Protein AF-A0A0Q5DN84-F1 (afdb_monomer)

Secondary structure (DSSP, 8-state):
-HHHHHHHHHT--SEEEE-STTHHHHHH--TTSTT-PPPPHHHHHHHHHHHHHHHHHHT-EEEEEPPPP--TT---TTSHHHHHHHHHHHHHHTTTT-TTEEEEE--HHHHSGGG---GGGB---TTT--SB-HHHHHHHIIIIIHHHHHHHTSTT----S-TTSPPSS-HHHHTT--SEEEEESS--S-EEEEEEEEESS-SEEEEEEEEEETTEEEEEEEEEE-SS---SPEEEEEEPPPEE-S-GGG--TTTTTS---S-TTSPPPP-TT-EEEEEEEEEEEESHHHH--EEEEEEEEEE-TTSS-EEEEEEEEEE---TT-S-TTS--PPPTTTTTTPPEEEEEEPPPEEPPTT----EEEEEEEEEE-PPTT----EEEEEEEEEEEEE--SGGGGT-

Structure (mmCIF, N/CA/C/O backbone):
data_AF-A0A0Q5DN84-F1
#
_entry.id   AF-A0A0Q5DN84-F1
#
loop_
_atom_site.group_PDB
_atom_site.id
_atom_site.type_symbol
_atom_site.label_atom_id
_atom_site.label_alt_id
_atom_site.label_comp_id
_atom_site.label_asym_id
_atom_site.label_entity_id
_atom_site.label_seq_id
_atom_site.pdbx_PDB_ins_code
_atom_site.Cartn_x
_atom_site.Cartn_y
_atom_site.Cartn_z
_atom_site.occupancy
_atom_site.B_iso_or_equiv
_atom_site.auth_seq_id
_atom_site.auth_comp_id
_atom_site.auth_asym_id
_atom_site.auth_atom_id
_atom_site.pdbx_PDB_model_num
ATOM 1 N N . MET A 1 1 ? 21.831 -9.458 -7.201 1.00 54.50 1 MET A N 1
ATOM 2 C CA . MET A 1 1 ? 21.191 -8.206 -6.723 1.00 54.50 1 MET A CA 1
ATOM 3 C C . MET A 1 1 ? 20.428 -8.319 -5.391 1.00 54.50 1 MET A C 1
ATOM 5 O O . MET A 1 1 ? 20.125 -7.300 -4.785 1.00 54.50 1 MET A O 1
ATOM 9 N N . THR A 1 2 ? 20.180 -9.513 -4.845 1.00 57.88 2 THR A N 1
ATOM 10 C CA . THR A 1 2 ? 19.125 -9.756 -3.838 1.00 57.88 2 THR A CA 1
ATOM 11 C C . THR A 1 2 ? 19.323 -9.201 -2.417 1.00 57.88 2 THR A C 1
ATOM 13 O O . THR A 1 2 ? 18.326 -8.889 -1.773 1.00 57.88 2 THR A O 1
ATOM 16 N N . LYS A 1 3 ? 20.557 -9.007 -1.925 1.00 70.75 3 LYS A N 1
ATOM 17 C CA . LYS A 1 3 ? 20.782 -8.607 -0.515 1.00 70.75 3 LYS A CA 1
ATOM 18 C C . LYS A 1 3 ? 20.354 -7.170 -0.182 1.00 70.75 3 LYS A C 1
ATOM 20 O O . LYS A 1 3 ? 19.993 -6.882 0.955 1.00 70.75 3 LYS A O 1
ATOM 25 N N . ARG A 1 4 ? 20.409 -6.249 -1.152 1.00 81.19 4 ARG A N 1
ATOM 26 C CA . ARG A 1 4 ? 20.091 -4.829 -0.904 1.00 81.19 4 ARG A CA 1
ATOM 27 C C . ARG A 1 4 ? 18.592 -4.591 -0.789 1.00 81.19 4 ARG A C 1
ATOM 29 O O . ARG A 1 4 ? 18.182 -3.832 0.080 1.00 81.19 4 ARG A O 1
ATOM 36 N N . LEU A 1 5 ? 17.792 -5.260 -1.621 1.00 86.12 5 LEU A N 1
ATOM 37 C CA . LEU A 1 5 ? 16.337 -5.162 -1.553 1.00 86.12 5 LEU A CA 1
ATOM 38 C C . LEU A 1 5 ? 15.810 -5.684 -0.213 1.00 86.12 5 LEU A C 1
ATOM 40 O O . LEU A 1 5 ? 14.996 -5.019 0.412 1.00 86.12 5 LEU A O 1
ATOM 44 N N . GLU A 1 6 ? 16.308 -6.828 0.257 1.00 82.62 6 GLU A N 1
ATOM 45 C CA . GLU A 1 6 ? 15.922 -7.394 1.558 1.00 82.62 6 GLU A CA 1
ATOM 46 C C . GLU A 1 6 ? 16.187 -6.408 2.697 1.00 82.62 6 GLU A C 1
ATOM 48 O O . GLU A 1 6 ? 15.287 -6.128 3.484 1.00 82.62 6 GLU A O 1
ATOM 53 N N . TYR A 1 7 ? 17.380 -5.804 2.725 1.00 80.69 7 TYR A N 1
ATOM 54 C CA . TYR A 1 7 ? 17.703 -4.745 3.680 1.00 80.69 7 TYR A CA 1
ATOM 55 C C . TYR A 1 7 ? 16.746 -3.548 3.561 1.00 80.69 7 TYR A C 1
ATOM 57 O O . TYR A 1 7 ? 16.226 -3.071 4.568 1.00 80.69 7 TYR A O 1
ATOM 65 N N . LEU A 1 8 ? 16.455 -3.091 2.341 1.00 81.38 8 LEU A N 1
ATOM 66 C CA . LEU A 1 8 ? 15.542 -1.973 2.092 1.00 81.38 8 LEU A CA 1
ATOM 67 C C . LEU A 1 8 ? 14.136 -2.265 2.636 1.00 81.38 8 LEU A C 1
ATOM 69 O O . LEU A 1 8 ? 13.557 -1.427 3.323 1.00 81.38 8 LEU A O 1
ATOM 73 N N . LEU A 1 9 ? 13.629 -3.480 2.414 1.00 77.75 9 LEU A N 1
ATOM 74 C CA . LEU A 1 9 ? 12.319 -3.927 2.888 1.00 77.75 9 LEU A CA 1
ATOM 75 C C . LEU A 1 9 ? 12.231 -4.006 4.421 1.00 77.75 9 LEU A C 1
ATOM 77 O O . LEU A 1 9 ? 11.141 -3.832 4.967 1.00 77.75 9 LEU A O 1
ATOM 81 N N . THR A 1 10 ? 13.351 -4.170 5.140 1.00 72.44 10 THR A N 1
ATOM 82 C CA . THR A 1 10 ? 13.342 -4.100 6.617 1.00 72.44 10 THR A CA 1
ATOM 83 C C . THR A 1 10 ? 12.950 -2.722 7.156 1.00 72.44 10 THR A C 1
ATOM 85 O O . THR A 1 10 ? 12.428 -2.634 8.266 1.00 72.44 10 THR A O 1
ATOM 88 N N . ASN A 1 11 ? 13.109 -1.661 6.353 1.00 68.44 11 ASN A N 1
ATOM 89 C CA . ASN A 1 11 ? 12.664 -0.304 6.687 1.00 68.44 11 ASN A CA 1
ATOM 90 C C . ASN A 1 11 ? 11.164 -0.083 6.430 1.00 68.44 11 ASN A C 1
ATOM 92 O O . ASN A 1 11 ? 10.677 1.036 6.555 1.00 68.44 11 ASN A O 1
ATOM 96 N N . LYS A 1 12 ? 10.425 -1.141 6.064 1.00 67.06 12 LYS A N 1
ATOM 97 C CA . LYS A 1 12 ? 8.972 -1.127 5.834 1.00 67.06 12 LYS A CA 1
ATOM 98 C C . LYS A 1 12 ? 8.518 -0.006 4.873 1.00 67.06 12 LYS A C 1
ATOM 100 O O . LYS A 1 12 ? 7.582 0.733 5.201 1.00 67.06 12 LYS A O 1
ATOM 105 N N . PRO A 1 13 ? 9.163 0.148 3.695 1.00 78.12 13 PRO A N 1
ATOM 106 C CA . PRO A 1 13 ? 8.731 1.139 2.718 1.00 78.12 13 PRO A CA 1
ATOM 107 C C . PRO A 1 13 ? 7.294 0.852 2.274 1.00 78.12 13 PRO A C 1
ATOM 109 O O . PRO A 1 13 ? 6.871 -0.297 2.231 1.00 78.12 13 PRO A O 1
ATOM 112 N N . GLN A 1 14 ? 6.548 1.895 1.914 1.00 73.31 14 GLN A N 1
ATOM 113 C CA . GLN A 1 14 ? 5.194 1.744 1.356 1.00 73.31 14 GLN A CA 1
ATOM 114 C C . GLN A 1 14 ? 5.217 1.537 -0.163 1.00 73.31 14 GLN A C 1
ATOM 116 O O . GLN A 1 14 ? 4.331 0.903 -0.735 1.00 73.31 14 GLN A O 1
ATOM 121 N N . ILE A 1 15 ? 6.258 2.062 -0.813 1.00 87.25 15 ILE A N 1
ATOM 122 C CA . ILE A 1 15 ? 6.480 1.988 -2.253 1.00 87.25 15 ILE A CA 1
ATOM 123 C C . ILE A 1 15 ? 7.979 1.772 -2.484 1.00 87.25 15 ILE A C 1
ATOM 125 O O . ILE A 1 15 ? 8.806 2.434 -1.856 1.00 87.25 15 ILE A O 1
ATOM 129 N N . VAL A 1 16 ? 8.328 0.875 -3.401 1.00 92.62 16 VAL A N 1
ATOM 130 C CA . VAL A 1 16 ? 9.678 0.699 -3.941 1.00 92.62 16 VAL A CA 1
ATOM 131 C C . VAL A 1 16 ? 9.671 1.129 -5.403 1.00 92.62 16 VAL A C 1
ATOM 133 O O . VAL A 1 16 ? 8.853 0.669 -6.199 1.00 92.62 16 VAL A O 1
ATOM 136 N N . LEU A 1 17 ? 10.603 2.014 -5.753 1.00 94.75 17 LEU A N 1
ATOM 137 C CA . LEU A 1 17 ? 10.827 2.451 -7.126 1.00 94.75 17 LEU A CA 1
ATOM 138 C C . LEU A 1 17 ? 11.964 1.622 -7.728 1.00 94.75 17 LEU A C 1
ATOM 140 O O . LEU A 1 17 ? 13.110 1.729 -7.292 1.00 94.75 17 LEU A O 1
ATOM 144 N N . LEU A 1 18 ? 11.660 0.818 -8.742 1.00 94.62 18 LEU A N 1
ATOM 145 C CA . LEU A 1 18 ? 12.656 0.133 -9.562 1.00 94.62 18 LEU A CA 1
ATOM 146 C C . LEU A 1 18 ? 12.898 0.978 -10.818 1.00 94.62 18 LEU A C 1
ATOM 148 O O . LEU A 1 18 ? 12.205 0.831 -11.824 1.00 94.62 18 LEU A O 1
ATOM 152 N N . SER A 1 19 ? 13.854 1.908 -10.726 1.00 91.31 19 SER A N 1
ATOM 153 C CA . SER A 1 19 ? 14.188 2.859 -11.796 1.00 91.31 19 SER A CA 1
ATOM 154 C C . SER A 1 19 ? 15.279 2.306 -12.716 1.00 91.31 19 SER A C 1
ATOM 156 O O . SER A 1 19 ? 16.419 2.141 -12.285 1.00 91.31 19 SER A O 1
ATOM 158 N N . SER A 1 20 ? 14.941 2.074 -13.986 1.00 89.00 20 SER A N 1
ATOM 159 C CA . SER A 1 20 ? 15.794 1.461 -15.020 1.00 89.00 20 SER A CA 1
ATOM 160 C C . SER A 1 20 ? 16.549 0.221 -14.505 1.00 89.00 20 SER A C 1
ATOM 162 O O . SER A 1 20 ? 17.780 0.151 -14.613 1.00 89.00 20 SER A O 1
ATOM 164 N N . PRO A 1 21 ? 15.849 -0.759 -13.896 1.00 90.75 21 PRO A N 1
ATOM 165 C CA . PRO A 1 21 ? 16.515 -1.885 -13.260 1.00 90.75 21 PRO A CA 1
ATOM 166 C C . PRO A 1 21 ? 17.224 -2.745 -14.311 1.00 90.75 21 PRO A C 1
ATOM 168 O O . PRO A 1 21 ? 16.656 -3.098 -15.341 1.00 90.75 21 PRO A O 1
ATOM 171 N N . GLY A 1 22 ? 18.487 -3.081 -14.049 1.00 89.25 22 GLY A N 1
ATOM 172 C CA . GLY A 1 22 ? 19.276 -3.965 -14.909 1.00 89.25 22 GLY A CA 1
ATOM 173 C C . GLY A 1 22 ? 20.029 -3.292 -16.060 1.00 89.25 22 GLY A C 1
ATOM 174 O O . GLY A 1 22 ? 20.714 -3.997 -16.793 1.00 89.25 22 GLY A O 1
ATOM 175 N N . PHE A 1 23 ? 19.988 -1.961 -16.210 1.00 89.62 23 PHE A N 1
ATOM 176 C CA . PHE A 1 23 ? 20.734 -1.277 -17.280 1.00 89.62 23 PHE A CA 1
ATOM 177 C C . PHE A 1 23 ? 22.256 -1.524 -17.202 1.00 89.62 23 PHE A C 1
ATOM 179 O O . PHE A 1 23 ? 22.887 -1.860 -18.201 1.00 89.62 23 PHE A O 1
ATOM 186 N N . ASN A 1 24 ? 22.852 -1.440 -16.006 1.00 87.62 24 ASN A N 1
ATOM 187 C CA . ASN A 1 24 ? 24.280 -1.740 -15.822 1.00 87.62 24 ASN A CA 1
ATOM 188 C C . ASN A 1 24 ? 24.597 -3.214 -16.099 1.00 87.62 24 ASN A C 1
ATOM 190 O O . ASN A 1 24 ? 25.583 -3.520 -16.757 1.00 87.62 24 ASN A O 1
ATOM 194 N N . THR A 1 25 ? 23.725 -4.123 -15.668 1.00 89.56 25 THR A N 1
ATOM 195 C CA . THR A 1 25 ? 23.855 -5.564 -15.914 1.00 89.56 25 THR A CA 1
ATOM 196 C C . THR A 1 25 ? 23.765 -5.899 -17.404 1.00 89.56 25 THR A C 1
ATOM 198 O O . THR A 1 25 ? 24.511 -6.745 -17.890 1.00 89.56 25 THR A O 1
ATOM 201 N N . LEU A 1 26 ? 22.915 -5.193 -18.155 1.00 89.50 26 LEU A N 1
ATOM 202 C CA . LEU A 1 26 ? 22.852 -5.288 -19.614 1.00 89.50 26 LEU A CA 1
ATOM 203 C C . LEU A 1 26 ? 24.133 -4.786 -20.282 1.00 89.50 26 LEU A C 1
ATOM 205 O O . LEU A 1 26 ? 24.485 -5.273 -21.350 1.00 89.50 26 LEU A O 1
ATOM 209 N N . ASN A 1 27 ? 24.812 -3.801 -19.692 1.00 87.00 27 ASN A N 1
ATOM 210 C CA . ASN A 1 27 ? 26.000 -3.207 -20.290 1.00 87.00 27 ASN A CA 1
ATOM 211 C C . ASN A 1 27 ? 27.298 -3.959 -19.962 1.00 87.00 27 ASN A C 1
ATOM 213 O O . ASN A 1 27 ? 28.104 -4.183 -20.862 1.00 87.00 27 ASN A O 1
ATOM 217 N N . THR A 1 28 ? 27.508 -4.330 -18.697 1.00 84.44 28 THR A N 1
ATOM 218 C CA . THR A 1 28 ? 28.774 -4.901 -18.196 1.00 84.44 28 THR A CA 1
ATOM 219 C C . THR A 1 28 ? 28.613 -6.228 -17.457 1.00 84.44 28 THR A C 1
ATOM 221 O O . THR A 1 28 ? 29.577 -6.719 -16.882 1.00 84.44 28 THR A O 1
ATOM 224 N N . GLY A 1 29 ? 27.405 -6.791 -17.399 1.00 83.75 29 GLY A N 1
ATOM 225 C CA . GLY A 1 29 ? 27.142 -7.997 -16.616 1.00 83.75 29 GLY A CA 1
ATOM 226 C C . GLY A 1 29 ? 27.082 -7.749 -15.113 1.00 83.75 29 GLY A C 1
ATOM 227 O O . GLY A 1 29 ? 27.262 -6.627 -14.633 1.00 83.75 29 GLY A O 1
ATOM 228 N N . ASP A 1 30 ? 26.826 -8.822 -14.363 1.00 80.88 30 ASP A N 1
ATOM 229 C CA . ASP A 1 30 ? 26.951 -8.818 -12.906 1.00 80.88 30 ASP A CA 1
ATOM 230 C C . ASP A 1 30 ? 28.316 -9.405 -12.498 1.00 80.88 30 ASP A C 1
ATOM 232 O O . ASP A 1 30 ? 28.730 -10.430 -13.038 1.00 80.88 30 ASP A O 1
ATOM 236 N N . PRO A 1 31 ? 28.991 -8.849 -11.477 1.00 64.38 31 PRO A N 1
ATOM 237 C CA . PRO A 1 31 ? 30.324 -9.299 -11.053 1.00 64.38 31 PRO A CA 1
ATOM 238 C C . PRO A 1 31 ? 30.356 -10.729 -10.483 1.00 64.38 31 PRO A C 1
ATOM 240 O O . PRO A 1 31 ? 31.428 -11.282 -10.267 1.00 64.38 31 PRO A O 1
ATOM 243 N N . ASN A 1 32 ? 29.188 -11.325 -10.217 1.00 61.69 32 ASN A N 1
ATOM 244 C CA . ASN A 1 32 ? 29.050 -12.666 -9.642 1.00 61.69 32 ASN A CA 1
ATOM 245 C C . ASN A 1 32 ? 28.711 -13.746 -10.687 1.00 61.69 32 ASN A C 1
ATOM 247 O O . ASN A 1 32 ? 28.534 -14.904 -10.314 1.00 61.69 32 ASN A O 1
ATOM 251 N N . VAL A 1 33 ? 28.591 -13.385 -11.971 1.00 58.53 33 VAL A N 1
ATOM 252 C CA . VAL A 1 33 ? 28.521 -14.340 -13.090 1.00 58.53 33 VAL A CA 1
ATOM 253 C C . VAL A 1 33 ? 29.884 -14.320 -13.773 1.00 58.53 33 VAL A C 1
ATOM 255 O O . VAL A 1 33 ? 30.438 -13.250 -14.006 1.00 58.53 33 VAL A O 1
ATOM 258 N N . SER A 1 34 ? 30.448 -15.498 -14.033 1.00 50.22 34 SER A N 1
ATOM 259 C CA . SER A 1 34 ? 31.893 -15.771 -14.109 1.00 50.22 34 SER A CA 1
ATOM 260 C C . SER A 1 34 ? 32.740 -14.981 -15.120 1.00 50.22 34 SER A C 1
ATOM 262 O O . SER A 1 34 ? 33.950 -15.178 -15.121 1.00 50.22 34 SER A O 1
ATOM 264 N N . ASN A 1 35 ? 32.180 -14.080 -15.934 1.00 56.50 35 ASN A N 1
ATOM 265 C CA . ASN A 1 35 ? 32.912 -13.430 -17.026 1.00 56.50 35 ASN A CA 1
ATOM 266 C C . ASN A 1 35 ? 32.793 -11.892 -17.113 1.00 56.50 35 ASN A C 1
ATOM 268 O O . ASN A 1 35 ? 33.391 -11.322 -18.019 1.00 56.50 35 ASN A O 1
ATOM 272 N N . SER A 1 36 ? 32.069 -11.183 -16.230 1.00 61.59 36 SER A N 1
ATOM 273 C CA . SER A 1 36 ? 31.800 -9.727 -16.405 1.00 61.59 36 SER A CA 1
ATOM 274 C C . SER A 1 36 ? 31.309 -9.363 -17.824 1.00 61.59 36 SER A C 1
ATOM 276 O O . SER A 1 36 ? 31.565 -8.276 -18.341 1.00 61.59 36 SER A O 1
ATOM 278 N N . GLU A 1 37 ? 30.654 -10.314 -18.493 1.00 78.38 37 GLU A N 1
ATOM 279 C CA . GLU A 1 37 ? 30.110 -10.140 -19.833 1.00 78.38 37 GLU A CA 1
ATOM 280 C C . GLU A 1 37 ? 28.698 -9.559 -19.734 1.00 78.38 37 GLU A C 1
ATOM 282 O O . GLU A 1 37 ? 27.966 -9.905 -18.798 1.00 78.38 37 GLU A O 1
ATOM 287 N N . PRO A 1 38 ? 28.286 -8.698 -20.683 1.00 81.69 38 PRO A N 1
ATOM 288 C CA . PRO A 1 38 ? 26.951 -8.126 -20.660 1.00 81.69 38 PRO A CA 1
ATOM 289 C C . PRO A 1 38 ? 25.879 -9.222 -20.620 1.00 81.69 38 PRO A C 1
ATOM 291 O O . PRO A 1 38 ? 25.924 -10.201 -21.365 1.00 81.69 38 PRO A O 1
ATOM 294 N N . ALA A 1 39 ? 24.922 -9.086 -19.703 1.00 84.75 39 ALA A N 1
ATOM 295 C CA . ALA A 1 39 ? 23.953 -10.144 -19.470 1.00 84.75 39 ALA A CA 1
ATOM 296 C C . ALA A 1 39 ? 22.877 -10.179 -20.561 1.00 84.75 39 ALA A C 1
ATOM 298 O O . ALA A 1 39 ? 22.433 -9.150 -21.075 1.00 84.75 39 ALA A O 1
ATOM 299 N N . ILE A 1 40 ? 22.383 -11.381 -20.855 1.00 89.50 40 ILE A N 1
ATOM 300 C CA . ILE A 1 40 ? 21.235 -11.560 -21.744 1.00 89.50 40 ILE A CA 1
ATOM 301 C C . ILE A 1 40 ? 19.944 -11.042 -21.094 1.00 89.50 40 ILE A C 1
ATOM 303 O O . ILE A 1 40 ? 19.777 -11.081 -19.872 1.00 89.50 40 ILE A O 1
ATOM 307 N N . GLY A 1 41 ? 18.988 -10.615 -21.923 1.00 90.38 41 GLY A N 1
ATOM 308 C CA . GLY A 1 41 ? 17.729 -10.035 -21.445 1.00 90.38 41 GLY A CA 1
ATOM 309 C C . GLY A 1 41 ? 16.929 -10.947 -20.507 1.00 90.38 41 GLY A C 1
ATOM 310 O O . GLY A 1 41 ? 16.364 -10.460 -19.533 1.00 90.38 41 GLY A O 1
ATOM 311 N N . ASP A 1 42 ? 16.933 -12.264 -20.736 1.00 92.06 42 ASP A N 1
ATOM 312 C CA . ASP A 1 42 ? 16.182 -13.221 -19.905 1.00 92.06 42 ASP A CA 1
ATOM 313 C C . ASP A 1 42 ? 16.707 -13.325 -18.476 1.00 92.06 42 ASP A C 1
ATOM 315 O O . ASP A 1 42 ? 15.922 -13.434 -17.535 1.00 92.06 42 ASP A O 1
ATOM 319 N N . TYR A 1 43 ? 18.026 -13.228 -18.295 1.00 91.81 43 TYR A N 1
ATOM 320 C CA . TYR A 1 43 ? 18.621 -13.187 -16.965 1.00 91.81 43 TYR A CA 1
ATOM 321 C C . TYR A 1 43 ? 18.150 -11.945 -16.200 1.00 91.81 43 TYR A C 1
ATOM 323 O O . TYR A 1 43 ? 17.706 -12.050 -15.058 1.00 91.81 43 TYR A O 1
ATOM 331 N N . ILE A 1 44 ? 18.189 -10.777 -16.846 1.00 93.25 44 ILE A N 1
ATOM 332 C CA . ILE A 1 44 ? 17.772 -9.507 -16.238 1.00 93.25 44 ILE A CA 1
ATOM 333 C C . ILE A 1 44 ? 16.281 -9.543 -15.893 1.00 93.25 44 ILE A C 1
ATOM 335 O O . ILE A 1 44 ? 15.904 -9.200 -14.774 1.00 93.25 44 ILE A O 1
ATOM 339 N N . ILE A 1 45 ? 15.442 -10.030 -16.812 1.00 95.94 45 ILE A N 1
ATOM 340 C CA . ILE A 1 45 ? 14.006 -10.231 -16.581 1.00 95.94 45 ILE A CA 1
ATOM 341 C C . ILE A 1 45 ? 13.770 -11.128 -15.359 1.00 95.94 45 ILE A C 1
ATOM 343 O O . ILE A 1 45 ? 12.978 -10.773 -14.489 1.00 95.94 45 ILE A O 1
ATOM 347 N N . ALA A 1 46 ? 14.480 -12.254 -15.246 1.00 93.00 46 ALA A N 1
ATOM 348 C CA . ALA A 1 46 ? 14.341 -13.160 -14.108 1.00 93.00 46 ALA A CA 1
ATOM 349 C C . ALA A 1 46 ? 14.744 -12.505 -12.772 1.00 93.00 46 ALA A C 1
ATOM 351 O O . ALA A 1 46 ? 14.104 -12.748 -11.742 1.00 93.00 46 ALA A O 1
ATOM 352 N N . GLN A 1 47 ? 15.772 -11.647 -12.772 1.00 91.94 47 GLN A N 1
ATOM 353 C CA . GLN A 1 47 ? 16.157 -10.882 -11.581 1.00 91.94 47 GLN A CA 1
ATOM 354 C C . GLN A 1 47 ? 15.080 -9.858 -11.199 1.00 91.94 47 GLN A C 1
ATOM 356 O O . GLN A 1 47 ? 14.663 -9.835 -10.041 1.00 91.94 47 GLN A O 1
ATOM 361 N N . ILE A 1 48 ? 14.570 -9.076 -12.159 1.00 95.31 48 ILE A N 1
ATOM 362 C CA . ILE A 1 48 ? 13.499 -8.09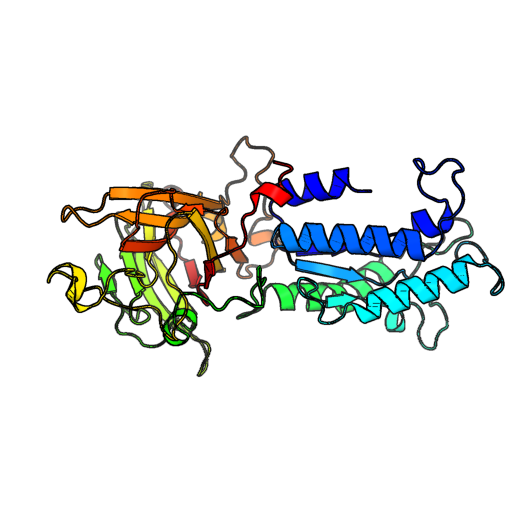8 -11.905 1.00 95.31 48 ILE A CA 1
ATOM 363 C C . ILE A 1 48 ? 12.237 -8.807 -11.395 1.00 95.31 48 ILE A C 1
ATOM 365 O O . ILE A 1 48 ? 11.647 -8.380 -10.406 1.00 95.31 48 ILE A O 1
ATOM 369 N N . ASP A 1 49 ? 11.840 -9.929 -12.003 1.00 95.00 49 ASP A N 1
ATOM 370 C CA . ASP A 1 49 ? 10.689 -10.725 -11.556 1.00 95.00 49 ASP A CA 1
ATOM 371 C C . ASP A 1 49 ? 10.850 -11.226 -10.111 1.00 95.00 49 ASP A C 1
ATOM 373 O O . ASP A 1 49 ? 9.904 -11.190 -9.318 1.00 95.00 49 ASP A O 1
ATOM 377 N N . THR A 1 50 ? 12.064 -11.643 -9.745 1.00 91.38 50 THR A N 1
ATOM 378 C CA . THR A 1 50 ? 12.399 -12.046 -8.373 1.00 91.38 50 THR A CA 1
ATOM 379 C C . THR A 1 50 ? 12.253 -10.879 -7.395 1.00 91.38 50 THR A C 1
ATOM 381 O O . THR A 1 50 ? 11.695 -11.053 -6.311 1.00 91.38 50 THR A O 1
ATOM 384 N N . GLU A 1 51 ? 12.714 -9.682 -7.763 1.00 93.12 51 GLU A N 1
ATOM 385 C CA . GLU A 1 51 ? 12.560 -8.476 -6.942 1.00 93.12 51 GLU A CA 1
ATOM 386 C C . GLU A 1 51 ? 11.089 -8.083 -6.772 1.00 93.12 51 GLU A C 1
ATOM 388 O O . GLU A 1 51 ? 10.647 -7.854 -5.644 1.00 93.12 51 GLU A O 1
ATOM 393 N N . LEU A 1 52 ? 10.300 -8.103 -7.852 1.00 90.88 52 LEU A N 1
ATOM 394 C CA . LEU A 1 52 ? 8.860 -7.833 -7.803 1.00 90.88 52 LEU A CA 1
ATOM 395 C C . LEU A 1 52 ? 8.127 -8.809 -6.875 1.00 90.88 52 LEU A C 1
ATOM 397 O O . LEU A 1 52 ? 7.298 -8.383 -6.073 1.00 90.88 52 LEU A O 1
ATOM 401 N N . LYS A 1 53 ? 8.453 -10.107 -6.927 1.00 84.19 53 LYS A N 1
ATOM 402 C CA . LYS A 1 53 ? 7.887 -11.119 -6.016 1.00 84.19 53 LYS A CA 1
ATOM 403 C C . LYS A 1 53 ? 8.223 -10.830 -4.550 1.00 84.19 53 LYS A C 1
ATOM 405 O O . LYS A 1 53 ? 7.350 -10.955 -3.694 1.00 84.19 53 LYS A O 1
ATOM 410 N N . LYS A 1 54 ? 9.453 -10.403 -4.250 1.00 82.56 54 LYS A N 1
ATOM 411 C CA . LYS A 1 54 ? 9.870 -10.041 -2.882 1.00 82.56 54 LYS A CA 1
ATOM 412 C C . LYS A 1 54 ? 9.173 -8.780 -2.374 1.00 82.56 54 LYS A C 1
ATOM 414 O O . LYS A 1 54 ? 8.667 -8.781 -1.256 1.00 82.56 54 LYS A O 1
ATOM 419 N N . ILE A 1 55 ? 9.100 -7.736 -3.200 1.00 86.06 55 ILE A N 1
ATOM 420 C CA . ILE A 1 55 ? 8.369 -6.492 -2.901 1.00 86.06 55 ILE A CA 1
ATOM 421 C C . ILE A 1 55 ? 6.894 -6.808 -2.620 1.00 86.06 55 ILE A C 1
ATOM 423 O O . ILE A 1 55 ? 6.342 -6.403 -1.594 1.00 86.06 55 ILE A O 1
ATOM 427 N N . ARG A 1 56 ? 6.288 -7.636 -3.478 1.00 77.81 56 ARG A N 1
ATOM 428 C CA . ARG A 1 56 ? 4.914 -8.108 -3.323 1.00 77.81 56 ARG A CA 1
ATOM 429 C C . ARG A 1 56 ? 4.692 -8.851 -2.009 1.00 77.81 56 ARG A C 1
ATOM 431 O O . ARG A 1 56 ? 3.714 -8.558 -1.322 1.00 77.81 56 ARG A O 1
ATOM 438 N N . ALA A 1 57 ? 5.574 -9.792 -1.672 1.00 70.81 57 ALA A N 1
ATOM 439 C CA . ALA A 1 57 ? 5.495 -10.601 -0.455 1.00 70.81 57 ALA A CA 1
ATOM 440 C C . ALA A 1 57 ? 5.693 -9.764 0.821 1.00 70.81 57 ALA A C 1
ATOM 442 O O . ALA A 1 57 ? 5.050 -10.016 1.838 1.00 70.81 57 ALA A O 1
ATOM 443 N N . ALA A 1 58 ? 6.535 -8.729 0.758 1.00 68.81 58 ALA A N 1
ATOM 444 C CA . ALA A 1 58 ? 6.686 -7.754 1.837 1.00 68.81 58 ALA A CA 1
ATOM 445 C C . ALA A 1 58 ? 5.454 -6.854 2.001 1.00 68.81 58 ALA A C 1
ATOM 447 O O . ALA A 1 58 ? 5.258 -6.250 3.058 1.00 68.81 58 ALA A O 1
ATOM 448 N N . GLY A 1 59 ? 4.597 -6.806 0.983 1.00 68.31 59 GLY A N 1
ATOM 449 C CA . GLY A 1 59 ? 3.352 -6.074 1.039 1.00 68.31 59 GLY A CA 1
ATOM 450 C C . GLY A 1 59 ? 3.487 -4.604 0.660 1.00 68.31 59 GLY A C 1
ATOM 451 O O . GLY A 1 59 ? 2.857 -3.758 1.291 1.00 68.31 59 GLY A O 1
ATOM 452 N N . VAL A 1 60 ? 4.355 -4.326 -0.311 1.00 78.44 60 VAL A N 1
ATOM 453 C CA . VAL A 1 60 ? 4.815 -2.993 -0.704 1.00 78.44 60 VAL A CA 1
ATOM 454 C C . VAL A 1 60 ? 4.548 -2.782 -2.193 1.00 78.44 60 VAL A C 1
ATOM 456 O O . VAL A 1 60 ? 4.757 -3.707 -2.976 1.00 78.44 60 VAL A O 1
ATOM 459 N N . TRP A 1 61 ? 4.108 -1.589 -2.613 1.00 85.50 61 TRP A N 1
ATOM 460 C CA . TRP A 1 61 ? 3.910 -1.298 -4.042 1.00 85.50 61 TRP A CA 1
ATOM 461 C C . TRP A 1 61 ? 5.243 -1.267 -4.782 1.00 85.50 61 TRP A C 1
ATOM 463 O O . TRP A 1 61 ? 6.184 -0.620 -4.334 1.00 85.50 61 TRP A O 1
ATOM 473 N N . ALA A 1 62 ? 5.306 -1.891 -5.954 1.00 93.06 62 ALA A N 1
ATOM 474 C CA . ALA A 1 62 ? 6.363 -1.639 -6.921 1.00 93.06 62 ALA A CA 1
ATOM 475 C C . ALA A 1 62 ? 5.899 -0.588 -7.938 1.00 93.06 62 ALA A C 1
ATOM 477 O O . ALA A 1 62 ? 4.825 -0.714 -8.527 1.00 93.06 62 ALA A O 1
ATOM 478 N N . ILE A 1 63 ? 6.732 0.417 -8.192 1.00 96.00 63 ILE A N 1
ATOM 479 C CA . ILE A 1 63 ? 6.657 1.238 -9.403 1.00 96.00 63 ILE A CA 1
ATOM 480 C C . ILE A 1 63 ? 7.880 0.883 -10.235 1.00 96.00 63 ILE A C 1
ATOM 482 O O . ILE A 1 63 ? 9.012 1.017 -9.768 1.00 96.00 63 ILE A O 1
ATOM 486 N N . LEU A 1 64 ? 7.650 0.402 -11.450 1.00 97.00 64 LEU A N 1
ATOM 487 C CA . LEU A 1 64 ? 8.689 -0.149 -12.311 1.00 97.00 64 LEU A CA 1
ATOM 488 C C . LEU A 1 64 ? 8.855 0.742 -13.536 1.00 97.00 64 LEU A C 1
ATOM 490 O O . LEU A 1 64 ? 7.884 0.968 -14.252 1.00 97.00 64 LEU A O 1
ATOM 494 N N . SER A 1 65 ? 10.059 1.243 -13.804 1.00 96.62 65 SER A N 1
ATOM 495 C CA . SER A 1 65 ? 10.316 1.980 -15.043 1.00 96.62 65 SER A CA 1
ATOM 496 C C . SER A 1 65 ? 10.942 1.104 -16.109 1.00 96.62 65 SER A C 1
ATOM 498 O O . SER A 1 65 ? 11.698 0.183 -15.804 1.00 96.62 65 SER A O 1
ATOM 500 N N . THR A 1 66 ? 10.692 1.447 -17.368 1.00 95.75 66 THR A N 1
ATOM 501 C CA . THR A 1 66 ? 11.510 0.953 -18.474 1.00 95.75 66 THR A CA 1
ATOM 502 C C . THR A 1 66 ? 12.958 1.414 -18.312 1.00 95.75 66 THR A C 1
ATOM 504 O O . THR A 1 66 ? 13.257 2.375 -17.588 1.00 95.75 66 THR A O 1
ATOM 507 N N . LEU A 1 67 ? 13.869 0.700 -18.970 1.00 92.62 67 LEU A N 1
ATOM 508 C CA . LEU A 1 67 ? 15.224 1.173 -19.204 1.00 92.62 67 LEU A CA 1
ATOM 509 C C . LEU A 1 67 ? 15.123 2.384 -20.126 1.00 92.62 67 LEU A C 1
ATOM 511 O O . LEU A 1 67 ? 14.510 2.294 -21.194 1.00 92.62 67 LEU A O 1
ATOM 515 N N . TYR A 1 68 ? 15.713 3.501 -19.706 1.00 90.50 68 TYR A N 1
ATOM 516 C CA . TYR A 1 68 ? 15.695 4.717 -20.506 1.00 90.50 68 TYR A CA 1
ATOM 517 C C . TYR A 1 68 ? 16.385 4.507 -21.859 1.00 90.50 68 TYR A C 1
ATOM 519 O O . TYR A 1 68 ? 17.360 3.750 -21.950 1.00 90.50 68 TYR A O 1
ATOM 527 N N . PRO A 1 69 ? 15.907 5.191 -22.912 1.00 85.69 69 PRO A N 1
ATOM 528 C CA . PRO A 1 69 ? 16.616 5.213 -24.176 1.00 85.69 69 PRO A CA 1
ATOM 529 C C . PRO A 1 69 ? 18.007 5.815 -23.958 1.00 85.69 69 PRO A C 1
ATOM 531 O O . PRO A 1 69 ? 18.184 6.753 -23.182 1.00 85.69 69 PRO A O 1
ATOM 534 N N . THR A 1 70 ? 19.007 5.255 -24.630 1.00 78.12 70 THR A N 1
ATOM 535 C CA . THR A 1 70 ? 20.408 5.637 -24.452 1.00 78.12 70 THR A CA 1
ATOM 536 C C . THR A 1 70 ? 21.100 5.778 -25.799 1.00 78.12 70 THR A C 1
ATOM 538 O O . THR A 1 70 ? 20.796 5.051 -26.744 1.00 78.12 70 THR A O 1
ATOM 541 N N . LEU A 1 71 ? 22.067 6.691 -25.874 1.00 68.88 71 LEU A N 1
ATOM 542 C CA . LEU A 1 71 ? 23.021 6.771 -26.985 1.00 68.88 71 LEU A CA 1
ATOM 543 C C . LEU A 1 71 ? 24.348 6.079 -26.631 1.00 68.88 71 LEU A C 1
ATOM 545 O O . LEU A 1 71 ? 25.331 6.187 -27.359 1.00 68.88 71 LEU A O 1
ATOM 549 N N . GLY A 1 72 ? 24.402 5.398 -25.480 1.00 58.16 72 GLY A N 1
ATOM 550 C CA . GLY A 1 72 ? 25.575 5.545 -24.639 1.00 58.16 72 GLY A CA 1
ATOM 551 C C . GLY A 1 72 ? 26.742 4.643 -24.771 1.00 58.16 72 GLY A C 1
ATOM 552 O O . GLY A 1 72 ? 27.775 4.822 -24.131 1.00 58.16 72 GLY A O 1
ATOM 553 N N . PHE A 1 73 ? 26.590 3.707 -25.663 1.00 64.44 73 PHE A N 1
ATOM 554 C CA . PHE A 1 73 ? 27.642 2.773 -25.932 1.00 64.44 73 PHE A CA 1
ATOM 555 C C . PHE A 1 73 ? 27.858 2.628 -27.428 1.00 64.44 73 PHE A C 1
ATOM 557 O O . PHE A 1 73 ? 28.554 1.702 -27.832 1.00 64.44 73 PHE A O 1
ATOM 564 N N . ASN A 1 74 ? 27.252 3.519 -28.240 1.00 64.69 74 ASN A N 1
ATOM 565 C CA . ASN A 1 74 ? 27.210 3.414 -29.699 1.00 64.69 74 ASN A CA 1
ATOM 566 C C . ASN A 1 74 ? 26.973 1.965 -30.143 1.00 64.69 74 ASN A C 1
ATOM 568 O O . ASN A 1 74 ? 27.618 1.471 -31.068 1.00 64.69 74 ASN A O 1
ATOM 572 N N . TRP A 1 75 ? 26.087 1.256 -29.433 1.00 76.19 75 TRP A N 1
ATOM 573 C CA . TRP A 1 75 ? 25.722 -0.097 -29.809 1.00 76.19 75 TRP A CA 1
ATOM 574 C C . TRP A 1 75 ? 25.165 -0.023 -31.221 1.00 76.19 75 TRP A C 1
ATOM 576 O O . TRP A 1 75 ? 24.174 0.669 -31.468 1.00 76.19 75 TRP A O 1
ATOM 586 N N . ALA A 1 76 ? 25.824 -0.707 -32.155 1.00 77.75 76 ALA A N 1
ATOM 587 C CA . ALA A 1 76 ? 25.252 -0.897 -33.473 1.00 77.75 76 ALA A CA 1
ATOM 588 C C . ALA A 1 76 ? 23.860 -1.520 -33.301 1.00 77.75 76 ALA A C 1
ATOM 590 O O . ALA A 1 76 ? 23.631 -2.293 -32.372 1.00 77.75 76 ALA A O 1
ATOM 591 N N . THR A 1 77 ? 22.925 -1.237 -34.201 1.00 76.56 77 THR A N 1
ATOM 592 C CA . THR A 1 77 ? 21.587 -1.854 -34.151 1.00 76.56 77 THR A CA 1
ATOM 593 C C . THR A 1 77 ? 21.635 -3.386 -34.252 1.00 76.56 77 THR A C 1
ATOM 595 O O . THR A 1 77 ? 20.677 -4.058 -33.885 1.00 76.56 77 THR A O 1
ATOM 598 N N . THR A 1 78 ? 22.761 -3.941 -34.712 1.00 80.00 78 THR A N 1
ATOM 599 C CA . THR A 1 78 ? 23.075 -5.375 -34.749 1.00 80.00 78 THR A CA 1
ATOM 600 C C . THR A 1 78 ? 23.648 -5.929 -33.437 1.00 80.00 78 THR A C 1
ATOM 602 O O . THR A 1 78 ? 23.829 -7.138 -33.324 1.00 80.00 78 THR A O 1
ATOM 605 N N . ASP A 1 79 ? 23.974 -5.082 -32.457 1.00 86.19 79 ASP A N 1
ATOM 606 C CA . ASP A 1 79 ? 24.422 -5.503 -31.128 1.00 86.19 79 ASP A CA 1
ATOM 607 C C . ASP A 1 79 ? 23.257 -6.160 -30.375 1.00 86.19 79 ASP A C 1
ATOM 609 O O . ASP A 1 79 ? 22.156 -5.609 -30.276 1.00 86.19 79 ASP A O 1
ATOM 613 N N . TYR A 1 80 ? 23.493 -7.347 -29.815 1.00 84.81 80 TYR A N 1
ATOM 614 C CA . TYR A 1 80 ? 22.453 -8.115 -29.132 1.00 84.81 80 TYR A CA 1
ATOM 615 C C . TYR A 1 80 ? 21.846 -7.367 -27.934 1.00 84.81 80 TYR A C 1
ATOM 617 O O . TYR A 1 80 ? 20.697 -7.630 -27.570 1.00 84.81 80 TYR A O 1
ATOM 625 N N . ARG A 1 81 ? 22.574 -6.411 -27.335 1.00 87.12 81 ARG A N 1
ATOM 626 C CA . ARG A 1 81 ? 22.080 -5.592 -26.219 1.00 87.12 81 ARG A CA 1
ATOM 627 C C . ARG A 1 81 ? 20.936 -4.677 -26.635 1.00 87.12 81 ARG A C 1
ATOM 629 O O . ARG A 1 81 ? 20.061 -4.413 -25.817 1.00 87.12 81 ARG A O 1
ATOM 636 N N . TYR A 1 82 ? 20.873 -4.259 -27.900 1.00 85.12 82 TYR A N 1
ATOM 637 C CA . TYR A 1 82 ? 19.756 -3.465 -28.419 1.00 85.12 82 TYR A CA 1
ATOM 638 C C . TYR A 1 82 ? 18.459 -4.291 -28.478 1.00 85.12 82 TYR A C 1
ATOM 640 O O . TYR A 1 82 ? 17.395 -3.862 -28.013 1.00 85.12 82 TYR A O 1
ATOM 648 N N . ALA A 1 83 ? 18.561 -5.530 -28.970 1.00 86.94 83 ALA A N 1
ATOM 649 C CA . ALA A 1 83 ? 17.456 -6.485 -28.955 1.00 86.94 83 ALA A CA 1
ATOM 650 C C . ALA A 1 83 ? 17.053 -6.861 -27.517 1.00 86.94 83 ALA A C 1
ATOM 652 O O . ALA A 1 83 ? 15.863 -6.937 -27.203 1.00 86.94 83 ALA A O 1
ATOM 653 N N . ALA A 1 84 ? 18.027 -7.037 -26.619 1.00 90.75 84 ALA A N 1
ATOM 654 C CA . ALA A 1 84 ? 17.774 -7.316 -25.210 1.00 90.75 84 ALA A CA 1
ATOM 655 C C . ALA A 1 84 ? 17.094 -6.139 -24.490 1.00 90.75 84 ALA A C 1
ATOM 657 O O . ALA A 1 84 ? 16.118 -6.375 -23.784 1.00 90.75 84 ALA A O 1
ATOM 658 N N . LEU A 1 85 ? 17.523 -4.889 -24.708 1.00 91.06 85 LEU A N 1
ATOM 659 C CA . LEU A 1 85 ? 16.864 -3.690 -24.171 1.00 91.06 85 LEU A CA 1
ATOM 660 C C . LEU A 1 85 ? 15.397 -3.647 -24.600 1.00 91.06 85 LEU A C 1
ATOM 662 O O . LEU A 1 85 ? 14.509 -3.504 -23.760 1.00 91.06 85 LEU A O 1
ATOM 666 N N . THR A 1 86 ? 15.136 -3.848 -25.894 1.00 89.69 86 THR A N 1
ATOM 667 C CA . THR A 1 86 ? 13.773 -3.882 -26.444 1.00 89.69 86 THR A CA 1
ATOM 668 C C . THR A 1 86 ? 12.932 -4.982 -25.790 1.00 89.69 86 THR A C 1
ATOM 670 O O . THR A 1 86 ? 11.790 -4.741 -25.390 1.00 89.69 86 THR A O 1
ATOM 673 N N . ARG A 1 87 ? 13.501 -6.183 -25.619 1.00 94.06 87 ARG A N 1
ATOM 674 C CA . ARG A 1 87 ? 12.847 -7.319 -24.950 1.00 94.06 87 ARG A CA 1
ATOM 675 C C . ARG A 1 87 ? 12.532 -7.016 -23.485 1.00 94.06 87 ARG A C 1
ATOM 677 O O . ARG A 1 87 ? 11.403 -7.248 -23.058 1.00 94.06 87 ARG A O 1
ATOM 684 N N . ILE A 1 88 ? 13.491 -6.475 -22.732 1.00 96.00 88 ILE A N 1
ATOM 685 C CA . ILE A 1 88 ? 13.314 -6.105 -21.321 1.00 96.00 88 ILE A CA 1
ATOM 686 C C . ILE A 1 88 ? 12.225 -5.037 -21.199 1.00 96.00 88 ILE A C 1
ATOM 688 O O . ILE A 1 88 ? 11.293 -5.214 -20.422 1.00 96.00 88 ILE A O 1
ATOM 692 N N . ASN A 1 89 ? 12.280 -3.970 -22.002 1.00 95.75 89 ASN A N 1
ATOM 693 C CA . ASN A 1 89 ? 11.273 -2.909 -21.974 1.00 95.75 89 ASN A CA 1
ATOM 694 C C . ASN A 1 89 ? 9.882 -3.423 -22.352 1.00 95.75 89 ASN A C 1
ATOM 696 O O . ASN A 1 89 ? 8.904 -3.048 -21.710 1.00 95.75 89 ASN A O 1
ATOM 700 N N . THR A 1 90 ? 9.782 -4.324 -23.331 1.00 96.50 90 THR A N 1
ATOM 701 C CA . THR A 1 90 ? 8.512 -4.978 -23.683 1.00 96.50 90 THR A CA 1
ATOM 702 C C . THR A 1 90 ? 7.968 -5.790 -22.508 1.00 96.50 90 THR A C 1
ATOM 704 O O . THR A 1 90 ? 6.794 -5.662 -22.162 1.00 96.50 90 THR A O 1
ATOM 707 N N . TRP A 1 91 ? 8.821 -6.575 -21.844 1.00 97.81 91 TRP A N 1
ATOM 708 C CA . TRP A 1 91 ? 8.429 -7.343 -20.664 1.00 97.81 91 TRP A CA 1
ATOM 709 C C . TRP A 1 91 ? 8.006 -6.440 -19.496 1.00 97.81 91 TRP A C 1
ATOM 711 O O . TRP A 1 91 ? 6.980 -6.710 -18.875 1.00 97.81 91 TRP A O 1
ATOM 721 N N . ILE A 1 92 ? 8.738 -5.349 -19.232 1.00 97.88 92 ILE A N 1
ATOM 722 C CA . ILE A 1 92 ? 8.408 -4.354 -18.198 1.00 97.88 92 ILE A CA 1
ATOM 723 C C . ILE A 1 92 ? 7.038 -3.729 -18.475 1.00 97.88 92 ILE A C 1
ATOM 725 O O . ILE A 1 92 ? 6.184 -3.727 -17.590 1.00 97.88 92 ILE A O 1
ATOM 729 N N . LYS A 1 93 ? 6.795 -3.253 -19.705 1.00 97.19 93 LYS A N 1
ATOM 730 C CA . LYS A 1 93 ? 5.501 -2.675 -20.111 1.00 97.19 93 LYS A CA 1
ATOM 731 C C . LYS A 1 93 ? 4.358 -3.681 -19.931 1.00 97.19 93 LYS A C 1
ATOM 733 O O . LYS A 1 93 ? 3.288 -3.307 -19.457 1.00 97.19 93 LYS A O 1
ATOM 738 N N . ALA A 1 94 ? 4.604 -4.964 -20.200 1.00 96.81 94 ALA A N 1
ATOM 739 C CA . ALA A 1 94 ? 3.631 -6.036 -19.986 1.00 96.81 94 ALA A CA 1
ATOM 740 C C . ALA A 1 94 ? 3.324 -6.340 -18.503 1.00 96.81 94 ALA A C 1
ATOM 742 O O . ALA A 1 94 ? 2.365 -7.055 -18.229 1.00 96.81 94 ALA A O 1
ATOM 743 N N . GLN A 1 95 ? 4.086 -5.800 -17.540 1.00 94.62 95 GLN A N 1
ATOM 744 C CA . GLN A 1 95 ? 3.759 -5.928 -16.113 1.00 94.62 95 GLN A CA 1
ATOM 745 C C . GLN A 1 95 ? 2.687 -4.923 -15.657 1.00 94.62 95 GLN A C 1
ATOM 747 O O . GLN A 1 95 ? 2.308 -4.930 -14.486 1.00 94.62 95 GLN A O 1
ATOM 752 N N . ALA A 1 96 ? 2.183 -4.054 -16.540 1.00 89.62 96 ALA A N 1
ATOM 753 C CA . ALA A 1 96 ? 1.048 -3.196 -16.222 1.00 89.62 96 ALA A CA 1
ATOM 754 C C . ALA A 1 96 ? -0.162 -4.042 -15.783 1.00 89.62 96 ALA A C 1
ATOM 756 O O . ALA A 1 96 ? -0.556 -4.987 -16.462 1.00 89.62 96 ALA A O 1
ATOM 757 N N . GLY A 1 97 ? -0.740 -3.713 -14.625 1.00 78.06 97 GLY A N 1
ATOM 758 C CA . GLY A 1 97 ? -1.844 -4.477 -14.032 1.00 78.06 97 GLY A CA 1
ATOM 759 C C . GLY A 1 97 ? -1.422 -5.763 -13.313 1.00 78.06 97 GLY A C 1
ATOM 760 O O . GLY A 1 97 ? -2.280 -6.441 -12.749 1.00 78.06 97 GLY A O 1
ATOM 761 N N . ARG A 1 98 ? -0.124 -6.098 -13.280 1.00 83.56 98 ARG A N 1
ATOM 762 C CA . ARG A 1 98 ? 0.383 -7.177 -12.431 1.00 83.56 98 ARG A CA 1
ATOM 763 C C . ARG A 1 98 ? 0.126 -6.845 -10.967 1.00 83.56 98 ARG A C 1
ATOM 765 O O . ARG A 1 98 ? 0.376 -5.734 -10.507 1.00 83.56 98 ARG A O 1
ATOM 772 N N . ASP A 1 99 ? -0.297 -7.851 -10.217 1.00 74.94 99 ASP A N 1
ATOM 773 C CA . ASP A 1 99 ? -0.479 -7.720 -8.780 1.00 74.94 99 ASP A CA 1
ATOM 774 C C . ASP A 1 99 ? 0.807 -7.240 -8.072 1.00 74.94 99 ASP A C 1
ATOM 776 O O . ASP A 1 99 ? 1.906 -7.747 -8.312 1.00 74.94 99 ASP A O 1
ATOM 780 N N . GLY A 1 100 ? 0.665 -6.236 -7.203 1.00 75.00 100 GLY A N 1
ATOM 781 C CA . GLY A 1 100 ? 1.762 -5.535 -6.529 1.00 75.00 100 GLY A CA 1
ATOM 782 C C . GLY A 1 100 ? 2.552 -4.536 -7.376 1.00 75.00 100 GLY A C 1
ATOM 783 O O . GLY A 1 100 ? 3.425 -3.865 -6.825 1.00 75.00 100 GLY A O 1
ATOM 784 N N . VAL A 1 101 ? 2.253 -4.390 -8.670 1.00 89.38 101 VAL A N 1
ATOM 785 C CA . VAL A 1 101 ? 2.836 -3.358 -9.538 1.00 89.38 101 VAL A CA 1
ATOM 786 C C . VAL A 1 101 ? 1.824 -2.231 -9.708 1.00 89.38 101 VAL A C 1
ATOM 788 O O . VAL A 1 101 ? 0.806 -2.384 -10.377 1.00 89.38 101 VAL A O 1
ATOM 791 N N . ALA A 1 102 ? 2.102 -1.085 -9.093 1.00 87.44 102 ALA A N 1
ATOM 792 C CA . ALA A 1 102 ? 1.182 0.046 -9.089 1.00 87.44 102 ALA A CA 1
ATOM 793 C C . ALA A 1 102 ? 1.185 0.821 -10.408 1.00 87.44 102 ALA A C 1
ATOM 795 O O . ALA A 1 102 ? 0.155 1.337 -10.835 1.00 87.44 102 ALA A O 1
ATOM 796 N N . ALA A 1 103 ? 2.354 0.940 -11.035 1.00 93.56 103 ALA A N 1
ATOM 797 C CA . ALA A 1 103 ? 2.516 1.688 -12.269 1.00 93.56 103 ALA A CA 1
ATOM 798 C C . ALA A 1 103 ? 3.748 1.226 -13.043 1.00 93.56 103 ALA A C 1
ATOM 800 O O . ALA A 1 103 ? 4.764 0.843 -12.451 1.00 93.56 103 ALA A O 1
ATOM 801 N N . ILE A 1 104 ? 3.654 1.353 -14.367 1.00 97.38 104 ILE A N 1
ATOM 802 C CA . ILE A 1 104 ? 4.803 1.307 -15.261 1.00 97.38 104 ILE A CA 1
ATOM 803 C C . ILE A 1 104 ? 5.177 2.731 -15.655 1.00 97.38 104 ILE A C 1
ATOM 805 O O . ILE A 1 104 ? 4.342 3.493 -16.140 1.00 97.38 104 ILE A O 1
ATOM 809 N N . ILE A 1 105 ? 6.443 3.078 -15.454 1.00 97.06 105 ILE A N 1
ATOM 810 C CA . ILE A 1 105 ? 7.010 4.357 -15.862 1.00 97.06 105 ILE A CA 1
ATOM 811 C C . ILE A 1 105 ? 7.701 4.170 -17.207 1.00 97.06 105 ILE A C 1
ATOM 813 O O . ILE A 1 105 ? 8.837 3.709 -17.281 1.00 97.06 105 ILE A O 1
ATOM 817 N N . ASP A 1 106 ? 6.985 4.522 -18.269 1.00 95.00 106 ASP A N 1
ATOM 818 C CA . ASP A 1 106 ? 7.542 4.633 -19.611 1.00 95.00 106 ASP A CA 1
ATOM 819 C C . ASP A 1 106 ? 7.843 6.101 -19.924 1.00 95.00 106 ASP A C 1
ATOM 821 O O . ASP A 1 106 ? 6.963 6.964 -19.811 1.00 95.00 106 ASP A O 1
ATOM 825 N N . CYS A 1 107 ? 9.096 6.373 -20.275 1.00 92.50 107 CYS A N 1
ATOM 826 C CA . CYS A 1 107 ? 9.616 7.716 -20.504 1.00 92.50 107 CYS A CA 1
ATOM 827 C C . CYS A 1 107 ? 9.995 7.967 -21.968 1.00 92.50 107 CYS A C 1
ATOM 829 O O . CYS A 1 107 ? 10.551 9.029 -22.248 1.00 92.50 107 CYS A O 1
ATOM 831 N N . ASP A 1 108 ? 9.723 7.034 -22.889 1.00 91.75 108 ASP A N 1
ATOM 832 C CA . ASP A 1 108 ? 10.090 7.172 -24.307 1.00 91.75 108 ASP A CA 1
ATOM 833 C C . ASP A 1 108 ? 9.493 8.447 -24.932 1.00 91.75 108 ASP A C 1
ATOM 835 O O . ASP A 1 108 ? 10.172 9.162 -25.660 1.00 91.75 108 ASP A O 1
ATOM 839 N N . ASP A 1 109 ? 8.259 8.808 -24.579 1.00 93.06 109 ASP A N 1
ATOM 840 C CA . ASP A 1 109 ? 7.591 10.035 -25.034 1.00 93.06 109 ASP A CA 1
ATOM 841 C C . ASP A 1 109 ? 8.288 11.331 -24.581 1.00 93.06 109 ASP A C 1
ATOM 843 O O . ASP A 1 109 ? 8.188 12.350 -25.264 1.00 93.06 109 ASP A O 1
ATOM 847 N N . LEU A 1 110 ? 8.989 11.302 -23.443 1.00 91.06 110 LEU A N 1
ATOM 848 C CA . LEU A 1 110 ? 9.712 12.453 -22.893 1.00 91.06 110 LEU A CA 1
ATOM 849 C C . LEU A 1 110 ? 11.184 12.482 -23.309 1.00 91.06 110 LEU A C 1
ATOM 851 O O . LEU A 1 110 ? 11.746 13.558 -23.502 1.00 91.06 110 LEU A O 1
ATOM 855 N N . LEU A 1 111 ? 11.818 11.312 -23.380 1.00 91.00 111 LEU A N 1
ATOM 856 C CA . LEU A 1 111 ? 13.262 11.165 -23.567 1.00 91.00 111 LEU A CA 1
ATOM 857 C C . LEU A 1 111 ? 13.645 10.855 -25.013 1.00 91.00 111 LEU A C 1
ATOM 859 O O . LEU A 1 111 ? 14.785 11.102 -25.402 1.00 91.00 111 LEU A O 1
ATOM 863 N N . ALA A 1 112 ? 12.721 10.315 -25.805 1.00 90.56 112 ALA A N 1
ATOM 864 C CA . ALA A 1 112 ? 12.917 9.989 -27.209 1.00 90.56 112 ALA A CA 1
ATOM 865 C C . ALA A 1 112 ? 11.646 10.248 -28.051 1.00 90.56 112 ALA A C 1
ATOM 867 O O . ALA A 1 112 ? 11.113 9.318 -28.670 1.00 90.56 112 ALA A O 1
ATOM 868 N N . PRO A 1 113 ? 11.119 11.488 -28.082 1.00 90.31 113 PRO A N 1
ATOM 869 C CA . PRO A 1 113 ? 9.894 11.801 -28.813 1.00 90.31 113 PRO A CA 1
ATOM 870 C C . PRO A 1 113 ? 10.020 11.424 -30.298 1.00 90.31 113 PRO A C 1
ATOM 872 O O . PRO A 1 113 ? 10.995 11.759 -30.969 1.00 90.31 113 PRO A O 1
ATOM 875 N N . GLY A 1 114 ? 9.037 10.683 -30.818 1.00 88.12 114 GLY A N 1
ATOM 876 C CA . GLY A 1 114 ? 9.077 10.158 -32.190 1.00 88.12 114 GLY A CA 1
ATOM 877 C C . GLY A 1 114 ? 10.155 9.091 -32.431 1.00 88.12 114 GLY A C 1
ATOM 878 O O . GLY A 1 114 ? 10.503 8.834 -33.580 1.00 88.12 114 GLY A O 1
ATOM 879 N N . GLY A 1 115 ? 10.704 8.490 -31.370 1.00 85.44 115 GLY A N 1
ATOM 880 C CA . GLY A 1 115 ? 11.794 7.513 -31.436 1.00 85.44 115 GLY A CA 1
ATOM 881 C C . GLY A 1 115 ? 13.189 8.137 -31.545 1.00 85.44 115 GLY A C 1
ATOM 882 O O . GLY A 1 115 ? 14.171 7.408 -31.674 1.00 85.44 115 GLY A O 1
ATOM 883 N N . ILE A 1 116 ? 13.298 9.468 -31.486 1.00 87.62 116 ILE A N 1
ATOM 884 C CA . ILE A 1 116 ? 14.569 10.192 -31.586 1.00 87.62 116 ILE A CA 1
ATOM 885 C C . ILE A 1 116 ? 14.957 10.696 -30.202 1.00 87.62 116 ILE A C 1
ATOM 887 O O . ILE A 1 116 ? 14.249 11.514 -29.623 1.00 87.62 116 ILE A O 1
ATOM 891 N N . ILE A 1 117 ? 16.098 10.235 -29.687 1.00 88.38 117 ILE A N 1
ATOM 892 C CA . ILE A 1 117 ? 16.586 10.590 -28.348 1.00 88.38 117 ILE A CA 1
ATOM 893 C C . ILE A 1 117 ? 16.806 12.105 -28.236 1.00 88.38 117 ILE A C 1
ATOM 895 O O . ILE A 1 117 ? 17.643 12.674 -28.945 1.00 88.38 117 ILE A O 1
ATOM 899 N N . ASP A 1 118 ? 16.103 12.748 -27.298 1.00 88.69 118 ASP A N 1
ATOM 900 C CA . ASP A 1 118 ? 16.321 14.148 -26.940 1.00 88.69 118 ASP A CA 1
ATOM 901 C C . ASP A 1 118 ? 17.576 14.257 -26.078 1.00 88.69 118 ASP A C 1
ATOM 903 O O . ASP A 1 118 ? 17.580 14.151 -24.850 1.00 88.69 118 ASP A O 1
ATOM 907 N N . GLN A 1 119 ? 18.676 14.522 -26.764 1.00 88.44 119 GLN A N 1
ATOM 908 C CA . GLN A 1 119 ? 19.994 14.690 -26.178 1.00 88.44 119 GLN A CA 1
ATOM 909 C C . GLN A 1 119 ? 20.079 15.808 -25.129 1.00 88.44 119 GLN A C 1
ATOM 911 O O . GLN A 1 119 ? 21.025 15.804 -24.343 1.00 88.44 119 GLN A O 1
ATOM 916 N N . SER A 1 120 ? 19.129 16.751 -25.099 1.00 87.88 120 SER A N 1
ATOM 917 C CA . SER A 1 120 ? 19.075 17.813 -24.089 1.00 87.88 120 SER A CA 1
ATOM 918 C C . SER A 1 120 ? 18.596 17.326 -22.719 1.00 87.88 120 SER A C 1
ATOM 920 O O . SER A 1 120 ? 18.684 18.084 -21.753 1.00 87.88 120 SER A O 1
ATOM 922 N N . MET A 1 121 ? 18.106 16.086 -22.614 1.00 88.50 121 MET A N 1
ATOM 923 C CA . MET A 1 121 ? 17.635 15.472 -21.364 1.00 88.50 121 MET A CA 1
ATOM 924 C C . MET A 1 121 ? 18.725 14.694 -20.614 1.00 88.50 121 MET A C 1
ATOM 926 O O . MET A 1 121 ? 18.501 14.257 -19.486 1.00 88.50 121 MET A O 1
ATOM 930 N N . PHE A 1 122 ? 19.910 14.541 -21.206 1.00 88.25 122 PHE A N 1
ATOM 931 C CA . PHE A 1 122 ? 21.004 13.722 -20.682 1.00 88.25 122 PHE A CA 1
ATOM 932 C C . PHE A 1 122 ? 22.237 14.566 -20.352 1.00 88.25 122 PHE A C 1
ATOM 934 O O . PHE A 1 122 ? 22.422 15.667 -20.882 1.00 88.25 122 PHE A O 1
ATOM 941 N N . TRP A 1 123 ? 23.078 14.070 -19.446 1.00 86.19 123 TRP A N 1
ATOM 942 C CA . TRP A 1 123 ? 24.401 14.644 -19.216 1.00 86.19 123 TRP A CA 1
ATOM 943 C C . TRP A 1 123 ? 25.305 14.416 -20.431 1.00 86.19 123 TRP A C 1
ATOM 945 O O . TRP A 1 123 ? 25.082 13.529 -21.251 1.00 86.19 123 TRP A O 1
ATOM 955 N N . THR A 1 124 ? 26.363 15.217 -20.533 1.00 77.94 124 THR A N 1
ATOM 956 C CA . THR A 1 124 ? 27.504 14.943 -21.416 1.00 77.94 124 THR A CA 1
ATOM 957 C C . THR A 1 124 ? 28.508 14.036 -20.704 1.00 77.94 124 THR A C 1
ATOM 959 O O . THR A 1 124 ? 29.699 14.340 -20.644 1.00 77.94 124 THR A O 1
ATOM 962 N N . ASP A 1 125 ? 28.024 12.959 -20.089 1.00 72.81 125 ASP A N 1
ATOM 963 C CA . ASP A 1 125 ? 28.884 11.905 -19.565 1.00 72.81 125 ASP A CA 1
ATOM 964 C C . ASP A 1 125 ? 29.631 11.239 -20.732 1.00 72.81 125 ASP A C 1
ATOM 966 O O . ASP A 1 125 ? 29.087 11.050 -21.824 1.00 72.81 125 ASP A O 1
ATOM 970 N N . VAL A 1 126 ? 30.928 11.001 -20.519 1.00 52.84 126 VAL A N 1
ATOM 971 C CA . VAL A 1 126 ? 31.928 10.751 -21.568 1.00 52.84 126 VAL A CA 1
ATOM 972 C C . VAL A 1 126 ? 31.466 9.659 -22.532 1.00 52.84 126 VAL A C 1
ATOM 974 O O . VAL A 1 126 ? 31.426 8.489 -22.176 1.00 52.84 126 VAL A O 1
ATOM 977 N N . GLY A 1 127 ? 31.143 10.061 -23.764 1.00 57.09 127 GLY A N 1
ATOM 978 C CA . GLY A 1 127 ? 30.787 9.161 -24.861 1.00 57.09 127 GLY A CA 1
ATOM 979 C C . GLY A 1 127 ? 29.379 8.571 -24.808 1.00 57.09 127 GLY A C 1
ATOM 980 O O . GLY A 1 127 ? 29.040 7.837 -25.735 1.00 57.09 127 GLY A O 1
ATOM 981 N N . SER A 1 128 ? 28.566 8.889 -23.784 1.00 60.62 128 SER A N 1
ATOM 982 C CA . SER A 1 128 ? 27.468 7.997 -23.424 1.00 60.62 128 SER A CA 1
ATOM 983 C C . SER A 1 128 ? 26.042 8.576 -23.282 1.00 60.62 128 SER A C 1
ATOM 985 O O . SER A 1 128 ? 25.081 7.915 -23.643 1.00 60.62 128 SER A O 1
ATOM 987 N N . LYS A 1 129 ? 25.778 9.788 -22.798 1.00 71.25 129 LYS A N 1
ATOM 988 C CA . LYS A 1 129 ? 24.374 10.253 -22.601 1.00 71.25 129 LYS A CA 1
ATOM 989 C C . LYS A 1 129 ? 23.460 9.176 -21.968 1.00 71.25 129 LYS A C 1
ATOM 991 O O . LYS A 1 129 ? 22.384 8.876 -22.488 1.00 71.25 129 LYS A O 1
ATOM 996 N N . ILE A 1 130 ? 23.944 8.503 -20.920 1.00 80.69 130 ILE A N 1
ATOM 997 C CA . ILE A 1 130 ? 23.204 7.430 -20.222 1.00 80.69 130 ILE A CA 1
ATOM 998 C C . ILE A 1 130 ? 22.408 8.035 -19.080 1.00 80.69 130 ILE A C 1
ATOM 1000 O O . ILE A 1 130 ? 21.249 7.692 -18.850 1.00 80.69 130 ILE A O 1
ATOM 1004 N N . HIS A 1 131 ? 23.044 8.949 -18.355 1.00 87.00 131 HIS A N 1
ATOM 1005 C CA . HIS A 1 131 ? 22.463 9.556 -17.176 1.00 87.00 131 HIS A CA 1
ATOM 1006 C C . HIS A 1 131 ? 21.612 10.762 -17.568 1.00 87.00 131 HIS A C 1
ATOM 1008 O O . HIS A 1 131 ? 22.064 11.649 -18.296 1.00 87.00 131 HIS A O 1
ATOM 1014 N N . LEU A 1 132 ? 20.390 10.826 -17.039 1.00 88.06 132 LEU A N 1
ATOM 1015 C CA . LEU A 1 132 ? 19.553 12.016 -17.160 1.00 88.06 132 LEU A CA 1
ATOM 1016 C C . LEU A 1 132 ? 20.248 13.211 -16.504 1.00 88.06 132 LEU A C 1
ATOM 1018 O O . LEU A 1 132 ? 20.754 13.102 -15.385 1.00 88.06 132 LEU A O 1
ATOM 1022 N N . ASN A 1 133 ? 20.230 14.358 -17.179 1.00 84.38 133 ASN A N 1
ATOM 1023 C CA . ASN A 1 133 ? 20.595 15.619 -16.546 1.00 84.38 133 ASN A CA 1
ATOM 1024 C C . ASN A 1 133 ? 19.458 16.137 -15.662 1.00 84.38 133 ASN A C 1
ATOM 1026 O O . ASN A 1 133 ? 18.371 15.559 -15.610 1.00 84.38 133 ASN A O 1
ATOM 1030 N N . THR A 1 134 ? 19.690 17.251 -14.970 1.00 87.25 134 THR A N 1
ATOM 1031 C CA . THR A 1 134 ? 18.693 17.856 -14.077 1.00 87.25 134 THR A CA 1
ATOM 1032 C C . THR A 1 134 ? 17.352 18.102 -14.773 1.00 87.25 134 THR A C 1
ATOM 1034 O O . THR A 1 134 ? 16.306 17.836 -14.185 1.00 87.25 134 THR A O 1
ATOM 1037 N N . LYS A 1 135 ? 17.364 18.557 -16.034 1.00 85.00 135 LYS A N 1
ATOM 1038 C CA . LYS A 1 135 ? 16.146 18.797 -16.823 1.00 85.00 135 LYS A CA 1
ATOM 1039 C C . LYS A 1 135 ? 15.396 17.487 -17.082 1.00 85.00 135 LYS A C 1
ATOM 1041 O O . LYS A 1 135 ? 14.199 17.419 -16.809 1.00 85.00 135 LYS A O 1
ATOM 1046 N N . GLY A 1 136 ? 16.094 16.453 -17.557 1.00 86.25 136 GLY A N 1
ATOM 1047 C CA . GLY A 1 136 ? 15.507 15.136 -17.819 1.00 86.25 136 GLY A CA 1
ATOM 1048 C C . GLY A 1 136 ? 14.953 14.481 -16.553 1.00 86.25 136 GLY A C 1
ATOM 1049 O O . GLY A 1 136 ? 13.802 14.046 -16.531 1.00 86.25 136 GLY A O 1
ATOM 1050 N N . ALA A 1 137 ? 15.732 14.479 -15.469 1.00 88.12 137 ALA A N 1
ATOM 1051 C CA . ALA A 1 137 ? 15.336 13.896 -14.190 1.00 88.12 137 ALA A CA 1
ATOM 1052 C C . ALA A 1 137 ? 14.115 14.605 -13.582 1.00 88.12 137 ALA A C 1
ATOM 1054 O O . ALA A 1 137 ? 13.177 13.940 -13.141 1.00 88.12 137 ALA A O 1
ATOM 1055 N N . LEU A 1 138 ? 14.085 15.943 -13.608 1.00 83.06 138 LEU A N 1
ATOM 1056 C CA . LEU A 1 138 ? 12.952 16.725 -13.109 1.00 83.06 138 LEU A CA 1
ATOM 1057 C C . LEU A 1 138 ? 11.682 16.452 -13.918 1.00 83.06 138 LEU A C 1
ATOM 1059 O O . LEU A 1 138 ? 10.612 16.251 -13.342 1.00 83.06 138 LEU A O 1
ATOM 1063 N N . LEU A 1 139 ? 11.792 16.425 -15.248 1.00 86.50 139 LEU A N 1
ATOM 1064 C CA . LEU A 1 139 ? 10.640 16.211 -16.117 1.00 86.50 139 LEU A CA 1
ATOM 1065 C C . LEU A 1 139 ? 10.060 14.803 -15.937 1.00 86.50 139 LEU A C 1
ATOM 1067 O O . LEU A 1 139 ? 8.850 14.670 -15.769 1.00 86.50 139 LEU A O 1
ATOM 1071 N N . VAL A 1 140 ? 10.910 13.772 -15.890 1.00 91.06 140 VAL A N 1
ATOM 1072 C CA . VAL A 1 140 ? 10.501 12.390 -15.587 1.00 91.06 140 VAL A CA 1
ATOM 1073 C C . VAL A 1 140 ? 9.883 12.297 -14.187 1.00 91.06 140 VAL A C 1
ATOM 1075 O O . VAL A 1 140 ? 8.819 11.698 -14.016 1.00 91.06 140 VAL A O 1
ATOM 1078 N N . GLY A 1 141 ? 10.490 12.943 -13.190 1.00 86.31 141 GLY A N 1
ATOM 1079 C CA . GLY A 1 141 ? 9.974 12.997 -11.824 1.00 86.31 141 GLY A CA 1
ATOM 1080 C C . GLY A 1 141 ? 8.558 13.572 -11.752 1.00 86.31 141 GLY A C 1
ATOM 1081 O O . GLY A 1 141 ? 7.652 12.919 -11.237 1.00 86.31 141 GLY A O 1
ATOM 1082 N N . ILE A 1 142 ? 8.342 14.760 -12.322 1.00 80.19 142 ILE A N 1
ATOM 1083 C CA . ILE A 1 142 ? 7.054 15.470 -12.266 1.00 80.19 142 ILE A CA 1
ATOM 1084 C C . ILE A 1 142 ? 5.995 14.811 -13.152 1.00 80.19 142 ILE A C 1
ATOM 1086 O O . ILE A 1 142 ? 4.837 14.714 -12.755 1.00 80.19 142 ILE A O 1
ATOM 1090 N N . LYS A 1 143 ? 6.352 14.399 -14.372 1.00 87.94 143 LYS A N 1
ATOM 1091 C CA . LYS A 1 143 ? 5.370 13.937 -15.366 1.00 87.94 143 LYS A CA 1
ATOM 1092 C C . LYS A 1 143 ? 5.054 12.450 -15.262 1.00 87.94 143 LYS A C 1
ATOM 1094 O O . LYS A 1 143 ? 4.003 12.047 -15.751 1.00 87.94 143 LYS A O 1
ATOM 1099 N N . LYS A 1 144 ? 5.936 11.644 -14.663 1.00 92.94 144 LYS A N 1
ATOM 1100 C CA . LYS A 1 144 ? 5.784 10.183 -14.620 1.00 92.94 144 LYS A CA 1
ATOM 1101 C C . LYS A 1 144 ? 5.720 9.645 -13.197 1.00 92.94 144 LYS A C 1
ATOM 1103 O O . LYS A 1 144 ? 4.707 9.063 -12.818 1.00 92.94 144 LYS A O 1
ATOM 1108 N N . TYR A 1 145 ? 6.758 9.869 -12.390 1.00 91.88 145 TYR A N 1
ATOM 1109 C CA . TYR A 1 145 ? 6.821 9.283 -11.046 1.00 91.88 145 TYR A CA 1
ATOM 1110 C C . TYR A 1 145 ? 5.825 9.908 -10.068 1.00 91.88 145 TYR A C 1
ATOM 1112 O O . TYR A 1 145 ? 5.136 9.171 -9.369 1.00 91.88 145 TYR A O 1
ATOM 1120 N N . ALA A 1 146 ? 5.712 11.237 -10.013 1.00 85.56 146 ALA A N 1
ATOM 1121 C CA . ALA A 1 146 ? 4.835 11.902 -9.052 1.00 85.56 146 ALA A CA 1
ATOM 1122 C C . ALA A 1 146 ? 3.354 11.490 -9.204 1.00 85.56 146 ALA A C 1
ATOM 1124 O O . ALA A 1 146 ? 2.757 11.126 -8.192 1.00 85.56 146 ALA A O 1
ATOM 1125 N N . PRO A 1 147 ? 2.763 11.432 -10.418 1.00 84.81 147 PRO A N 1
ATOM 1126 C CA . PRO A 1 147 ? 1.407 10.911 -10.598 1.00 84.81 147 PRO A CA 1
ATOM 1127 C C . PRO A 1 147 ? 1.255 9.445 -10.173 1.00 84.81 147 PRO A C 1
ATOM 1129 O O . PRO A 1 147 ? 0.268 9.094 -9.529 1.00 84.81 147 PRO A O 1
ATOM 1132 N N . ALA A 1 148 ? 2.238 8.594 -10.484 1.00 88.81 148 ALA A N 1
ATOM 1133 C CA . ALA A 1 148 ? 2.211 7.182 -10.107 1.00 88.81 148 ALA A CA 1
ATOM 1134 C C . ALA A 1 148 ? 2.272 6.986 -8.583 1.00 88.81 148 ALA A C 1
ATOM 1136 O O . ALA A 1 148 ? 1.498 6.216 -8.016 1.00 88.81 148 ALA A O 1
ATOM 1137 N N . ILE A 1 149 ? 3.151 7.726 -7.904 1.00 86.25 149 ILE A N 1
ATOM 1138 C CA . ILE A 1 149 ? 3.255 7.723 -6.441 1.00 86.25 149 ILE A CA 1
ATOM 1139 C C . ILE A 1 149 ? 1.966 8.269 -5.825 1.00 86.25 149 ILE A C 1
ATOM 1141 O O . ILE A 1 149 ? 1.425 7.650 -4.912 1.00 86.25 149 ILE A O 1
ATOM 1145 N N . ALA A 1 150 ? 1.435 9.377 -6.351 1.00 76.00 150 ALA A N 1
ATOM 1146 C CA . ALA A 1 150 ? 0.185 9.966 -5.884 1.00 76.00 150 ALA A CA 1
ATOM 1147 C C . ALA A 1 150 ? -0.984 8.976 -5.984 1.00 76.00 150 ALA A C 1
ATOM 1149 O O . ALA A 1 150 ? -1.774 8.886 -5.050 1.00 76.00 150 ALA A O 1
ATOM 1150 N N . ALA A 1 151 ? -1.062 8.179 -7.055 1.00 76.75 151 ALA A N 1
ATOM 1151 C CA . ALA A 1 151 ? -2.062 7.122 -7.189 1.00 76.75 151 ALA A CA 1
ATOM 1152 C C . ALA A 1 151 ? -1.908 6.027 -6.116 1.00 76.75 151 ALA A C 1
ATOM 1154 O O . ALA A 1 151 ? -2.902 5.558 -5.567 1.00 76.75 151 ALA A O 1
ATOM 1155 N N . CYS A 1 152 ? -0.681 5.665 -5.729 1.00 71.88 152 CYS A N 1
ATOM 1156 C CA . CYS A 1 152 ? -0.430 4.677 -4.668 1.00 71.88 152 CYS A CA 1
ATOM 1157 C C . CYS A 1 152 ? -0.869 5.141 -3.269 1.00 71.88 152 CYS A C 1
ATOM 1159 O O . CYS A 1 152 ? -1.077 4.304 -2.394 1.00 71.88 152 CYS A O 1
ATOM 1161 N N . VAL A 1 153 ? -0.993 6.455 -3.058 1.00 67.44 153 VAL A N 1
ATOM 1162 C CA . VAL A 1 153 ? -1.365 7.072 -1.768 1.00 67.44 153 VAL A CA 1
ATOM 1163 C C . VAL A 1 153 ? -2.663 7.886 -1.841 1.00 67.44 153 VAL A C 1
ATOM 1165 O O . VAL A 1 153 ? -2.996 8.640 -0.923 1.00 67.44 153 VAL A O 1
ATOM 1168 N N . SER A 1 154 ? -3.381 7.782 -2.960 1.00 59.16 154 SER A N 1
ATOM 1169 C CA . SER A 1 154 ? -4.663 8.442 -3.180 1.00 59.16 154 SER A CA 1
ATOM 1170 C C . SER A 1 154 ? -5.758 7.859 -2.290 1.00 59.16 154 SER A C 1
ATOM 1172 O O . SER A 1 154 ? -5.646 6.762 -1.748 1.00 59.16 154 SER A O 1
ATOM 1174 N N . ALA A 1 155 ? -6.852 8.603 -2.153 1.00 43.47 155 ALA A N 1
ATOM 1175 C CA . ALA A 1 155 ? -7.979 8.119 -1.379 1.00 43.47 155 ALA A CA 1
ATOM 1176 C C . ALA A 1 155 ? -8.550 6.825 -1.987 1.00 43.47 155 ALA A C 1
ATOM 1178 O O . ALA A 1 155 ? -8.865 6.790 -3.175 1.00 43.47 155 ALA A O 1
ATOM 1179 N N . GLY A 1 156 ? -8.697 5.776 -1.179 1.00 40.97 156 GLY A N 1
ATOM 1180 C CA . GLY A 1 156 ? -9.176 4.463 -1.619 1.00 40.97 156 GLY A CA 1
ATOM 1181 C C . GLY A 1 156 ? -8.140 3.558 -2.301 1.00 40.97 156 GLY A C 1
ATOM 1182 O O . GLY A 1 156 ? -8.481 2.412 -2.605 1.00 40.97 156 GLY A O 1
ATOM 1183 N N . SER A 1 157 ? -6.892 3.998 -2.509 1.00 49.84 157 SER A N 1
ATOM 1184 C CA . SER A 1 157 ? -5.839 3.111 -3.017 1.00 49.84 157 SER A CA 1
ATOM 1185 C C . SER A 1 157 ? -5.146 2.375 -1.878 1.00 49.84 157 SER A C 1
ATOM 1187 O O . SER A 1 157 ? -4.478 2.968 -1.041 1.00 49.84 157 SER A O 1
ATOM 1189 N N . ALA A 1 158 ? -5.297 1.053 -1.846 1.00 54.50 158 ALA A N 1
ATOM 1190 C CA . ALA A 1 158 ? -4.682 0.197 -0.840 1.00 54.50 158 ALA A CA 1
ATOM 1191 C C . ALA A 1 158 ? -3.718 -0.780 -1.500 1.00 54.50 158 ALA A C 1
ATOM 1193 O O . ALA A 1 158 ? -4.090 -1.419 -2.488 1.00 54.50 158 ALA A O 1
ATOM 1194 N N . PHE A 1 159 ? -2.514 -0.941 -0.934 1.00 59.22 159 PHE A N 1
ATOM 1195 C CA . PHE A 1 159 ? -1.669 -2.069 -1.312 1.00 59.22 159 PHE A CA 1
ATOM 1196 C C . PHE A 1 159 ? -2.391 -3.359 -0.961 1.00 59.22 159 PHE A C 1
ATOM 1198 O O . PHE A 1 159 ? -2.639 -3.671 0.206 1.00 59.22 159 PHE A O 1
ATOM 1205 N N . ASN A 1 160 ? -2.755 -4.103 -1.993 1.00 56.81 160 ASN A N 1
ATOM 1206 C CA . ASN A 1 160 ? -3.476 -5.334 -1.819 1.00 56.81 160 ASN A CA 1
ATOM 1207 C C . ASN A 1 160 ? -2.477 -6.472 -1.585 1.00 56.81 160 ASN A C 1
ATOM 1209 O O . ASN A 1 160 ? -1.854 -6.949 -2.525 1.00 56.81 160 ASN A O 1
ATOM 1213 N N . GLN A 1 161 ? -2.310 -6.901 -0.328 1.00 47.59 161 GLN A N 1
ATOM 1214 C CA . GLN A 1 161 ? -1.389 -7.996 -0.006 1.00 47.59 161 GLN A CA 1
ATOM 1215 C C . GLN A 1 161 ? -1.857 -9.373 -0.476 1.00 47.59 161 GLN A C 1
ATOM 1217 O O . GLN A 1 161 ? -1.035 -10.283 -0.579 1.00 47.59 161 GLN A O 1
ATOM 1222 N N . ASP A 1 162 ? -3.124 -9.511 -0.847 1.00 49.00 162 ASP A N 1
ATOM 1223 C CA . ASP A 1 162 ? -3.681 -10.694 -1.494 1.00 49.00 162 ASP A CA 1
ATOM 1224 C C . ASP A 1 162 ? -4.947 -10.281 -2.263 1.00 49.00 162 ASP A C 1
ATOM 1226 O O . ASP A 1 162 ? -6.020 -10.166 -1.658 1.00 49.00 162 ASP A O 1
ATOM 1230 N N . PRO A 1 163 ? -4.863 -9.990 -3.576 1.00 43.94 163 PRO A N 1
ATOM 1231 C CA . PRO A 1 163 ? -6.004 -9.501 -4.342 1.00 43.94 163 PRO A CA 1
ATOM 1232 C C . PRO A 1 163 ? -7.130 -10.509 -4.482 1.00 43.94 163 PRO A C 1
ATOM 1234 O O . PRO A 1 163 ? -8.225 -10.120 -4.881 1.00 43.94 163 PRO A O 1
ATOM 1237 N N . THR A 1 164 ? -6.883 -11.767 -4.125 1.00 43.84 164 THR A N 1
ATOM 1238 C CA . THR A 1 164 ? -7.874 -12.835 -4.177 1.00 43.84 164 THR A CA 1
ATOM 1239 C C . THR A 1 164 ? -8.690 -12.940 -2.887 1.00 43.84 164 THR A C 1
ATOM 1241 O O . THR A 1 164 ? -9.789 -13.491 -2.903 1.00 43.84 164 THR A O 1
ATOM 1244 N N . VAL A 1 165 ? -8.211 -12.358 -1.780 1.00 55.34 165 VAL A N 1
ATOM 1245 C CA . VAL A 1 165 ? -8.866 -12.431 -0.469 1.00 55.34 165 VAL A CA 1
ATOM 1246 C C . VAL A 1 165 ? -9.596 -11.127 -0.159 1.00 55.34 165 VAL A C 1
ATOM 1248 O O . VAL A 1 165 ? -8.992 -10.061 -0.005 1.00 55.34 165 VAL A O 1
ATOM 1251 N N . SER A 1 166 ? -10.921 -11.221 -0.038 1.00 62.38 166 SER A N 1
ATOM 1252 C CA . SER A 1 166 ? -11.770 -10.110 0.399 1.00 62.38 166 SER A CA 1
ATOM 1253 C C . SER A 1 166 ? -11.432 -9.677 1.829 1.00 62.38 166 SER A C 1
ATOM 1255 O O . SER A 1 166 ? -10.975 -10.470 2.650 1.00 62.38 166 SER A O 1
ATOM 1257 N N . SER A 1 167 ? -11.669 -8.399 2.135 1.00 72.81 167 SER A N 1
ATOM 1258 C CA . SER A 1 167 ? -11.666 -7.923 3.523 1.00 72.81 167 SER A CA 1
ATOM 1259 C C . SER A 1 167 ? -12.629 -8.767 4.365 1.00 72.81 167 SER A C 1
ATOM 1261 O O . SER A 1 167 ? -13.741 -9.037 3.922 1.00 72.81 167 SER A O 1
ATOM 1263 N N . LEU A 1 168 ? -12.205 -9.146 5.571 1.00 75.50 168 LEU A N 1
ATOM 1264 C CA . LEU A 1 168 ? -13.050 -9.783 6.584 1.00 75.50 168 LEU A CA 1
ATOM 1265 C C . LEU A 1 168 ? -14.111 -8.812 7.124 1.00 75.50 168 LEU A C 1
ATOM 1267 O O . LEU A 1 168 ? -15.157 -9.243 7.592 1.00 75.50 168 LEU A O 1
ATOM 1271 N N . LEU A 1 169 ? -13.860 -7.501 7.021 1.00 73.94 169 LEU A N 1
ATOM 1272 C CA . LEU A 1 169 ? -14.877 -6.476 7.264 1.00 73.94 169 LEU A CA 1
ATOM 1273 C C . LEU A 1 169 ? -15.870 -6.421 6.089 1.00 73.94 169 LEU A C 1
ATOM 1275 O O . LEU A 1 169 ? -15.408 -6.397 4.938 1.00 73.94 169 LEU A O 1
ATOM 1279 N N . PRO A 1 170 ? -17.191 -6.315 6.338 1.00 72.06 170 PRO A N 1
ATOM 1280 C CA . PRO A 1 170 ? -18.179 -6.072 5.296 1.00 72.06 170 PRO A CA 1
ATOM 1281 C C . PRO A 1 170 ? -17.867 -4.826 4.494 1.00 72.06 170 PRO A C 1
ATOM 1283 O O . PRO A 1 170 ? -17.183 -3.907 4.940 1.00 72.06 170 PRO A O 1
ATOM 1286 N N . VAL A 1 171 ? -18.441 -4.777 3.294 1.00 71.00 171 VAL A N 1
ATOM 1287 C CA . VAL A 1 171 ? -18.306 -3.625 2.402 1.00 71.00 171 VAL A CA 1
ATOM 1288 C C . VAL A 1 171 ? -18.778 -2.338 3.083 1.00 71.00 171 VAL A C 1
ATOM 1290 O O . VAL A 1 171 ? -18.091 -1.330 2.951 1.00 71.00 171 VAL A O 1
ATOM 1293 N N . SER A 1 172 ? -19.876 -2.375 3.849 1.00 72.19 172 SER A N 1
ATOM 1294 C CA . SER A 1 172 ? -20.381 -1.222 4.613 1.00 72.19 172 SER A CA 1
ATOM 1295 C C . SER A 1 172 ? -19.341 -0.659 5.578 1.00 72.19 172 SER A C 1
ATOM 1297 O O . SER A 1 172 ? -19.126 0.551 5.627 1.00 72.19 172 SER A O 1
ATOM 1299 N N . ASP A 1 173 ? -18.649 -1.540 6.287 1.00 74.31 173 ASP A N 1
ATOM 1300 C CA . ASP A 1 173 ? -17.710 -1.189 7.348 1.00 74.31 173 ASP A CA 1
ATOM 1301 C C . ASP A 1 173 ? -16.372 -0.766 6.755 1.00 74.31 173 ASP A C 1
ATOM 1303 O O . ASP A 1 173 ? -15.799 0.256 7.130 1.00 74.31 173 ASP A O 1
ATOM 1307 N N . GLY A 1 174 ? -15.918 -1.490 5.730 1.00 69.94 174 GLY A N 1
ATOM 1308 C CA . GLY A 1 174 ? -14.787 -1.091 4.904 1.00 69.94 174 GLY A CA 1
ATOM 1309 C C . GLY A 1 174 ? -15.015 0.262 4.221 1.00 69.94 174 GLY A C 1
ATOM 1310 O O . GLY A 1 174 ? -14.065 0.986 3.968 1.00 69.94 174 GLY A O 1
ATOM 1311 N N . GLN A 1 175 ? -16.253 0.657 3.939 1.00 74.25 175 GLN A N 1
ATOM 1312 C CA . GLN A 1 175 ? -16.581 1.987 3.410 1.00 74.25 175 GLN A CA 1
ATOM 1313 C C . GLN A 1 175 ? -16.957 2.995 4.502 1.00 74.25 175 GLN A C 1
ATOM 1315 O O . GLN A 1 175 ? -17.330 4.122 4.173 1.00 74.25 175 GLN A O 1
ATOM 1320 N N . MET A 1 176 ? -16.861 2.605 5.779 1.00 78.94 176 MET A N 1
ATOM 1321 C CA . MET A 1 176 ? -17.233 3.399 6.947 1.00 78.94 176 MET A CA 1
ATOM 1322 C C . MET A 1 176 ? -18.619 4.053 6.804 1.00 78.94 176 MET A C 1
ATOM 1324 O O . MET A 1 176 ? -18.764 5.258 7.030 1.00 78.94 176 MET A O 1
ATOM 1328 N N . LEU A 1 177 ? -19.630 3.308 6.362 1.00 79.19 177 LEU A N 1
ATOM 1329 C CA . LEU A 1 177 ? -20.959 3.859 6.095 1.00 79.19 177 LEU A CA 1
ATOM 1330 C C . LEU A 1 177 ? -21.746 4.183 7.381 1.00 79.19 177 LEU A C 1
ATOM 1332 O O . LEU A 1 177 ? -21.541 3.618 8.456 1.00 79.19 177 LEU A O 1
ATOM 1336 N N . GLY A 1 178 ? -22.693 5.113 7.250 1.00 84.06 178 GLY A N 1
ATOM 1337 C CA . GLY A 1 178 ? -23.593 5.547 8.322 1.00 84.06 178 GLY A CA 1
ATOM 1338 C C . GLY A 1 178 ? -22.949 6.447 9.386 1.00 84.06 178 GLY A C 1
ATOM 1339 O O . GLY A 1 178 ? -21.813 6.904 9.245 1.00 84.06 178 GLY A O 1
ATOM 1340 N N . SER A 1 179 ? -23.728 6.767 10.422 1.00 88.12 179 SER A N 1
ATOM 1341 C CA . SER A 1 179 ? -23.389 7.771 11.448 1.00 88.12 179 SER A CA 1
ATOM 1342 C C . SER A 1 179 ? -23.771 7.356 12.878 1.00 88.12 179 SER A C 1
ATOM 1344 O O . SER A 1 179 ? -23.795 8.201 13.775 1.00 88.12 179 SER A O 1
ATOM 1346 N N . GLY A 1 180 ? -24.130 6.083 13.081 1.00 83.81 180 GLY A N 1
ATOM 1347 C CA . GLY A 1 180 ? -24.634 5.552 14.353 1.00 83.81 180 GLY A CA 1
ATOM 1348 C C . GLY A 1 180 ? -23.557 5.059 15.322 1.00 83.81 180 GLY A C 1
ATOM 1349 O O . GLY A 1 180 ? -23.902 4.452 16.331 1.00 83.81 180 GLY A O 1
ATOM 1350 N N . GLY A 1 181 ? -22.274 5.274 15.017 1.00 84.56 181 GLY A N 1
ATOM 1351 C CA . GLY A 1 181 ? -21.156 4.751 15.798 1.00 84.56 181 GLY A CA 1
ATOM 1352 C C . GLY A 1 181 ? -21.074 5.263 17.238 1.00 84.56 181 GLY A C 1
ATOM 1353 O O . GLY A 1 181 ? -21.654 6.285 17.624 1.00 84.56 181 GLY A O 1
ATOM 1354 N N . GLY A 1 182 ? -20.302 4.533 18.040 1.00 84.00 182 GLY A N 1
ATOM 1355 C CA . GLY A 1 182 ? -20.094 4.792 19.456 1.00 84.00 182 GLY A CA 1
ATOM 1356 C C . GLY A 1 182 ? -19.147 5.961 19.725 1.00 84.00 182 GLY A C 1
ATOM 1357 O O . GLY A 1 182 ? -18.200 6.234 18.986 1.00 84.00 182 GLY A O 1
ATOM 1358 N N . ARG A 1 183 ? -19.380 6.637 20.849 1.00 84.94 183 ARG A N 1
ATOM 1359 C CA . ARG A 1 183 ? -18.503 7.680 21.395 1.00 84.94 183 ARG A CA 1
ATOM 1360 C C . ARG A 1 183 ? -18.298 7.400 22.875 1.00 84.94 183 ARG A C 1
ATOM 1362 O O . ARG A 1 183 ? -19.258 7.084 23.576 1.00 84.94 183 ARG A O 1
ATOM 1369 N N . SER A 1 184 ? -17.066 7.515 23.349 1.00 79.50 184 SER A N 1
ATOM 1370 C CA . SER A 1 184 ? -16.725 7.358 24.763 1.00 79.50 184 SER A CA 1
ATOM 1371 C C . SER A 1 184 ? -15.873 8.536 25.219 1.00 79.50 184 SER A C 1
ATOM 1373 O O . SER A 1 184 ? -14.828 8.824 24.634 1.00 79.50 184 SER A O 1
ATOM 1375 N N . GLY A 1 185 ? -16.308 9.195 26.292 1.00 67.62 185 GLY A N 1
ATOM 1376 C CA . GLY A 1 185 ? -15.817 10.516 26.692 1.00 67.62 185 GLY A CA 1
ATOM 1377 C C . GLY A 1 185 ? -16.687 11.638 26.113 1.00 67.62 185 GLY A C 1
ATOM 1378 O O . GLY A 1 185 ? -17.508 11.406 25.229 1.00 67.62 185 GLY A O 1
ATOM 1379 N N . ALA A 1 186 ? -16.544 12.861 26.629 1.00 68.06 186 ALA A N 1
ATOM 1380 C CA . ALA A 1 186 ? -17.309 14.027 26.173 1.00 68.06 186 ALA A CA 1
ATOM 1381 C C . ALA A 1 186 ? -16.904 14.438 24.739 1.00 68.06 186 ALA A C 1
ATOM 1383 O O . ALA A 1 186 ? -16.034 15.292 24.549 1.00 68.06 186 ALA A O 1
ATOM 1384 N N . GLN A 1 187 ? -17.494 13.776 23.741 1.00 78.31 187 GLN A N 1
ATOM 1385 C CA . GLN A 1 187 ? -17.295 13.978 22.303 1.00 78.31 187 GLN A CA 1
ATOM 1386 C C . GLN A 1 187 ? -18.648 14.201 21.615 1.00 78.31 187 GLN A C 1
ATOM 1388 O O . GLN A 1 187 ? -19.653 13.603 22.001 1.00 78.31 187 GLN A O 1
ATOM 1393 N N . THR A 1 188 ? -18.671 15.023 20.568 1.00 82.50 188 THR A N 1
ATOM 1394 C CA . THR A 1 188 ? -19.869 15.322 19.765 1.00 82.50 188 THR A CA 1
ATOM 1395 C C . THR A 1 188 ? -19.580 15.103 18.280 1.00 82.50 188 THR A C 1
ATOM 1397 O O . THR A 1 188 ? -18.435 15.176 17.857 1.00 82.50 188 THR A O 1
ATOM 1400 N N . GLY A 1 189 ? -20.604 14.812 17.471 1.00 88.50 189 GLY A N 1
ATOM 1401 C CA . GLY A 1 189 ? -20.449 14.598 16.022 1.00 88.50 189 GLY A CA 1
ATOM 1402 C C . GLY A 1 189 ? -20.680 13.154 15.567 1.00 88.50 189 GLY A C 1
ATOM 1403 O O . GLY A 1 189 ? -21.124 12.318 16.349 1.00 88.50 189 GLY A O 1
ATOM 1404 N N . ALA A 1 190 ? -20.452 12.865 14.288 1.00 90.19 190 ALA A N 1
ATOM 1405 C CA . ALA A 1 190 ? -20.865 11.620 13.637 1.00 90.19 190 ALA A CA 1
ATOM 1406 C C . ALA A 1 190 ? -19.715 10.611 13.510 1.00 90.19 190 ALA A C 1
ATOM 1408 O O . ALA A 1 190 ? -18.650 10.933 12.980 1.00 90.19 190 ALA A O 1
ATOM 1409 N N . VAL A 1 191 ? -19.968 9.371 13.931 1.00 88.62 191 VAL A N 1
ATOM 1410 C CA . VAL A 1 191 ? -19.038 8.237 13.820 1.00 88.62 191 VAL A CA 1
ATOM 1411 C C . VAL A 1 191 ? -19.659 7.184 12.913 1.00 88.62 191 VAL A C 1
ATOM 1413 O O . VAL A 1 191 ? -20.859 6.933 13.014 1.00 88.62 191 VAL A O 1
ATOM 1416 N N . ALA A 1 192 ? -18.863 6.587 12.026 1.00 85.56 192 ALA A N 1
ATOM 1417 C CA . ALA A 1 192 ? -19.298 5.468 11.191 1.00 85.56 192 ALA A CA 1
ATOM 1418 C C . ALA A 1 192 ? -19.999 4.381 12.022 1.00 85.56 192 ALA A C 1
ATOM 1420 O O . ALA A 1 192 ? -19.595 4.119 13.154 1.00 85.56 192 ALA A O 1
ATOM 1421 N N . THR A 1 193 ? -21.054 3.770 11.480 1.00 82.94 193 THR A N 1
ATOM 1422 C CA . THR A 1 193 ? -21.791 2.702 12.183 1.00 82.94 193 THR A CA 1
ATOM 1423 C C . THR A 1 193 ? -20.827 1.584 12.567 1.00 82.94 193 THR A C 1
ATOM 1425 O O . THR A 1 193 ? -19.938 1.272 11.785 1.00 82.94 193 THR A O 1
ATOM 1428 N N . ASP A 1 194 ? -20.964 1.048 13.780 1.00 77.62 194 ASP A N 1
ATOM 1429 C CA . ASP A 1 194 ? -20.110 -0.010 14.345 1.00 77.62 194 ASP A CA 1
ATOM 1430 C C . ASP A 1 194 ? -18.650 0.386 14.660 1.00 77.62 194 ASP A C 1
ATOM 1432 O O . ASP A 1 194 ? -17.909 -0.400 15.247 1.00 77.62 194 ASP A O 1
ATOM 1436 N N . PHE A 1 195 ? -18.239 1.630 14.384 1.00 84.44 195 PHE A N 1
ATOM 1437 C CA .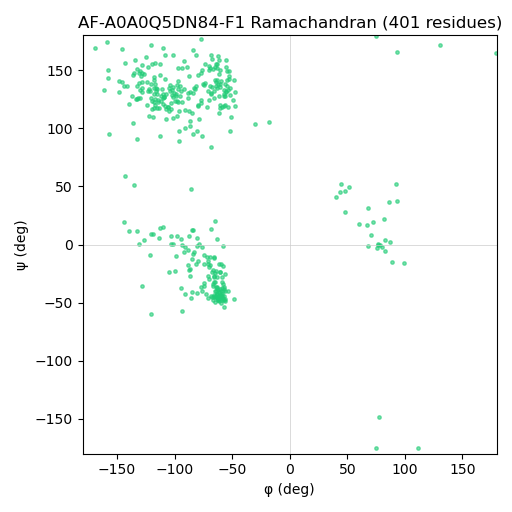 PHE A 1 195 ? -16.963 2.186 14.854 1.00 84.44 195 PHE A CA 1
ATOM 1438 C C . PHE A 1 195 ? -17.131 2.905 16.189 1.00 84.44 195 PHE A C 1
ATOM 1440 O O . PHE A 1 195 ? -18.219 3.374 16.541 1.00 84.44 195 PHE A O 1
ATOM 1447 N N . ILE A 1 196 ? -16.027 3.046 16.926 1.00 87.06 196 ILE A N 1
ATOM 1448 C CA . ILE A 1 196 ? -16.009 3.769 18.199 1.00 87.06 196 ILE A CA 1
ATOM 1449 C C . ILE A 1 196 ? -14.860 4.766 18.205 1.00 87.06 196 ILE A C 1
ATOM 1451 O O . ILE A 1 196 ? -13.716 4.425 17.918 1.00 87.06 196 ILE A O 1
ATOM 1455 N N . VAL A 1 197 ? -15.152 5.993 18.624 1.00 85.50 197 VAL A N 1
ATOM 1456 C CA . VAL A 1 197 ? -14.118 6.945 19.033 1.00 85.50 197 VAL A CA 1
ATOM 1457 C C . VAL A 1 197 ? -14.086 6.978 20.559 1.00 85.50 197 VAL A C 1
ATOM 1459 O O . VAL A 1 197 ? -15.124 7.157 21.203 1.00 85.50 197 VAL A O 1
ATOM 1462 N N . ARG A 1 198 ? -12.903 6.816 21.157 1.00 85.06 198 ARG A N 1
ATOM 1463 C CA . ARG A 1 198 ? -12.692 7.038 22.591 1.00 85.06 198 ARG A CA 1
ATOM 1464 C C . ARG A 1 198 ? -11.692 8.151 22.838 1.00 85.06 198 ARG A C 1
ATOM 1466 O O . ARG A 1 198 ? -10.667 8.260 22.169 1.00 85.06 198 ARG A O 1
ATOM 1473 N N . LYS A 1 199 ? -11.983 8.936 23.868 1.00 77.50 199 LYS A N 1
ATOM 1474 C CA . LYS A 1 199 ? -11.068 9.900 24.473 1.00 77.50 199 LYS A CA 1
ATOM 1475 C C . LYS A 1 199 ? -10.829 9.485 25.919 1.00 77.50 199 LYS A C 1
ATOM 1477 O O . LYS A 1 199 ? -11.787 9.466 26.688 1.00 77.50 199 LYS A O 1
ATOM 1482 N N . SER A 1 200 ? -9.591 9.153 26.288 1.00 68.50 200 SER A N 1
ATOM 1483 C CA . SER A 1 200 ? -9.273 8.743 27.666 1.00 68.50 200 SER A CA 1
ATOM 1484 C C . SER A 1 200 ? -8.793 9.917 28.527 1.00 68.50 200 SER A C 1
ATOM 1486 O O . SER A 1 200 ? -9.416 10.219 29.539 1.00 68.50 200 SER A O 1
ATOM 1488 N N . THR A 1 201 ? -7.728 10.617 28.123 1.00 64.88 201 THR A N 1
ATOM 1489 C CA . THR A 1 201 ? -7.001 11.584 28.977 1.00 64.88 201 THR A CA 1
ATOM 1490 C C . THR A 1 201 ? -6.673 12.890 28.249 1.00 64.88 201 THR A C 1
ATOM 1492 O O . THR A 1 201 ? -5.529 13.333 28.220 1.00 64.88 201 THR A O 1
ATOM 1495 N N . SER A 1 202 ? -7.670 13.519 27.619 1.00 63.50 202 SER A N 1
ATOM 1496 C CA . SER A 1 202 ? -7.441 14.694 26.768 1.00 63.50 202 SER A CA 1
ATOM 1497 C C . SER A 1 202 ? -8.215 15.939 27.210 1.00 63.50 202 SER A C 1
ATOM 1499 O O . SER A 1 202 ? -9.432 15.885 27.411 1.00 63.50 202 SER A O 1
ATOM 1501 N N . VAL A 1 203 ? -7.497 17.069 27.276 1.00 67.06 203 VAL A N 1
ATOM 1502 C CA . VAL A 1 203 ? -8.046 18.437 27.389 1.00 67.06 203 VAL A CA 1
ATOM 1503 C C . VAL A 1 203 ? -8.407 19.025 26.018 1.00 67.06 203 VAL A C 1
ATOM 1505 O O . VAL A 1 203 ? -8.624 20.224 25.896 1.00 67.06 203 VAL A O 1
ATOM 1508 N N . HIS A 1 204 ? -8.439 18.209 24.963 1.00 72.94 204 HIS A N 1
ATOM 1509 C CA . HIS A 1 204 ? -8.986 18.599 23.671 1.00 72.94 204 HIS A CA 1
ATOM 1510 C C . HIS A 1 204 ? -10.456 18.178 23.575 1.00 72.94 204 HIS A C 1
ATOM 1512 O O . HIS A 1 204 ? -10.920 17.184 24.158 1.00 72.94 204 HIS A O 1
ATOM 1518 N N . THR A 1 205 ? -11.198 18.933 22.779 1.00 80.31 205 THR A N 1
ATOM 1519 C CA . THR A 1 205 ? -12.432 18.451 22.172 1.00 80.31 205 THR A CA 1
ATOM 1520 C C . THR A 1 205 ? -12.068 17.644 20.940 1.00 80.31 205 THR A C 1
ATOM 1522 O O . THR A 1 205 ? -11.182 18.014 20.175 1.00 80.31 205 THR A O 1
ATOM 1525 N N . VAL A 1 206 ? -12.732 16.504 20.786 1.00 83.31 206 VAL A N 1
ATOM 1526 C CA . VAL A 1 206 ? -12.597 15.651 19.609 1.00 83.31 206 VAL A CA 1
ATOM 1527 C C . VAL A 1 206 ? -13.974 15.575 18.985 1.00 83.31 206 VAL A C 1
ATOM 1529 O O . VAL A 1 206 ? -14.908 15.068 19.612 1.00 83.31 206 VAL A O 1
ATOM 1532 N N . THR A 1 207 ? -14.076 16.089 17.769 1.00 89.69 207 THR A N 1
ATOM 1533 C CA . THR A 1 207 ? -15.313 16.158 17.001 1.00 89.69 207 THR A CA 1
ATOM 1534 C C . THR A 1 207 ? -15.193 15.223 15.802 1.00 89.69 207 THR A C 1
ATOM 1536 O O . THR A 1 207 ? -14.628 15.609 14.774 1.00 89.69 207 THR A O 1
ATOM 1539 N N . PRO A 1 208 ? -15.659 13.968 15.910 1.00 90.00 208 PRO A N 1
ATOM 1540 C CA . PRO A 1 208 ? -15.793 13.095 14.757 1.00 90.00 208 PRO A CA 1
ATOM 1541 C C . PRO A 1 208 ? -16.818 13.625 13.745 1.00 90.00 208 PRO A C 1
ATOM 1543 O O . PRO A 1 208 ? -17.894 14.104 14.097 1.00 90.00 208 PRO A O 1
ATOM 1546 N N . SER A 1 209 ? -16.504 13.500 12.464 1.00 90.75 209 SER A N 1
ATOM 1547 C CA . SER A 1 209 ? -17.391 13.798 11.344 1.00 90.75 209 SER A CA 1
ATOM 1548 C C . SER A 1 209 ? -17.133 12.844 10.175 1.00 90.75 209 SER A C 1
ATOM 1550 O O . SER A 1 209 ? -16.159 12.088 10.153 1.00 90.75 209 SER A O 1
ATOM 1552 N N . LYS A 1 210 ? -18.029 12.854 9.189 1.00 88.12 210 LYS A N 1
ATOM 1553 C CA . LYS A 1 210 ? -17.941 12.022 7.987 1.00 88.12 210 LYS A CA 1
ATOM 1554 C C . LYS A 1 210 ? -17.659 12.920 6.792 1.00 88.12 210 LYS A C 1
ATOM 1556 O O . LYS A 1 210 ? -18.321 13.940 6.631 1.00 88.12 210 LYS A O 1
ATOM 1561 N N . ILE A 1 211 ? -16.701 12.529 5.958 1.00 85.25 211 ILE A N 1
ATOM 1562 C CA . ILE A 1 211 ? -16.377 13.232 4.711 1.00 85.25 211 ILE A CA 1
ATOM 1563 C C . ILE A 1 211 ? -16.323 12.233 3.553 1.00 85.25 211 ILE A C 1
ATOM 1565 O O . ILE A 1 211 ? -15.974 11.071 3.760 1.00 85.25 211 ILE A O 1
ATOM 1569 N N . GLY A 1 212 ? -16.661 12.673 2.342 1.00 73.06 212 GLY A N 1
ATOM 1570 C CA . GLY A 1 212 ? -16.645 11.843 1.133 1.00 73.06 212 GLY A CA 1
ATOM 1571 C C . GLY A 1 212 ? -17.940 11.918 0.322 1.00 73.06 212 GLY A C 1
ATOM 1572 O O . GLY A 1 212 ? -18.924 12.522 0.744 1.00 73.06 212 GLY A O 1
ATOM 1573 N N . THR A 1 213 ? -17.917 11.318 -0.864 1.00 57.59 213 THR A N 1
ATOM 1574 C CA . THR A 1 213 ? -19.057 11.170 -1.783 1.00 57.59 213 THR A CA 1
ATOM 1575 C C . THR A 1 213 ? -19.643 9.757 -1.696 1.00 57.59 213 THR A C 1
ATOM 1577 O O . THR A 1 213 ? -19.016 8.843 -1.157 1.00 57.59 213 THR A O 1
ATOM 1580 N N . ALA A 1 214 ? -20.868 9.572 -2.203 1.00 54.38 214 ALA A N 1
ATOM 1581 C CA . ALA A 1 214 ? -21.605 8.309 -2.119 1.00 54.38 214 ALA A CA 1
ATOM 1582 C C . ALA A 1 214 ? -20.739 7.092 -2.520 1.00 54.38 214 ALA A C 1
ATOM 1584 O O . ALA A 1 214 ? -20.247 7.017 -3.643 1.00 54.38 214 ALA A O 1
ATOM 1585 N N . GLY A 1 215 ? -20.547 6.154 -1.583 1.00 53.78 215 GLY A N 1
ATOM 1586 C CA . GLY A 1 215 ? -19.786 4.910 -1.775 1.00 53.78 215 GLY A CA 1
ATOM 1587 C C . GLY A 1 215 ? -18.340 4.911 -1.254 1.00 53.78 215 GLY A C 1
ATOM 1588 O O . GLY A 1 215 ? -17.771 3.838 -1.070 1.00 53.78 215 GLY A O 1
ATOM 1589 N N . ILE A 1 216 ? -17.742 6.070 -0.954 1.00 61.31 216 ILE A N 1
ATOM 1590 C CA . ILE A 1 216 ? -16.429 6.158 -0.289 1.00 61.31 216 ILE A CA 1
ATOM 1591 C C . ILE A 1 216 ? -16.546 7.177 0.836 1.00 61.31 216 ILE A C 1
ATOM 1593 O O . ILE A 1 216 ? -16.352 8.376 0.640 1.00 61.31 216 ILE A O 1
ATOM 1597 N N . THR A 1 217 ? -16.892 6.692 2.027 1.00 76.88 217 THR A N 1
ATOM 1598 C CA . THR A 1 217 ? -16.996 7.543 3.211 1.00 76.88 217 THR A CA 1
ATOM 1599 C C . THR A 1 217 ? -15.747 7.377 4.068 1.00 76.88 217 THR A C 1
ATOM 1601 O O . THR A 1 217 ? -15.263 6.273 4.295 1.00 76.88 217 THR A O 1
ATOM 1604 N N . LYS A 1 218 ? -15.205 8.491 4.547 1.00 84.44 218 LYS A N 1
ATOM 1605 C CA . LYS A 1 218 ? -14.065 8.544 5.464 1.00 84.44 218 LYS A CA 1
ATOM 1606 C C . LYS A 1 218 ? -14.541 8.965 6.848 1.00 84.44 218 LYS A C 1
ATOM 1608 O O . LYS A 1 218 ? -15.651 9.491 7.000 1.00 84.44 218 LYS A O 1
ATOM 1613 N N . GLN A 1 219 ? -13.723 8.731 7.862 1.00 88.44 219 GLN A N 1
ATOM 1614 C CA . GLN A 1 219 ? -13.933 9.278 9.196 1.00 88.44 219 GLN A CA 1
ATOM 1615 C C . GLN A 1 219 ? -12.929 10.401 9.428 1.00 88.44 219 GLN A C 1
ATOM 1617 O O . GLN A 1 219 ? -11.733 10.156 9.441 1.00 88.44 219 GLN A O 1
ATOM 1622 N N . LEU A 1 220 ? -13.409 11.620 9.643 1.00 89.19 220 LEU A N 1
ATOM 1623 C CA . LEU A 1 220 ? -12.589 12.759 10.037 1.00 89.19 220 LEU A CA 1
ATOM 1624 C C . LEU A 1 220 ? -12.708 12.950 11.549 1.00 89.19 220 LEU A C 1
ATOM 1626 O O . LEU A 1 220 ? -13.815 13.013 12.079 1.00 89.19 220 LEU A O 1
ATOM 1630 N N . LEU A 1 221 ? -11.586 13.054 12.246 1.00 88.19 221 LEU A N 1
ATOM 1631 C CA . LEU A 1 221 ? -11.513 13.506 13.628 1.00 88.19 221 LEU A CA 1
ATOM 1632 C C . LEU A 1 221 ? -10.914 14.907 13.640 1.00 88.19 221 LEU A C 1
ATOM 1634 O O . LEU A 1 221 ? -9.759 15.085 13.256 1.00 88.19 221 LEU A O 1
ATOM 1638 N N . THR A 1 222 ? -11.686 15.892 14.090 1.00 86.50 222 THR A N 1
ATOM 1639 C CA . THR A 1 222 ? -11.181 17.245 14.341 1.00 86.50 222 THR A CA 1
ATOM 1640 C C . THR A 1 222 ? -10.863 17.387 15.816 1.00 86.50 222 THR A C 1
ATOM 1642 O O . THR A 1 222 ? -11.735 17.186 16.660 1.00 86.50 222 THR A O 1
ATOM 1645 N N . VAL A 1 223 ? -9.618 17.728 16.128 1.00 81.31 223 VAL A N 1
ATOM 1646 C CA . VAL A 1 223 ? -9.137 17.840 17.500 1.00 81.31 223 VAL A CA 1
ATOM 1647 C C . VAL A 1 223 ? -8.798 19.294 17.783 1.00 81.31 223 VAL A C 1
ATOM 1649 O O . VAL A 1 223 ? -7.924 19.877 17.142 1.00 81.31 223 VAL A O 1
ATOM 1652 N N . VAL A 1 224 ? -9.520 19.882 18.737 1.00 81.00 224 VAL A N 1
ATOM 1653 C CA . VAL A 1 224 ? -9.407 21.299 19.090 1.00 81.00 224 VAL A CA 1
ATOM 1654 C C . VAL A 1 224 ? -9.014 21.430 20.564 1.00 81.00 224 VAL A C 1
ATOM 1656 O O . VAL A 1 224 ? -9.692 20.870 21.430 1.00 81.00 224 VAL A O 1
ATOM 1659 N N . PRO A 1 225 ? -7.937 22.157 20.896 1.00 75.62 225 PRO A N 1
ATOM 1660 C CA . PRO A 1 225 ? -7.561 22.434 22.283 1.00 75.62 225 PRO A CA 1
ATOM 1661 C C . PRO A 1 225 ? -8.617 23.257 23.015 1.00 75.62 225 PRO A C 1
ATOM 1663 O O . PRO A 1 225 ? -9.113 24.242 22.479 1.00 75.62 225 PRO A O 1
ATOM 1666 N N . THR A 1 226 ? -8.951 22.865 24.252 1.00 71.94 226 THR A N 1
ATOM 1667 C CA . THR A 1 226 ? -9.894 23.617 25.104 1.00 71.94 226 THR A CA 1
ATOM 1668 C C . THR A 1 226 ? -9.242 24.311 26.301 1.00 71.94 226 THR A C 1
ATOM 1670 O O . THR A 1 226 ? -9.946 24.732 27.212 1.00 71.94 226 THR A O 1
ATOM 1673 N N . GLY A 1 227 ? -7.913 24.455 26.320 1.00 61.41 227 GLY A N 1
ATOM 1674 C CA . GLY A 1 227 ? -7.196 25.203 27.357 1.00 61.41 227 GLY A CA 1
ATOM 1675 C C . GLY A 1 227 ? -5.678 25.203 27.164 1.00 61.41 227 GLY A C 1
ATOM 1676 O O . GLY A 1 227 ? -5.147 24.400 26.397 1.00 61.41 227 GLY A O 1
ATOM 1677 N N . ALA A 1 228 ? -4.987 26.107 27.863 1.00 55.31 228 ALA A N 1
ATOM 1678 C CA . ALA A 1 228 ? -3.528 26.133 27.936 1.00 55.31 228 ALA A CA 1
ATOM 1679 C C . ALA A 1 228 ? -3.030 25.155 29.017 1.00 55.31 228 ALA A C 1
ATOM 1681 O O . ALA A 1 228 ? -3.550 25.155 30.130 1.00 55.31 228 ALA A O 1
ATOM 1682 N N . GLY A 1 229 ? -2.003 24.358 28.707 1.00 51.22 229 GLY A N 1
ATOM 1683 C CA . GLY A 1 229 ? -1.124 23.799 29.740 1.00 51.22 229 GLY A CA 1
ATOM 1684 C C . GLY A 1 229 ? -1.468 22.425 30.323 1.00 51.22 229 GLY A C 1
ATOM 1685 O O . GLY A 1 229 ? -1.438 22.269 31.538 1.00 51.22 229 GLY A O 1
ATOM 1686 N N . ASN A 1 230 ? -1.685 21.391 29.506 1.00 52.41 230 ASN A N 1
ATOM 1687 C CA . ASN A 1 230 ? -1.457 20.029 30.005 1.00 52.41 230 ASN A CA 1
ATOM 1688 C C . ASN A 1 230 ? -0.432 19.286 29.140 1.00 52.41 230 ASN A C 1
ATOM 1690 O O . ASN A 1 230 ? -0.717 18.924 28.001 1.00 52.41 230 ASN A O 1
ATOM 1694 N N . THR A 1 231 ? 0.746 19.051 29.722 1.00 53.53 231 THR A N 1
ATOM 1695 C CA . THR A 1 231 ? 1.870 18.279 29.161 1.00 53.53 231 THR A CA 1
ATOM 1696 C C . THR A 1 231 ? 1.652 16.763 29.215 1.00 53.53 231 THR A C 1
ATOM 1698 O O . THR A 1 231 ? 2.507 15.997 28.759 1.00 53.53 231 THR A O 1
ATOM 1701 N N . SER A 1 232 ? 0.531 16.311 29.787 1.00 58.12 232 SER A N 1
ATOM 1702 C CA . SER A 1 232 ? 0.188 14.893 29.880 1.00 58.12 232 SER A CA 1
ATOM 1703 C C . SER A 1 232 ? -0.041 14.295 28.498 1.00 58.12 232 SER A C 1
ATOM 1705 O O . SER A 1 232 ? -0.655 14.912 27.628 1.00 58.12 232 SER A O 1
ATOM 1707 N N . LEU A 1 233 ? 0.424 13.056 28.332 1.00 62.97 233 LEU A N 1
ATOM 1708 C CA . LEU A 1 233 ? 0.158 12.234 27.161 1.00 62.97 233 LEU A CA 1
ATOM 1709 C C . LEU A 1 233 ? -1.357 12.107 26.964 1.00 62.97 233 LEU A C 1
ATOM 1711 O O . LEU A 1 233 ? -2.086 11.617 27.833 1.00 62.97 233 LEU A O 1
ATOM 1715 N N . GLN A 1 234 ? -1.824 12.566 25.813 1.00 69.50 234 GLN A N 1
ATOM 1716 C CA . GLN A 1 234 ? -3.226 12.517 25.446 1.00 69.50 234 GLN A CA 1
ATOM 1717 C C . GLN A 1 234 ? -3.432 11.368 24.473 1.00 69.50 234 GLN A C 1
ATOM 1719 O O . GLN A 1 234 ? -2.668 11.214 23.522 1.00 69.50 234 GLN A O 1
ATOM 1724 N N . LEU A 1 235 ? -4.462 10.564 24.723 1.00 71.31 235 LEU A N 1
ATOM 1725 C CA . LEU A 1 235 ? -4.794 9.415 23.893 1.00 71.31 235 LEU A CA 1
ATOM 1726 C C . LEU A 1 235 ? -6.183 9.586 23.277 1.00 71.31 235 LEU A C 1
ATOM 1728 O O . LEU A 1 235 ? -7.196 9.727 23.976 1.00 71.31 235 LEU A O 1
ATOM 1732 N N . ILE A 1 236 ? -6.204 9.538 21.948 1.00 75.38 236 ILE A N 1
ATOM 1733 C CA . ILE A 1 236 ? -7.405 9.366 21.140 1.00 75.38 236 ILE A CA 1
ATOM 1734 C C . ILE A 1 236 ? -7.337 7.978 20.523 1.00 75.38 236 ILE A C 1
ATOM 1736 O O . ILE A 1 236 ? -6.362 7.622 19.868 1.00 75.38 236 ILE A O 1
ATOM 1740 N N . GLN A 1 237 ? -8.388 7.200 20.726 1.00 79.88 237 GLN A N 1
ATOM 1741 C CA . GLN A 1 237 ? -8.494 5.846 20.213 1.00 79.88 237 GLN A CA 1
ATOM 1742 C C . GLN A 1 237 ? -9.634 5.779 19.200 1.00 79.88 237 GLN A C 1
ATOM 1744 O O . GLN A 1 237 ? -10.732 6.283 19.446 1.00 79.88 237 GLN A O 1
ATOM 1749 N N . TYR A 1 238 ? -9.364 5.147 18.065 1.00 76.12 238 TYR A N 1
ATOM 1750 C CA . TYR A 1 238 ? -10.337 4.842 17.032 1.00 76.12 238 TYR A CA 1
ATOM 1751 C C . TYR A 1 238 ? -10.423 3.325 16.860 1.00 76.12 238 TYR A C 1
ATOM 1753 O O . TYR A 1 238 ? -9.480 2.690 16.395 1.00 76.12 238 TYR A O 1
ATOM 1761 N N . GLU A 1 239 ? -11.538 2.734 17.277 1.00 81.19 239 GLU A N 1
ATOM 1762 C CA . GLU A 1 239 ? -11.783 1.292 17.184 1.00 81.19 239 GLU A CA 1
ATOM 1763 C C . GLU A 1 239 ? -12.620 0.983 15.950 1.00 81.19 239 GLU A C 1
ATOM 1765 O O . GLU A 1 239 ? -13.601 1.672 15.649 1.00 81.19 239 GLU A O 1
ATOM 1770 N N . PHE A 1 240 ? -12.227 -0.077 15.252 1.00 79.81 240 PHE A N 1
ATOM 1771 C CA . PHE A 1 240 ? -12.962 -0.589 14.106 1.00 79.81 240 PHE A CA 1
ATOM 1772 C C . PHE A 1 240 ? -14.085 -1.509 14.598 1.00 79.81 240 PHE A C 1
ATOM 1774 O O . PHE A 1 240 ? -14.062 -1.922 15.765 1.00 79.81 240 PHE A O 1
ATOM 1781 N N . PRO A 1 241 ? -15.033 -1.882 13.718 1.00 68.00 241 PRO A N 1
ATOM 1782 C CA . PRO A 1 241 ? -16.009 -2.905 14.024 1.00 68.00 241 PRO A CA 1
ATOM 1783 C C . PRO A 1 241 ? -15.312 -4.159 14.518 1.00 68.00 241 PRO A C 1
ATOM 1785 O O . PRO A 1 241 ? -14.353 -4.662 13.923 1.00 68.00 241 PRO A O 1
ATOM 1788 N N . ARG A 1 242 ? -15.795 -4.629 15.660 1.00 74.62 242 ARG A N 1
ATOM 1789 C CA . ARG A 1 242 ? -15.339 -5.867 16.267 1.00 74.62 242 ARG A CA 1
ATOM 1790 C C . ARG A 1 242 ? -15.841 -7.017 15.415 1.00 74.62 242 ARG A C 1
ATOM 1792 O O . ARG A 1 242 ? -17.021 -7.057 15.076 1.00 74.62 242 ARG A O 1
ATOM 1799 N N . ILE A 1 243 ? -14.958 -7.954 15.088 1.00 67.12 243 ILE A N 1
ATOM 1800 C CA . ILE A 1 243 ? -15.374 -9.169 14.390 1.00 67.12 243 ILE A CA 1
ATOM 1801 C C . ILE A 1 243 ? -15.545 -10.263 15.421 1.00 67.12 243 ILE A C 1
ATOM 1803 O O . ILE A 1 243 ? -14.571 -10.748 15.998 1.00 67.12 243 ILE A O 1
ATOM 1807 N N . THR A 1 244 ? -16.794 -10.644 15.641 1.00 69.06 244 THR A N 1
ATOM 1808 C CA . THR A 1 244 ? -17.139 -11.764 16.505 1.00 69.06 244 THR A CA 1
ATOM 1809 C C . THR A 1 244 ? -17.149 -13.047 15.687 1.00 69.06 244 THR A C 1
ATOM 1811 O O . THR A 1 244 ? -17.827 -13.136 14.666 1.00 69.06 244 THR A O 1
ATOM 1814 N N . LEU A 1 245 ? -16.391 -14.047 16.132 1.00 66.00 245 LEU A N 1
ATOM 1815 C CA . LEU A 1 245 ? -16.204 -15.317 15.423 1.00 66.00 245 LEU A CA 1
ATOM 1816 C C . LEU A 1 245 ? -17.188 -16.410 15.868 1.00 66.00 245 LEU A C 1
ATOM 1818 O O . LEU A 1 245 ? -17.169 -17.517 15.333 1.00 66.00 245 LEU A O 1
ATOM 1822 N N . ARG A 1 246 ? -18.069 -16.098 16.827 1.00 63.16 246 ARG A N 1
ATOM 1823 C CA . ARG A 1 246 ? -19.105 -17.006 17.334 1.00 63.16 246 ARG A CA 1
ATOM 1824 C C . ARG A 1 246 ? -20.416 -16.909 16.552 1.00 63.16 246 ARG A C 1
ATOM 1826 O O . ARG A 1 246 ? -20.749 -15.834 16.047 1.00 63.16 246 ARG A O 1
ATOM 1833 N N . PRO A 1 247 ? -21.209 -17.995 16.510 1.00 55.03 247 PRO A N 1
ATOM 1834 C CA . PRO A 1 247 ? -22.595 -17.934 16.066 1.00 55.03 247 PRO A CA 1
ATOM 1835 C C . PRO A 1 247 ? -23.377 -16.886 16.861 1.00 55.03 247 PRO A C 1
ATOM 1837 O O . PRO A 1 247 ? -23.232 -16.785 18.078 1.00 55.03 247 PRO A O 1
ATOM 1840 N N . ALA A 1 248 ? -24.268 -16.150 16.191 1.00 56.59 248 ALA A N 1
ATOM 1841 C CA . ALA A 1 248 ? -25.093 -15.125 16.837 1.00 56.59 248 ALA A CA 1
ATOM 1842 C C . ALA A 1 248 ? -25.932 -15.667 18.016 1.00 56.59 248 ALA A C 1
ATOM 1844 O O . ALA A 1 248 ? -26.266 -14.921 18.931 1.00 56.59 248 ALA A O 1
ATOM 1845 N N . SER A 1 249 ? -26.245 -16.967 18.009 1.00 52.41 249 SER A N 1
ATOM 1846 C CA . SER A 1 249 ? -26.966 -17.674 19.073 1.00 52.41 249 SER A CA 1
ATOM 1847 C C . SER A 1 249 ? -26.166 -17.878 20.363 1.00 52.41 249 SER A C 1
ATOM 1849 O O . SER A 1 249 ? -26.760 -18.192 21.389 1.00 52.41 249 SER A O 1
ATOM 1851 N N . GLU A 1 250 ? -24.841 -17.731 20.324 1.00 55.69 250 GLU A N 1
ATOM 1852 C CA . GLU A 1 250 ? -23.933 -17.961 21.461 1.00 55.69 250 GLU A CA 1
ATOM 1853 C C . GLU A 1 250 ? -23.450 -16.653 22.108 1.00 55.69 250 GLU A C 1
ATOM 1855 O O . GLU A 1 250 ? -22.578 -16.655 22.979 1.00 55.69 250 GLU A O 1
ATOM 1860 N N . LEU A 1 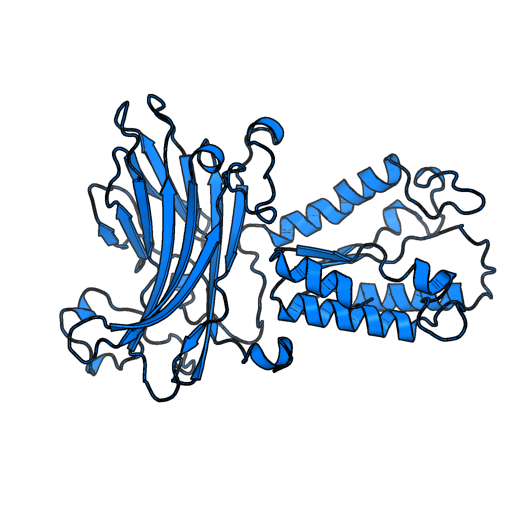251 ? -24.006 -15.523 21.672 1.00 52.84 251 LEU A N 1
ATOM 1861 C CA . LEU A 1 251 ? -23.653 -14.197 22.156 1.00 52.84 251 LEU A CA 1
ATOM 1862 C C . LEU A 1 251 ? -24.432 -13.871 23.429 1.00 52.84 251 LEU A C 1
ATOM 1864 O O . LEU A 1 251 ? -25.654 -14.015 23.485 1.00 52.84 251 LEU A O 1
ATOM 1868 N N . THR A 1 252 ? -23.733 -13.406 24.462 1.00 48.31 252 THR A N 1
ATOM 1869 C CA . THR A 1 252 ? -24.372 -12.956 25.704 1.00 48.31 252 THR A CA 1
ATOM 1870 C C . THR A 1 252 ? -24.903 -11.520 25.561 1.00 48.31 252 THR A C 1
ATOM 1872 O O . THR A 1 252 ? -24.473 -10.787 24.674 1.00 48.31 252 THR A O 1
ATOM 1875 N N . PRO A 1 253 ? -25.800 -11.029 26.438 1.00 39.19 253 PRO A N 1
ATOM 1876 C CA . PRO A 1 253 ? -26.328 -9.658 26.353 1.00 39.19 253 PRO A CA 1
ATOM 1877 C C . PRO A 1 253 ? -25.286 -8.525 26.479 1.00 39.19 253 PRO A C 1
ATOM 1879 O O . PRO A 1 253 ? -25.575 -7.370 26.154 1.00 39.19 253 PRO A O 1
ATOM 1882 N N . ILE A 1 254 ? -24.080 -8.825 26.983 1.00 37.31 254 ILE A N 1
ATOM 1883 C CA . ILE A 1 254 ? -22.931 -7.905 26.940 1.00 37.31 254 ILE A CA 1
ATOM 1884 C C . ILE A 1 254 ? -22.355 -7.829 25.522 1.00 37.31 254 ILE A C 1
ATOM 1886 O O . ILE A 1 254 ? -21.956 -6.746 25.101 1.00 37.31 254 ILE A O 1
ATOM 1890 N N . ASP A 1 255 ? -22.401 -8.926 24.768 1.00 38.00 255 ASP A N 1
ATOM 1891 C CA . ASP A 1 255 ? -21.980 -9.001 23.369 1.00 38.00 255 ASP A CA 1
ATOM 1892 C C . ASP A 1 255 ? -23.010 -8.334 22.439 1.00 38.00 255 ASP A C 1
ATOM 1894 O O . ASP A 1 255 ? -22.636 -7.623 21.512 1.00 38.00 255 ASP A O 1
ATOM 1898 N N . THR A 1 256 ? -24.314 -8.427 22.734 1.00 31.67 256 THR A N 1
ATOM 1899 C CA . THR A 1 256 ? -25.393 -7.883 21.874 1.00 31.67 256 THR A CA 1
ATOM 1900 C C . THR A 1 256 ? -25.509 -6.355 21.847 1.00 31.67 256 THR A C 1
ATOM 1902 O O . THR A 1 256 ? -26.262 -5.817 21.040 1.00 31.67 256 THR A O 1
ATOM 1905 N N . ARG A 1 257 ? -24.811 -5.620 22.727 1.00 34.91 257 ARG A N 1
ATOM 1906 C CA . ARG A 1 257 ? -24.717 -4.146 22.622 1.00 34.91 257 ARG A CA 1
ATOM 1907 C C . ARG A 1 257 ? -23.625 -3.695 21.640 1.00 34.91 257 ARG A C 1
ATOM 1909 O O . ARG A 1 257 ? -23.504 -2.496 21.405 1.00 34.91 257 ARG A O 1
ATOM 1916 N N . TRP A 1 258 ? -22.833 -4.636 21.112 1.00 40.75 258 TRP A N 1
ATOM 1917 C CA . TRP A 1 258 ? -21.588 -4.383 20.376 1.00 40.75 258 TRP A CA 1
ATOM 1918 C C . TRP A 1 258 ? -21.347 -5.369 19.214 1.00 40.75 258 TRP A C 1
ATOM 1920 O O . TRP A 1 258 ? -20.215 -5.521 18.764 1.00 40.75 258 TRP A O 1
ATOM 1930 N N . THR A 1 259 ? -22.394 -6.044 18.743 1.00 35.19 259 THR A N 1
ATOM 1931 C CA . THR A 1 259 ? -22.416 -6.849 17.509 1.00 35.19 259 THR A CA 1
ATOM 1932 C C . THR A 1 259 ? -22.793 -5.934 16.343 1.00 35.19 259 THR A C 1
ATOM 1934 O O . THR A 1 259 ? -23.810 -5.259 16.454 1.00 35.19 259 THR A O 1
ATOM 1937 N N . ASN A 1 260 ? -22.107 -5.885 15.201 1.00 42.41 260 ASN A N 1
ATOM 1938 C CA . ASN A 1 260 ? -21.602 -7.014 14.416 1.00 42.41 260 ASN A CA 1
ATOM 1939 C C . ASN A 1 260 ? -20.624 -6.514 13.316 1.00 42.41 260 ASN A C 1
ATOM 1941 O O . ASN A 1 260 ? -20.575 -5.308 13.090 1.00 42.41 260 ASN A O 1
ATOM 1945 N N . PRO A 1 261 ? -19.870 -7.401 12.628 1.00 44.25 261 PRO A N 1
ATOM 1946 C CA . PRO A 1 261 ? -20.456 -8.381 11.710 1.00 44.25 261 PRO A CA 1
ATOM 1947 C C . PRO A 1 261 ? -20.016 -9.832 11.951 1.00 44.25 261 PRO A C 1
ATOM 1949 O O . PRO A 1 261 ? -18.831 -10.158 11.971 1.00 44.25 261 PRO A O 1
ATOM 1952 N N . VAL A 1 262 ? -21.006 -10.730 11.995 1.00 51.56 262 VAL A N 1
ATOM 1953 C CA . VAL A 1 262 ? -20.868 -12.126 11.571 1.00 51.56 262 VAL A CA 1
ATOM 1954 C C . VAL A 1 262 ? -20.377 -12.059 10.133 1.00 51.56 262 VAL A C 1
ATOM 1956 O O . VAL A 1 262 ? -20.992 -11.333 9.349 1.00 51.56 262 VAL A O 1
ATOM 1959 N N . ALA A 1 263 ? -19.282 -12.765 9.817 1.00 45.03 263 ALA A N 1
ATOM 1960 C CA . ALA A 1 263 ? -18.638 -12.788 8.501 1.00 45.03 263 ALA A CA 1
ATOM 1961 C C . ALA A 1 263 ? -19.654 -12.568 7.368 1.00 45.03 263 ALA A C 1
ATOM 1963 O O . ALA A 1 263 ? -20.432 -13.468 7.031 1.00 45.03 263 ALA A O 1
ATOM 1964 N N . PRO A 1 264 ? -19.687 -11.365 6.789 1.00 42.34 264 PRO A N 1
ATOM 1965 C CA . PRO A 1 264 ? -20.605 -11.071 5.718 1.00 42.34 264 PRO A CA 1
ATOM 1966 C C . PRO A 1 264 ? -20.025 -11.725 4.474 1.00 42.34 264 PRO A C 1
ATOM 1968 O O . PRO A 1 264 ? -18.889 -11.446 4.095 1.00 42.34 264 PRO A O 1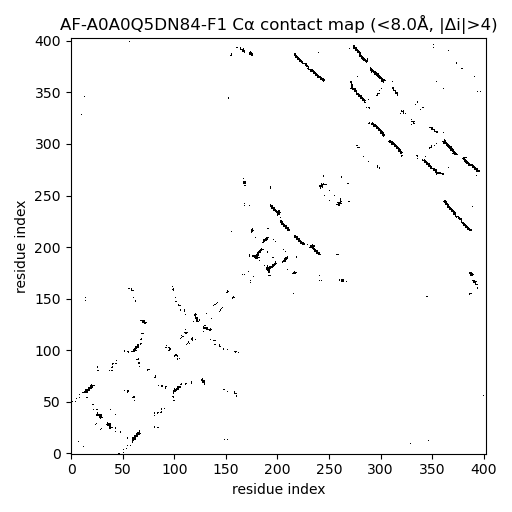
ATOM 1971 N N . ASN A 1 265 ? -20.831 -12.577 3.843 1.00 40.91 265 ASN A N 1
ATOM 1972 C CA . ASN A 1 265 ? -20.583 -13.236 2.552 1.00 40.91 265 ASN A CA 1
ATOM 1973 C C . ASN A 1 265 ? -19.940 -14.627 2.581 1.00 40.91 265 ASN A C 1
ATOM 1975 O O . ASN A 1 265 ? -19.145 -14.930 1.696 1.00 40.91 265 ASN A O 1
ATOM 1979 N N . GLY A 1 266 ? -20.275 -15.500 3.536 1.00 43.09 266 GLY A N 1
ATOM 1980 C CA . GLY A 1 266 ? -19.879 -16.917 3.433 1.00 43.09 266 GLY A CA 1
ATOM 1981 C C . GLY A 1 266 ? -18.361 -17.146 3.362 1.00 43.09 266 GLY A C 1
ATOM 1982 O O . GLY A 1 266 ? -17.913 -18.207 2.932 1.00 43.09 266 GL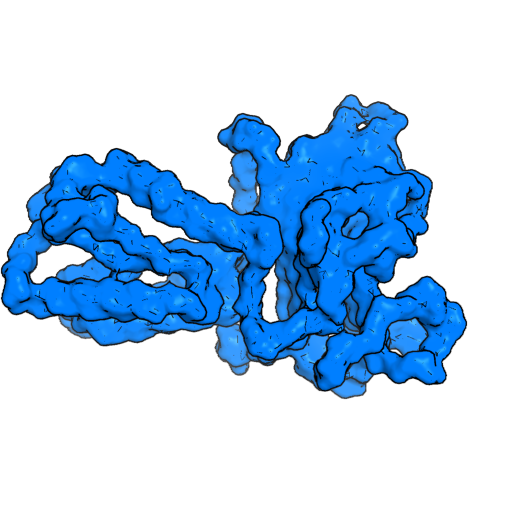Y A O 1
ATOM 1983 N N . GLY A 1 267 ? -17.569 -16.147 3.764 1.00 50.25 267 GLY A N 1
ATOM 1984 C CA . GLY A 1 267 ? -16.134 -16.276 3.951 1.00 50.25 267 GLY A CA 1
ATOM 1985 C C . GLY A 1 267 ? -15.869 -17.160 5.161 1.00 50.25 267 GLY A C 1
ATOM 1986 O O . GLY A 1 267 ? -16.528 -17.025 6.192 1.00 50.25 267 GLY A O 1
ATOM 1987 N N . VAL A 1 268 ? -14.917 -18.081 5.029 1.00 59.88 268 VAL A N 1
ATOM 1988 C CA . VAL A 1 268 ? -14.477 -18.923 6.143 1.00 59.88 268 VAL A CA 1
ATOM 1989 C C . VAL A 1 268 ? -13.922 -18.004 7.232 1.00 59.88 268 VAL A C 1
ATOM 1991 O O . VAL A 1 268 ? -12.961 -17.271 6.989 1.00 59.88 268 VAL A O 1
ATOM 1994 N N . MET A 1 269 ? -14.558 -18.019 8.406 1.00 72.31 269 MET A N 1
ATOM 1995 C CA . MET A 1 269 ? -14.078 -17.301 9.586 1.00 72.31 269 MET A CA 1
ATOM 1996 C C . MET A 1 269 ? -12.618 -17.671 9.870 1.00 72.31 269 MET A C 1
ATOM 1998 O O . MET A 1 269 ? -12.259 -18.839 9.699 1.00 72.31 269 MET A O 1
ATOM 2002 N N . PRO A 1 270 ? -11.776 -16.721 10.312 1.00 79.75 270 PRO A N 1
ATOM 2003 C CA . PRO A 1 270 ? -10.446 -17.054 10.796 1.00 79.75 270 PRO A CA 1
ATOM 2004 C C . PRO A 1 270 ? -10.504 -18.121 11.889 1.00 79.75 270 PRO A C 1
ATOM 2006 O O . PRO A 1 270 ? -11.290 -18.007 12.829 1.00 79.75 270 PRO A O 1
ATOM 2009 N N . VAL A 1 271 ? -9.655 -19.136 11.773 1.00 84.31 271 VAL A N 1
ATOM 2010 C CA . VAL A 1 271 ? -9.541 -20.231 12.746 1.00 84.31 271 VAL A CA 1
ATOM 2011 C C . VAL A 1 271 ? -8.134 -20.308 13.333 1.00 84.31 271 VAL A C 1
ATOM 2013 O O . VAL A 1 271 ? -7.212 -19.625 12.885 1.00 84.31 271 VAL A O 1
ATOM 2016 N N . ALA A 1 272 ? -7.959 -21.156 14.347 1.00 86.44 272 ALA A N 1
ATOM 2017 C CA . ALA A 1 272 ? -6.653 -21.465 14.918 1.00 86.44 272 ALA A CA 1
ATOM 2018 C C . ALA A 1 272 ? -5.611 -21.780 13.826 1.00 86.44 272 ALA A C 1
ATOM 2020 O O . ALA A 1 272 ? -5.854 -22.594 12.935 1.00 86.44 272 ALA A O 1
ATOM 2021 N N . GLY A 1 273 ? -4.439 -21.148 13.908 1.00 86.19 273 GLY A N 1
ATOM 2022 C CA . GLY A 1 273 ? -3.345 -21.304 12.947 1.00 86.19 273 GLY A CA 1
ATOM 2023 C C . GLY A 1 273 ? -3.378 -20.349 11.750 1.00 86.19 273 GLY A C 1
ATOM 2024 O O . GLY A 1 273 ? -2.341 -20.199 11.097 1.00 86.19 273 GLY A O 1
ATOM 2025 N N . ASP A 1 274 ? -4.502 -19.672 11.487 1.00 86.94 274 ASP A N 1
ATOM 2026 C CA . ASP A 1 274 ? -4.589 -18.672 10.423 1.00 86.94 274 ASP A CA 1
ATOM 2027 C C . ASP A 1 274 ? -3.729 -17.443 10.722 1.00 86.94 274 ASP A C 1
ATOM 2029 O O . ASP A 1 274 ? -3.525 -17.052 11.873 1.00 86.94 274 ASP A O 1
ATOM 2033 N N . TRP A 1 275 ? -3.256 -16.800 9.657 1.00 86.88 275 TRP A N 1
ATOM 2034 C CA . TRP A 1 275 ? -2.511 -15.552 9.738 1.00 86.88 275 TRP A CA 1
ATOM 2035 C C . TRP A 1 275 ? -3.384 -14.377 9.335 1.00 86.88 275 TRP A C 1
ATOM 2037 O O . TRP A 1 275 ? -4.107 -14.441 8.343 1.00 86.88 275 TRP A O 1
ATOM 2047 N N . LEU A 1 276 ? -3.283 -13.287 10.084 1.00 85.19 276 LEU A N 1
ATOM 2048 C CA . LEU A 1 276 ? -4.073 -12.081 9.911 1.00 85.19 276 LEU A CA 1
ATOM 2049 C C . LEU A 1 276 ? -3.188 -10.851 9.707 1.00 85.19 276 LEU A C 1
ATOM 2051 O O . LEU A 1 276 ? -2.063 -10.777 10.209 1.00 85.19 276 LEU A O 1
ATOM 2055 N N . ARG A 1 277 ? -3.724 -9.852 9.003 1.00 83.88 277 ARG A N 1
ATOM 2056 C CA . ARG A 1 277 ? -3.129 -8.515 8.916 1.00 83.88 277 ARG A CA 1
ATOM 2057 C C . ARG A 1 277 ? -4.203 -7.438 8.825 1.00 83.88 277 ARG A C 1
ATOM 2059 O O . ARG A 1 277 ? -5.198 -7.614 8.117 1.00 83.88 277 ARG A O 1
ATOM 2066 N N . ALA A 1 278 ? -3.977 -6.325 9.519 1.00 82.06 278 ALA A N 1
ATOM 2067 C CA . ALA A 1 278 ? -4.821 -5.143 9.447 1.00 82.06 278 ALA A CA 1
ATOM 2068 C C . ALA A 1 278 ? -4.090 -3.968 8.788 1.00 82.06 278 ALA A C 1
ATOM 2070 O O . ALA A 1 278 ? -2.879 -3.799 8.958 1.00 82.06 278 ALA A O 1
ATOM 2071 N N . HIS A 1 279 ? -4.848 -3.151 8.058 1.00 78.50 279 HIS A N 1
ATOM 2072 C CA . HIS A 1 279 ? -4.381 -1.933 7.412 1.00 78.50 279 HIS A CA 1
ATOM 2073 C C . HIS A 1 279 ? -5.372 -0.785 7.598 1.00 78.50 279 HIS A C 1
ATOM 2075 O O . HIS A 1 279 ? -6.588 -0.992 7.571 1.00 78.50 279 HIS A O 1
AT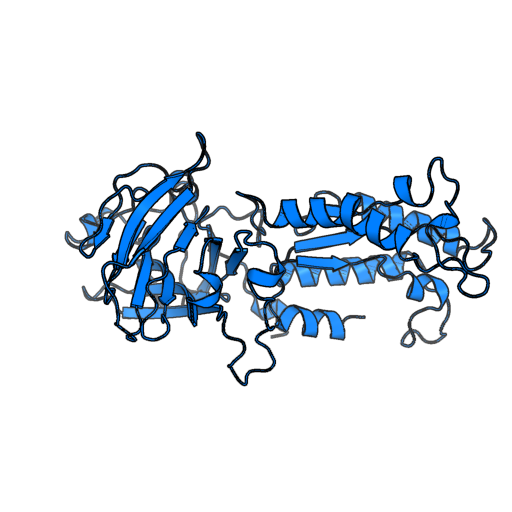OM 2081 N N . ILE A 1 280 ? -4.845 0.431 7.708 1.00 78.12 280 ILE A N 1
ATOM 2082 C CA . ILE A 1 280 ? -5.625 1.669 7.646 1.00 78.12 280 ILE A CA 1
ATOM 2083 C C . ILE A 1 280 ? -4.791 2.785 7.036 1.00 78.12 280 ILE A C 1
ATOM 2085 O O . ILE A 1 280 ? -3.600 2.905 7.319 1.00 78.12 280 ILE A O 1
ATOM 2089 N N . LEU A 1 281 ? -5.421 3.607 6.207 1.00 76.94 281 LEU A N 1
ATOM 2090 C CA . LEU A 1 281 ? -4.834 4.852 5.741 1.00 76.94 281 LEU A CA 1
ATOM 2091 C C . LEU A 1 281 ? -5.288 5.966 6.673 1.00 76.94 281 LEU A C 1
ATOM 2093 O O . LEU A 1 281 ? -6.491 6.179 6.838 1.00 76.94 281 LEU A O 1
ATOM 2097 N N . ALA A 1 282 ? -4.327 6.666 7.264 1.00 78.75 282 ALA A N 1
ATOM 2098 C CA . ALA A 1 282 ? -4.587 7.871 8.029 1.00 78.75 282 ALA A CA 1
ATOM 2099 C C . ALA A 1 282 ? -3.915 9.074 7.360 1.00 78.75 282 ALA A C 1
ATOM 2101 O O . ALA A 1 282 ? -2.758 9.017 6.939 1.00 78.75 282 ALA A O 1
ATOM 2102 N N . GLU A 1 283 ? -4.663 10.163 7.258 1.00 79.88 283 GLU A N 1
ATOM 2103 C CA . GLU A 1 283 ? -4.216 11.459 6.774 1.00 79.88 283 GLU A CA 1
ATOM 2104 C C . GLU A 1 283 ? -4.222 12.453 7.933 1.00 79.88 283 GLU A C 1
ATOM 2106 O O . GLU A 1 283 ? -5.252 12.675 8.564 1.00 79.88 283 GLU A O 1
ATOM 2111 N N . PHE A 1 284 ? -3.076 13.061 8.201 1.00 78.50 284 PHE A N 1
ATOM 2112 C CA . PHE A 1 284 ? -2.864 14.018 9.275 1.00 78.50 284 PHE A CA 1
ATOM 2113 C C . PHE A 1 284 ? -2.687 15.412 8.689 1.00 78.50 284 PHE A C 1
ATOM 2115 O O . PHE A 1 284 ? -1.818 15.610 7.842 1.00 78.50 284 PHE A O 1
ATOM 2122 N N . ALA A 1 285 ? -3.464 16.387 9.151 1.00 77.62 285 ALA A N 1
ATOM 2123 C CA . ALA A 1 285 ? -3.327 17.778 8.716 1.00 77.62 285 ALA A CA 1
ATOM 2124 C C . ALA A 1 285 ? -3.357 18.751 9.898 1.00 77.62 285 ALA A C 1
ATOM 2126 O O . ALA A 1 285 ? -3.886 18.428 10.965 1.00 77.62 285 ALA A O 1
ATOM 2127 N N . GLY A 1 286 ? -2.815 19.951 9.686 1.00 74.81 286 GLY A N 1
ATOM 2128 C CA . GLY A 1 286 ? -2.535 20.913 10.753 1.00 74.81 286 GLY A CA 1
ATOM 2129 C C . GLY A 1 286 ? -1.268 20.535 11.516 1.00 74.81 286 GLY A C 1
ATOM 2130 O O . GLY A 1 286 ? -0.370 19.909 10.956 1.00 74.81 286 GLY A O 1
ATOM 2131 N N . ASP A 1 287 ? -1.223 20.855 12.806 1.00 66.25 287 ASP A N 1
ATOM 2132 C CA . ASP A 1 287 ? -0.022 20.674 13.632 1.00 66.25 287 ASP A CA 1
ATOM 2133 C C . ASP A 1 287 ? 0.204 19.216 14.088 1.00 66.25 287 ASP A C 1
ATOM 2135 O O . ASP A 1 287 ? 1.171 18.916 14.787 1.00 66.25 287 ASP A O 1
ATOM 2139 N N . ALA A 1 288 ? -0.670 18.280 13.692 1.00 57.91 288 ALA A N 1
ATOM 2140 C CA . ALA A 1 288 ? -0.605 16.866 14.087 1.00 57.91 288 ALA A CA 1
ATOM 2141 C C . ALA A 1 288 ? 0.782 16.222 13.932 1.00 57.91 288 ALA A C 1
ATOM 2143 O O . ALA A 1 288 ? 1.200 15.513 14.848 1.00 57.91 288 ALA A O 1
ATOM 2144 N N . PRO A 1 289 ? 1.487 16.401 12.793 1.00 52.91 289 PRO A N 1
ATOM 2145 C CA . PRO A 1 289 ? 2.753 15.716 12.558 1.00 52.91 289 PRO A CA 1
ATOM 2146 C C . PRO A 1 289 ? 3.865 16.150 13.517 1.00 52.91 289 PRO A C 1
ATOM 2148 O O . PRO A 1 289 ? 4.762 15.358 13.792 1.00 52.91 289 PRO A O 1
ATOM 2151 N N . GLU A 1 290 ? 3.790 17.377 14.036 1.00 55.22 290 GLU A N 1
ATOM 2152 C CA . GLU A 1 290 ? 4.747 17.931 15.002 1.00 55.22 290 GLU A CA 1
ATOM 2153 C C . GLU A 1 290 ? 4.377 17.582 16.457 1.00 55.22 290 GLU A C 1
ATOM 2155 O O . GLU A 1 290 ? 5.240 17.593 17.327 1.00 55.22 290 GLU A O 1
ATOM 2160 N N . LEU A 1 291 ? 3.110 17.240 16.728 1.00 52.44 291 LEU A N 1
ATOM 2161 C CA . LEU A 1 291 ? 2.576 16.998 18.082 1.00 52.44 291 LEU A CA 1
ATOM 2162 C C . LEU A 1 291 ? 2.359 15.520 18.427 1.00 52.44 291 LEU A C 1
ATOM 2164 O O . LEU A 1 291 ? 2.265 15.147 19.604 1.00 52.44 291 LEU A O 1
ATOM 2168 N N . SER A 1 292 ? 2.186 14.670 17.414 1.00 55.41 292 SER A N 1
ATOM 2169 C CA . SER A 1 292 ? 1.862 13.263 17.617 1.00 55.41 292 SER A CA 1
ATOM 2170 C C . SER A 1 292 ? 3.120 12.444 17.857 1.00 55.41 292 SER A C 1
ATOM 2172 O O . SER A 1 292 ? 3.763 11.955 16.937 1.00 55.41 292 SER A O 1
ATOM 2174 N N . THR A 1 293 ? 3.439 12.232 19.128 1.00 59.06 293 THR A N 1
ATOM 2175 C CA . THR A 1 293 ? 4.644 11.498 19.514 1.00 59.06 293 THR A CA 1
ATOM 2176 C C . THR A 1 293 ? 4.574 10.006 19.204 1.00 59.06 293 THR A C 1
ATOM 2178 O O . THR A 1 293 ? 5.622 9.366 19.193 1.00 59.06 293 THR A O 1
ATOM 2181 N N . LEU A 1 294 ? 3.381 9.428 18.998 1.00 70.56 294 LEU A N 1
ATOM 2182 C CA . LEU A 1 294 ? 3.218 8.006 18.682 1.00 70.56 294 LEU A CA 1
ATOM 2183 C C . LEU A 1 294 ? 1.847 7.711 18.052 1.00 70.56 294 LEU A C 1
ATOM 2185 O O . LEU A 1 294 ? 0.810 8.143 18.546 1.00 70.56 294 LEU A O 1
ATOM 2189 N N . ASN A 1 295 ? 1.840 6.950 16.967 1.00 76.50 295 ASN A N 1
ATOM 2190 C CA . ASN A 1 295 ? 0.650 6.408 16.325 1.00 76.50 295 ASN A CA 1
ATOM 2191 C C . ASN A 1 295 ? 0.780 4.894 16.266 1.00 76.50 295 ASN A C 1
ATOM 2193 O O . ASN A 1 295 ? 1.818 4.388 15.834 1.00 76.50 295 ASN A O 1
ATOM 2197 N N . GLU A 1 296 ? -0.266 4.182 16.664 1.00 81.31 296 GLU A N 1
ATOM 2198 C CA . GLU A 1 296 ? -0.262 2.723 16.706 1.00 81.31 296 GLU A CA 1
ATOM 2199 C C . GLU A 1 296 ? -1.466 2.156 15.964 1.00 81.31 296 GLU A C 1
ATOM 2201 O O . GLU A 1 296 ? -2.575 2.679 16.062 1.00 81.31 296 GLU A O 1
ATOM 2206 N N . LEU A 1 297 ? -1.244 1.071 15.228 1.00 83.56 297 LEU A N 1
ATOM 2207 C CA . LEU A 1 297 ? -2.303 0.193 14.754 1.00 83.56 297 LEU A CA 1
ATOM 2208 C C . LEU A 1 297 ? -2.128 -1.168 15.414 1.00 83.56 297 LEU A C 1
ATOM 2210 O O . LEU A 1 297 ? -1.141 -1.863 15.159 1.00 83.56 297 LEU A O 1
ATOM 2214 N N . ASP A 1 298 ? -3.127 -1.551 16.190 1.00 86.44 298 ASP A N 1
ATOM 2215 C CA . ASP A 1 298 ? -3.189 -2.800 16.921 1.00 86.44 298 ASP A CA 1
ATOM 2216 C C . ASP A 1 298 ? -4.149 -3.760 16.233 1.00 86.44 298 ASP A C 1
ATOM 2218 O O . ASP A 1 298 ? -5.266 -3.398 15.863 1.00 86.44 298 ASP A O 1
ATOM 2222 N N . LEU A 1 299 ? -3.709 -5.007 16.103 1.00 88.44 299 LEU A N 1
ATOM 2223 C CA . LEU A 1 299 ? -4.548 -6.150 15.783 1.00 88.44 299 LEU A CA 1
ATOM 2224 C C . LEU A 1 299 ? -4.493 -7.106 16.969 1.00 88.44 299 LEU A C 1
ATOM 2226 O O . LEU A 1 299 ? -3.414 -7.576 17.340 1.00 88.44 299 LEU A O 1
ATOM 2230 N N . ILE A 1 300 ? -5.653 -7.374 17.556 1.00 89.50 300 ILE A N 1
ATOM 2231 C CA . ILE A 1 300 ? -5.779 -8.144 18.789 1.00 89.50 300 ILE A CA 1
ATOM 2232 C C . ILE A 1 300 ? -6.789 -9.263 18.576 1.00 89.50 300 ILE A C 1
ATOM 2234 O O . ILE A 1 300 ? -7.864 -9.052 18.019 1.00 89.50 300 ILE A O 1
ATOM 2238 N N . VAL A 1 301 ? -6.428 -10.456 19.029 1.00 88.88 301 VAL A N 1
ATOM 2239 C CA . VAL A 1 301 ? -7.265 -11.650 18.994 1.00 88.88 301 VAL A CA 1
ATOM 2240 C C . VAL A 1 301 ? -7.554 -12.059 20.431 1.00 88.88 301 VAL A C 1
ATOM 2242 O O . VAL A 1 301 ? -6.630 -12.174 21.240 1.00 88.88 301 VAL A O 1
ATOM 2245 N N . TYR A 1 302 ? -8.826 -12.280 20.741 1.00 86.69 302 TYR A N 1
ATOM 2246 C CA . TYR A 1 302 ? -9.312 -12.583 22.078 1.00 86.69 302 TYR A CA 1
ATOM 2247 C C . TYR A 1 302 ? -10.011 -13.944 22.152 1.00 86.69 302 TYR A C 1
ATOM 2249 O O . TYR A 1 302 ? -10.556 -14.448 21.166 1.00 86.69 302 TYR A O 1
ATOM 2257 N N . ASP A 1 303 ? -10.004 -14.478 23.369 1.00 85.25 303 ASP A N 1
ATOM 2258 C CA . ASP A 1 303 ? -10.958 -15.450 23.888 1.00 85.25 303 ASP A CA 1
ATOM 2259 C C . ASP A 1 303 ? -11.806 -14.736 24.951 1.00 85.25 303 ASP A C 1
ATOM 2261 O O . ASP A 1 303 ? -11.285 -14.054 25.837 1.00 85.25 303 ASP A O 1
ATOM 2265 N N . THR A 1 304 ? -13.117 -14.858 24.831 1.00 77.44 304 THR A N 1
ATOM 2266 C CA . THR A 1 304 ? -14.151 -14.289 25.692 1.00 77.44 304 THR A CA 1
ATOM 2267 C C . THR A 1 304 ? -15.036 -15.369 26.326 1.00 77.44 304 THR A C 1
ATOM 2269 O O . THR A 1 304 ? -16.039 -15.060 26.969 1.00 77.44 304 THR A O 1
ATOM 2272 N N . SER A 1 305 ? -14.690 -16.657 26.192 1.00 75.25 305 SER A N 1
ATOM 2273 C CA . SER A 1 305 ? -15.458 -17.817 26.700 1.00 75.25 305 SER A CA 1
ATOM 2274 C C . SER A 1 305 ? -15.676 -17.806 28.204 1.00 75.25 305 SER A C 1
ATOM 2276 O O . SER A 1 305 ? -16.746 -18.196 28.666 1.00 75.25 305 SER A O 1
ATOM 2278 N N . ALA A 1 306 ? -14.730 -17.262 28.962 1.00 74.00 306 ALA A N 1
ATOM 2279 C CA . ALA A 1 306 ? -14.834 -17.116 30.410 1.00 74.00 306 ALA A CA 1
ATOM 2280 C C . ALA A 1 306 ? -15.608 -15.857 30.861 1.00 74.00 306 ALA A C 1
ATOM 2282 O O . ALA A 1 306 ? -15.510 -15.462 32.022 1.00 74.00 306 ALA A O 1
ATOM 2283 N N . GLY A 1 307 ? -16.321 -15.169 29.960 1.00 69.69 307 GLY A N 1
ATOM 2284 C CA . GLY A 1 307 ? -17.017 -13.909 30.263 1.00 69.69 307 GLY A CA 1
ATOM 2285 C C . GLY A 1 307 ? -16.081 -12.716 30.505 1.00 69.69 307 GLY A C 1
ATOM 2286 O O . GLY A 1 307 ? -16.529 -11.642 30.901 1.00 69.69 307 GLY A O 1
ATOM 2287 N N . SER A 1 308 ? -14.781 -12.888 30.258 1.00 76.62 308 SER A N 1
ATOM 2288 C CA . SER A 1 308 ? -13.761 -11.842 30.317 1.00 76.62 308 SER A CA 1
ATOM 2289 C C . SER A 1 308 ? -12.890 -11.905 29.066 1.00 76.62 308 SER A C 1
ATOM 2291 O O . SER A 1 308 ? -12.737 -12.973 28.485 1.00 76.62 308 SER A O 1
ATOM 2293 N N . LYS A 1 309 ? -12.341 -10.764 28.632 1.00 82.44 309 LYS A N 1
ATOM 2294 C CA . LYS A 1 309 ? -11.451 -10.703 27.466 1.00 82.44 309 LYS A CA 1
ATOM 2295 C C . LYS A 1 309 ? -10.051 -11.172 27.850 1.00 82.44 309 LYS A C 1
ATOM 2297 O O . LYS A 1 309 ? -9.313 -10.431 28.499 1.00 82.44 309 LYS A O 1
ATOM 2302 N N . THR A 1 310 ? -9.662 -12.352 27.393 1.00 85.56 310 THR A N 1
ATOM 2303 C CA . THR A 1 310 ? -8.282 -12.833 27.445 1.00 85.56 310 THR A CA 1
ATOM 2304 C C . THR A 1 310 ? -7.621 -12.593 26.094 1.00 85.56 310 THR A C 1
ATOM 2306 O O . THR A 1 310 ? -8.125 -13.032 25.066 1.00 85.56 310 THR A O 1
ATOM 2309 N N . ILE A 1 311 ? -6.495 -11.874 26.076 1.00 88.56 311 ILE A N 1
ATOM 2310 C CA . ILE A 1 311 ? -5.714 -11.673 24.848 1.00 88.56 311 ILE A CA 1
ATOM 2311 C C . ILE A 1 311 ? -5.024 -12.993 24.502 1.00 88.56 311 ILE A C 1
ATOM 2313 O O . ILE A 1 311 ? -4.194 -13.473 25.271 1.00 88.56 311 ILE A O 1
ATOM 2317 N N . LEU A 1 312 ? -5.348 -13.555 23.339 1.00 85.81 312 LEU A N 1
ATOM 2318 C CA . LEU A 1 312 ? -4.675 -14.733 22.793 1.00 85.81 312 LEU A CA 1
ATOM 2319 C C . LEU A 1 312 ? -3.412 -14.353 22.027 1.00 85.81 312 LEU A C 1
ATOM 2321 O O . LEU A 1 312 ? -2.401 -15.046 22.089 1.00 85.81 312 LEU A O 1
ATOM 2325 N N . SER A 1 313 ? -3.491 -13.268 21.258 1.00 85.38 313 SER A N 1
ATOM 2326 C CA . SER A 1 313 ? -2.413 -12.812 20.389 1.00 85.38 313 SER A CA 1
ATOM 2327 C C . SER A 1 313 ? -2.593 -11.328 20.090 1.00 85.38 313 SER A C 1
ATOM 2329 O O . SER A 1 313 ? -3.720 -10.853 19.938 1.00 85.38 313 SER A O 1
ATOM 2331 N N . GLN A 1 314 ? -1.491 -10.586 20.006 1.00 88.88 314 GLN A N 1
ATOM 2332 C CA . GLN A 1 314 ? -1.503 -9.165 19.677 1.00 88.88 314 GLN A CA 1
ATOM 2333 C C . GLN A 1 314 ? -0.286 -8.806 18.832 1.00 88.88 314 GLN A C 1
ATOM 2335 O O . GLN A 1 314 ? 0.834 -9.190 19.156 1.00 88.88 314 GLN A O 1
ATOM 2340 N N . ASN A 1 315 ? -0.505 -8.011 17.787 1.00 83.88 315 ASN A N 1
ATOM 2341 C CA . ASN A 1 315 ? 0.564 -7.347 17.053 1.00 83.88 315 ASN A CA 1
ATOM 2342 C C . ASN A 1 315 ? 0.258 -5.873 16.880 1.00 83.88 315 ASN A C 1
ATOM 2344 O O . ASN A 1 315 ? -0.897 -5.477 16.724 1.00 83.88 315 ASN A O 1
ATOM 2348 N N . ARG A 1 316 ? 1.328 -5.080 16.862 1.00 81.38 316 ARG A N 1
ATOM 2349 C CA . ARG A 1 316 ? 1.252 -3.625 16.786 1.00 81.38 316 ARG A CA 1
ATOM 2350 C C . ARG A 1 316 ? 2.181 -3.099 15.707 1.00 81.38 316 ARG A C 1
ATOM 2352 O O . ARG A 1 316 ? 3.303 -3.586 15.540 1.00 81.38 316 ARG A O 1
ATOM 2359 N N . ALA A 1 317 ? 1.709 -2.114 14.961 1.00 72.12 317 ALA A N 1
ATOM 2360 C CA . ALA A 1 317 ? 2.542 -1.291 14.101 1.00 72.12 317 ALA A CA 1
ATOM 2361 C C . ALA A 1 317 ? 2.647 0.102 14.696 1.00 72.12 317 ALA A C 1
ATOM 2363 O O . ALA A 1 317 ? 1.628 0.731 14.949 1.00 72.12 317 ALA A O 1
ATOM 2364 N N . PHE A 1 318 ? 3.876 0.575 14.866 1.00 73.12 318 PHE A N 1
ATOM 2365 C CA . PHE A 1 318 ? 4.167 1.880 15.439 1.00 73.12 318 PHE A CA 1
ATOM 2366 C C . PHE A 1 318 ? 4.664 2.831 14.355 1.00 73.12 318 PHE A C 1
ATOM 2368 O O . PHE A 1 318 ? 5.444 2.441 13.481 1.00 73.12 318 PHE A O 1
ATOM 2375 N N . TRP A 1 319 ? 4.254 4.088 14.456 1.00 66.00 319 TRP A N 1
ATOM 2376 C CA . TRP A 1 319 ? 4.871 5.211 13.770 1.00 66.00 319 TRP A CA 1
ATOM 2377 C C . TRP A 1 319 ? 5.062 6.352 14.766 1.00 66.00 319 TRP A C 1
ATOM 2379 O O . TRP A 1 319 ? 4.114 6.786 15.417 1.00 66.00 319 TRP A O 1
ATOM 2389 N N . GLN A 1 320 ? 6.291 6.834 14.890 1.00 61.06 320 GLN A N 1
ATOM 2390 C CA . GLN A 1 320 ? 6.665 7.937 15.768 1.00 61.06 320 GLN A CA 1
ATOM 2391 C C . GLN A 1 320 ? 7.210 9.066 14.894 1.00 61.06 320 GLN A C 1
ATOM 2393 O O . GLN A 1 320 ? 8.057 8.815 14.038 1.00 61.06 320 GLN A O 1
ATOM 2398 N N . SER A 1 321 ? 6.703 10.289 15.073 1.00 53.44 321 SER A N 1
ATOM 2399 C CA . SER A 1 321 ? 7.136 11.444 14.275 1.00 53.44 321 SER A CA 1
ATOM 2400 C C . SER A 1 321 ? 8.393 12.133 14.819 1.00 53.44 321 SER A C 1
ATOM 2402 O O . SER A 1 321 ? 8.991 12.942 14.112 1.00 53.44 321 SER A O 1
ATOM 2404 N N . ASN A 1 322 ? 8.815 11.813 16.048 1.00 48.62 322 ASN A N 1
ATOM 2405 C CA . ASN A 1 322 ? 9.920 12.503 16.710 1.00 48.62 322 ASN A CA 1
ATOM 2406 C C . ASN A 1 322 ? 11.288 12.002 16.228 1.00 48.62 322 ASN A C 1
ATOM 2408 O O . ASN A 1 322 ? 11.666 10.863 16.498 1.00 48.62 322 ASN A O 1
ATOM 2412 N N . GLY A 1 323 ? 12.068 12.913 15.644 1.00 43.00 323 GLY A N 1
ATOM 2413 C CA . GLY A 1 323 ? 13.493 12.748 15.326 1.00 43.00 323 GLY A CA 1
ATOM 2414 C C . GLY A 1 323 ? 14.444 12.681 16.532 1.00 43.00 323 GLY A C 1
ATOM 2415 O O . GLY A 1 323 ? 15.650 12.794 16.353 1.00 43.00 323 GLY A O 1
ATOM 2416 N N . ASP A 1 324 ? 13.918 12.505 17.750 1.00 37.72 324 ASP A N 1
ATOM 2417 C CA . ASP A 1 324 ? 14.691 12.447 19.004 1.00 37.72 324 ASP A CA 1
ATOM 2418 C C . ASP A 1 324 ? 14.860 11.022 19.552 1.00 37.72 324 ASP A C 1
ATOM 2420 O O . ASP A 1 324 ? 15.489 10.814 20.593 1.00 37.72 324 ASP A O 1
ATOM 2424 N N . SER A 1 325 ? 14.319 10.006 18.870 1.00 36.41 325 SER A N 1
ATOM 2425 C CA . SER A 1 325 ? 14.673 8.634 19.217 1.00 36.41 325 SER A CA 1
ATOM 2426 C C . SER A 1 325 ? 16.060 8.329 18.649 1.00 36.41 325 SER A C 1
ATOM 2428 O O . SER A 1 325 ? 16.284 8.388 17.442 1.00 36.41 325 SER A O 1
ATOM 2430 N N . ALA A 1 326 ? 16.995 7.950 19.519 1.00 31.97 326 ALA A N 1
ATOM 2431 C CA . ALA A 1 326 ? 18.292 7.384 19.150 1.00 31.97 326 ALA A CA 1
ATOM 2432 C C . ALA A 1 326 ? 18.175 6.013 18.437 1.00 31.97 326 ALA A C 1
ATOM 2434 O O . ALA A 1 326 ? 19.135 5.243 18.426 1.00 31.97 326 ALA A O 1
ATOM 2435 N N . ASP A 1 327 ? 17.011 5.686 17.863 1.00 35.88 327 ASP A N 1
ATOM 2436 C CA . ASP A 1 327 ? 16.864 4.600 16.909 1.00 35.88 327 ASP A CA 1
ATOM 2437 C C . ASP A 1 327 ? 17.186 5.150 15.506 1.00 35.88 327 ASP A C 1
ATOM 2439 O O . ASP A 1 327 ? 16.365 5.868 14.917 1.00 35.88 327 ASP A O 1
ATOM 2443 N N . PRO A 1 328 ? 18.359 4.816 14.931 1.00 31.12 328 PRO A N 1
ATOM 2444 C CA . PRO A 1 328 ? 18.784 5.283 13.609 1.00 31.12 328 PRO A CA 1
ATOM 2445 C C . PRO A 1 328 ? 17.878 4.802 12.457 1.00 31.12 328 PRO A C 1
ATOM 2447 O O . PRO A 1 328 ? 18.185 5.050 11.292 1.00 31.12 328 PRO A O 1
ATOM 2450 N N . LYS A 1 329 ? 16.772 4.104 12.755 1.00 34.66 329 LYS A N 1
ATOM 2451 C CA . LYS A 1 329 ? 15.752 3.650 11.801 1.00 34.66 329 LYS A CA 1
ATOM 2452 C C . LYS A 1 329 ? 14.511 4.544 11.731 1.00 34.66 329 LYS A C 1
ATOM 2454 O O . LYS A 1 329 ? 13.698 4.356 10.825 1.00 34.66 329 LYS A O 1
ATOM 2459 N N . SER A 1 330 ? 14.347 5.509 12.638 1.00 33.22 330 SER A N 1
ATOM 2460 C CA . SER A 1 330 ? 13.307 6.532 12.497 1.00 33.22 330 SER A CA 1
ATOM 2461 C C . SER A 1 330 ? 13.812 7.597 11.523 1.00 33.22 330 SER A C 1
ATOM 2463 O O . SER A 1 330 ? 14.644 8.438 11.848 1.00 33.22 330 SER A O 1
ATOM 2465 N N . MET A 1 331 ? 13.401 7.503 10.256 1.00 30.55 331 MET A N 1
ATOM 2466 C CA . MET A 1 331 ? 13.715 8.547 9.283 1.00 30.55 331 MET A CA 1
ATOM 2467 C C . MET A 1 331 ? 13.173 9.873 9.821 1.00 30.55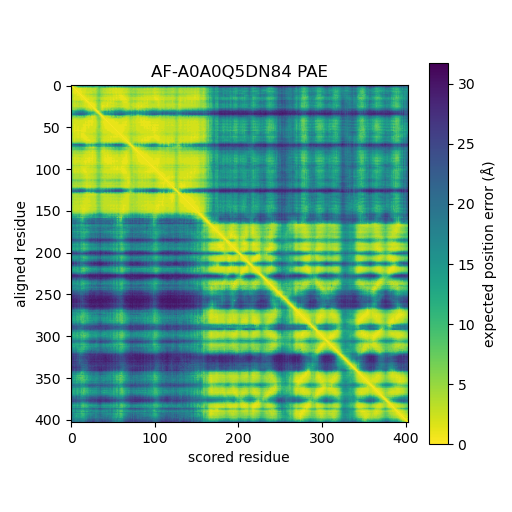 331 MET A C 1
ATOM 2469 O O . MET A 1 331 ? 11.962 9.991 10.010 1.00 30.55 331 MET A O 1
ATOM 2473 N N . ASN A 1 332 ? 14.060 10.848 10.036 1.00 33.19 332 ASN A N 1
ATOM 2474 C CA . ASN A 1 332 ? 13.700 12.250 10.227 1.00 33.19 332 ASN A CA 1
ATOM 2475 C C . ASN A 1 332 ? 12.791 12.659 9.066 1.00 33.19 332 ASN A C 1
ATOM 2477 O O . ASN A 1 332 ? 13.256 12.913 7.953 1.00 33.19 332 ASN A O 1
ATOM 2481 N N . ALA A 1 333 ? 11.482 12.639 9.298 1.00 38.31 333 ALA A N 1
ATOM 2482 C CA . ALA A 1 333 ? 10.536 13.141 8.326 1.00 38.31 333 ALA A CA 1
ATOM 2483 C C . ALA A 1 333 ? 10.743 14.663 8.255 1.00 38.31 333 ALA A C 1
ATOM 2485 O O . ALA A 1 333 ? 10.772 15.295 9.314 1.00 38.31 333 ALA A O 1
ATOM 2486 N N . PRO A 1 334 ? 10.883 15.259 7.055 1.00 36.25 334 PRO A N 1
ATOM 2487 C CA . PRO A 1 334 ? 11.004 16.708 6.917 1.00 36.25 334 PRO A CA 1
ATOM 2488 C C . PRO A 1 334 ? 9.849 17.392 7.647 1.00 36.25 334 PRO A C 1
ATOM 2490 O O . PRO A 1 334 ? 8.740 16.851 7.708 1.00 36.25 334 PRO A O 1
ATOM 2493 N N . SER A 1 335 ? 10.106 18.546 8.248 1.00 41.19 335 SER A N 1
ATOM 2494 C CA . SER A 1 335 ? 9.107 19.283 9.028 1.00 41.19 335 SER A CA 1
ATOM 2495 C C . SER A 1 335 ? 7.952 19.756 8.133 1.00 41.19 335 SER A C 1
ATOM 2497 O O . SER A 1 335 ? 8.084 19.898 6.918 1.00 41.19 335 SER A O 1
ATOM 2499 N N . THR A 1 336 ? 6.770 19.987 8.706 1.00 42.34 336 THR A N 1
ATOM 2500 C CA . THR A 1 336 ? 5.595 20.505 7.973 1.00 42.34 336 THR A CA 1
ATOM 2501 C C . THR A 1 336 ? 5.851 21.882 7.349 1.00 42.34 336 THR A C 1
ATOM 2503 O O . THR A 1 336 ? 5.246 22.210 6.324 1.00 42.34 336 THR A O 1
ATOM 2506 N N . ALA A 1 337 ? 6.807 22.636 7.903 1.00 41.09 337 ALA A N 1
ATOM 2507 C CA . ALA A 1 337 ? 7.311 23.889 7.351 1.00 41.09 337 ALA A CA 1
ATOM 2508 C C . ALA A 1 337 ? 8.048 23.711 6.006 1.00 41.09 337 ALA A C 1
ATOM 2510 O O . ALA A 1 337 ? 7.943 24.572 5.136 1.00 41.09 337 ALA A O 1
ATOM 2511 N N . GLU A 1 338 ? 8.730 22.582 5.784 1.00 39.62 338 GLU A N 1
ATOM 2512 C CA . GLU A 1 338 ? 9.501 22.319 4.555 1.00 39.62 338 GLU A CA 1
ATOM 2513 C C . GLU A 1 338 ? 8.631 21.836 3.379 1.00 39.62 338 GLU A C 1
ATOM 2515 O O . GLU A 1 338 ? 9.056 21.901 2.227 1.00 39.62 338 GLU A O 1
ATOM 2520 N N . LEU A 1 339 ? 7.396 21.389 3.645 1.00 39.16 339 LEU A N 1
ATOM 2521 C CA . LEU A 1 339 ? 6.459 20.842 2.646 1.00 39.16 339 LEU A CA 1
ATOM 2522 C C . LEU A 1 339 ? 5.218 21.726 2.404 1.00 39.16 339 LEU A C 1
ATOM 2524 O O . LEU A 1 339 ? 4.231 21.279 1.812 1.00 39.16 339 LEU A O 1
ATOM 2528 N N . GLY A 1 340 ? 5.243 22.983 2.859 1.00 42.41 340 GLY A N 1
ATOM 2529 C CA . GLY A 1 340 ? 4.192 23.964 2.564 1.00 42.41 340 GLY A CA 1
ATOM 2530 C C . GLY A 1 340 ? 2.833 23.672 3.214 1.00 42.41 340 GLY A C 1
ATOM 2531 O O . GLY A 1 340 ? 1.804 23.993 2.626 1.00 42.41 340 GLY A O 1
ATOM 2532 N N . GLY A 1 341 ? 2.806 23.048 4.399 1.00 50.94 341 GLY A N 1
ATOM 2533 C CA . GLY A 1 341 ? 1.568 22.856 5.172 1.00 50.94 341 GLY A CA 1
ATOM 2534 C C . GLY A 1 341 ? 0.590 21.813 4.613 1.00 50.94 341 GLY A C 1
ATOM 2535 O O . GLY A 1 341 ? -0.594 21.836 4.948 1.00 50.94 341 GLY A O 1
ATOM 2536 N N . THR A 1 342 ? 1.048 20.897 3.756 1.00 57.22 342 THR A N 1
ATOM 2537 C CA . THR A 1 342 ? 0.199 19.837 3.191 1.00 57.22 342 THR A CA 1
ATOM 2538 C C . THR A 1 342 ? -0.020 18.671 4.161 1.00 57.22 342 THR A C 1
ATOM 2540 O O . THR A 1 342 ? 0.852 18.309 4.952 1.00 57.22 342 THR A O 1
ATOM 2543 N N . ALA A 1 343 ? -1.215 18.075 4.100 1.00 64.69 343 ALA A N 1
ATOM 2544 C CA . ALA A 1 343 ? -1.590 16.910 4.894 1.00 64.69 343 ALA A CA 1
ATOM 2545 C C . ALA A 1 343 ? -0.687 15.698 4.593 1.00 64.69 343 ALA A C 1
ATOM 2547 O O . ALA A 1 343 ? -0.384 15.406 3.433 1.00 64.69 343 ALA A O 1
ATOM 2548 N N . ARG A 1 344 ? -0.276 14.962 5.631 1.00 69.62 344 ARG A N 1
ATOM 2549 C CA . ARG A 1 344 ? 0.558 13.757 5.520 1.00 69.62 344 ARG A CA 1
ATOM 2550 C C . ARG A 1 344 ? -0.297 12.506 5.513 1.00 69.62 344 ARG A C 1
ATOM 2552 O O . ARG A 1 344 ? -1.082 12.297 6.429 1.00 69.62 344 ARG A O 1
ATOM 2559 N N . LYS A 1 345 ? -0.101 11.643 4.521 1.00 72.06 345 LYS A N 1
ATOM 2560 C CA . LYS A 1 345 ? -0.820 10.372 4.387 1.00 72.06 345 LYS A CA 1
ATOM 2561 C C . LYS A 1 345 ? 0.093 9.203 4.698 1.00 72.06 345 LYS A C 1
ATOM 2563 O O . LYS A 1 345 ? 1.172 9.096 4.119 1.00 72.06 345 LYS A O 1
ATOM 2568 N N . HIS A 1 346 ? -0.366 8.308 5.563 1.00 70.56 346 HIS A N 1
ATOM 2569 C CA . HIS A 1 346 ? 0.375 7.121 5.961 1.00 70.56 346 HIS A CA 1
ATOM 2570 C C . HIS A 1 346 ? -0.532 5.897 6.005 1.00 70.56 346 HIS A C 1
ATOM 2572 O O . HIS A 1 346 ? -1.569 5.886 6.668 1.00 70.56 346 HIS A O 1
ATOM 2578 N N . TRP A 1 347 ? -0.102 4.845 5.314 1.00 72.31 347 TRP A N 1
ATOM 2579 C CA . TRP A 1 347 ? -0.642 3.509 5.501 1.00 72.31 347 TRP A CA 1
ATOM 2580 C C . TRP A 1 347 ? -0.010 2.886 6.744 1.00 72.31 347 TRP A C 1
ATOM 2582 O O . TRP A 1 347 ? 1.202 2.686 6.816 1.00 72.31 347 TRP A O 1
ATOM 2592 N N . PHE A 1 348 ? -0.848 2.543 7.711 1.00 75.19 348 PHE A N 1
ATOM 2593 C CA . PHE A 1 348 ? -0.488 1.702 8.840 1.00 75.19 348 PHE A CA 1
ATOM 2594 C C . PHE A 1 348 ? -0.800 0.262 8.471 1.00 75.19 348 PHE A C 1
ATOM 2596 O O . PHE A 1 348 ? -1.859 -0.025 7.916 1.00 75.19 348 PHE A O 1
ATOM 2603 N N . SER A 1 349 ? 0.137 -0.637 8.753 1.00 77.38 349 SER A N 1
ATOM 2604 C CA . SER A 1 349 ? 0.004 -2.063 8.468 1.00 77.38 349 SER A CA 1
ATOM 2605 C C . SER A 1 349 ? 0.571 -2.852 9.630 1.00 77.38 349 SER A C 1
ATOM 2607 O O . SER A 1 349 ? 1.759 -2.712 9.925 1.00 77.38 349 SER A O 1
ATOM 2609 N N . THR A 1 350 ? -0.240 -3.691 10.270 1.00 79.50 350 THR A N 1
ATOM 2610 C CA . THR A 1 350 ? 0.265 -4.552 11.343 1.00 79.50 350 THR A CA 1
ATOM 2611 C C . THR A 1 350 ? 1.279 -5.557 10.788 1.00 79.50 350 THR A C 1
ATOM 2613 O O . THR A 1 350 ? 1.205 -5.947 9.615 1.00 79.50 350 THR A O 1
ATOM 2616 N N . PRO A 1 351 ? 2.233 -6.030 11.605 1.00 79.56 351 PRO A N 1
ATOM 2617 C CA . PRO A 1 351 ? 2.906 -7.289 11.318 1.00 79.56 351 PRO A CA 1
ATOM 2618 C C . PRO A 1 351 ? 1.879 -8.430 11.152 1.00 79.56 351 PRO A C 1
ATOM 2620 O O . PRO A 1 351 ? 0.799 -8.361 11.754 1.00 79.56 351 PRO A O 1
ATOM 2623 N N . PRO A 1 352 ? 2.193 -9.481 10.369 1.00 81.00 352 PRO A N 1
ATOM 2624 C CA . PRO A 1 352 ? 1.423 -10.723 10.366 1.00 81.00 352 PRO A CA 1
ATOM 2625 C C . PRO A 1 352 ? 1.188 -11.252 11.777 1.00 81.00 352 PRO A C 1
ATOM 2627 O O . PRO A 1 352 ? 2.148 -11.471 12.511 1.00 81.00 352 PRO A O 1
ATOM 2630 N N . LEU A 1 353 ? -0.069 -11.477 12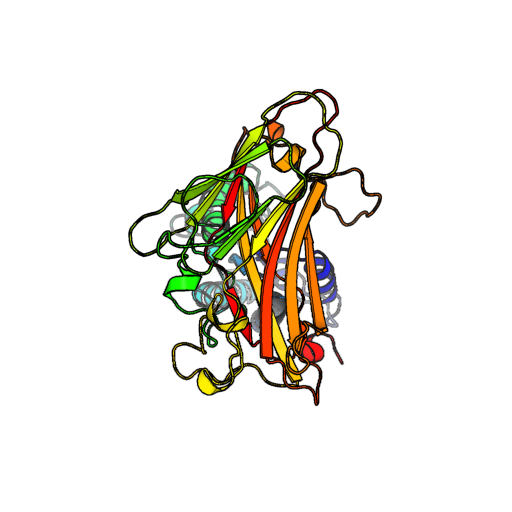.145 1.00 87.56 353 LEU A N 1
ATOM 2631 C CA . LEU A 1 353 ? -0.462 -12.069 13.419 1.00 87.56 353 LEU A CA 1
ATOM 2632 C C . LEU A 1 353 ? -0.972 -13.485 13.188 1.00 87.56 353 LEU A C 1
ATOM 2634 O O . LEU A 1 353 ? -1.968 -13.655 12.492 1.00 87.56 353 LEU A O 1
ATOM 2638 N N . GLN A 1 354 ? -0.329 -14.487 13.780 1.00 89.31 354 GLN A N 1
ATOM 2639 C CA . GLN A 1 354 ? -0.888 -15.833 13.793 1.00 89.31 354 GLN A CA 1
ATOM 2640 C C . GLN A 1 354 ? -1.913 -15.957 14.923 1.00 89.31 354 GLN A C 1
ATOM 2642 O O . GLN A 1 354 ? -1.638 -15.568 16.064 1.00 89.31 354 GLN A O 1
ATOM 2647 N N . ILE A 1 355 ? -3.075 -16.530 14.618 1.00 88.75 355 ILE A N 1
ATOM 2648 C CA . ILE A 1 355 ? -3.984 -17.048 15.637 1.00 88.75 355 ILE A CA 1
ATOM 2649 C C . ILE A 1 355 ? -3.316 -18.290 16.247 1.00 88.75 355 ILE A C 1
ATOM 2651 O O . ILE A 1 355 ? -2.981 -19.209 15.493 1.00 88.75 355 ILE A O 1
ATOM 2655 N N . PRO A 1 356 ? -3.114 -18.354 17.577 1.00 88.19 356 PRO A N 1
ATOM 2656 C CA . PRO A 1 356 ? -2.467 -19.493 18.214 1.00 88.19 356 PRO A CA 1
ATOM 2657 C C . PRO A 1 356 ? -3.107 -20.821 17.804 1.00 88.19 356 PRO A C 1
ATOM 2659 O O . PRO A 1 356 ? -4.330 -20.959 17.764 1.00 88.19 356 PRO A O 1
ATOM 2662 N N . ALA A 1 357 ? -2.274 -21.809 17.482 1.00 86.38 357 ALA A N 1
ATOM 2663 C CA . ALA A 1 357 ? -2.763 -23.144 17.167 1.00 86.38 357 ALA A CA 1
ATOM 2664 C C . ALA A 1 357 ? -3.463 -23.755 18.394 1.00 86.38 357 ALA A C 1
ATOM 2666 O O . ALA A 1 357 ? -3.010 -23.584 19.524 1.00 86.38 357 ALA A O 1
ATOM 2667 N N . GLY A 1 358 ? -4.560 -24.479 18.168 1.00 81.94 358 GLY A N 1
ATOM 2668 C CA . GLY A 1 358 ? -5.301 -25.168 19.230 1.00 81.94 358 GLY A CA 1
ATOM 2669 C C . GLY A 1 358 ? -6.195 -24.281 20.103 1.00 81.94 358 GLY A C 1
ATOM 2670 O O . GLY A 1 358 ? -6.860 -24.818 20.984 1.00 81.94 358 GLY A O 1
ATOM 2671 N N . VAL A 1 359 ? -6.258 -22.967 19.857 1.00 79.56 359 VAL A N 1
ATOM 2672 C CA . VAL A 1 359 ? -7.186 -22.059 20.547 1.00 79.56 359 VAL A CA 1
ATOM 2673 C C . VAL A 1 359 ? -8.105 -21.405 19.528 1.00 79.56 359 VAL A C 1
ATOM 2675 O O . VAL A 1 359 ? -7.636 -20.769 18.586 1.00 79.56 359 VAL A O 1
ATOM 2678 N N . ASN A 1 360 ? -9.415 -21.562 19.713 1.00 78.25 360 ASN A N 1
ATOM 2679 C CA . ASN A 1 360 ? -10.401 -20.918 18.855 1.00 78.25 360 ASN A CA 1
ATOM 2680 C C . ASN A 1 360 ? -10.657 -19.498 19.362 1.00 78.25 360 ASN A C 1
ATOM 2682 O O . ASN A 1 360 ? -11.198 -19.346 20.457 1.00 78.25 360 ASN A O 1
ATOM 2686 N N . PRO A 1 361 ? -10.282 -18.465 18.596 1.00 81.06 361 PRO A N 1
ATOM 2687 C CA . PRO A 1 361 ? -10.641 -17.110 18.956 1.00 81.06 361 PRO A CA 1
ATOM 2688 C C . PRO A 1 361 ? -12.138 -16.893 18.766 1.00 81.06 361 PRO A C 1
ATOM 2690 O O . PRO A 1 361 ? -12.767 -17.508 17.906 1.00 81.06 361 PRO A O 1
ATOM 2693 N N . ASP A 1 362 ? -12.697 -15.962 19.524 1.00 79.81 362 ASP A N 1
ATOM 2694 C CA . ASP A 1 362 ? -14.097 -15.557 19.380 1.00 79.81 362 ASP A CA 1
ATOM 2695 C C . ASP A 1 362 ? -14.276 -14.074 19.081 1.00 79.81 362 ASP A C 1
ATOM 2697 O O . ASP A 1 362 ? -15.379 -13.650 18.726 1.00 79.81 362 ASP A O 1
ATOM 2701 N N . LEU A 1 363 ? -13.203 -13.293 19.169 1.00 83.06 363 LEU A N 1
ATOM 2702 C CA . LEU A 1 363 ? -13.245 -11.862 18.951 1.00 83.06 363 LEU A CA 1
ATOM 2703 C C . LEU A 1 363 ? -11.922 -11.369 18.360 1.00 83.06 363 LEU A C 1
ATOM 2705 O O . LEU A 1 363 ? -10.841 -11.662 18.870 1.00 83.06 363 LEU A O 1
ATOM 2709 N N . ILE A 1 364 ? -12.020 -10.574 17.297 1.00 84.56 364 ILE A N 1
ATOM 2710 C CA . ILE A 1 364 ? -10.906 -9.822 16.720 1.00 84.56 364 ILE A CA 1
ATOM 2711 C C . ILE A 1 364 ? -11.207 -8.332 16.855 1.00 84.56 364 ILE A C 1
ATOM 2713 O O . ILE A 1 364 ? -12.293 -7.871 16.492 1.00 84.56 364 ILE A O 1
ATOM 2717 N N . GLU A 1 365 ? -10.225 -7.572 17.332 1.00 86.38 365 GLU A N 1
ATOM 2718 C CA . GLU A 1 365 ? -10.282 -6.115 17.397 1.00 86.38 365 GLU A CA 1
ATOM 2719 C C . GLU A 1 365 ? -9.141 -5.496 16.594 1.00 86.38 365 GLU A C 1
ATOM 2721 O O . GLU A 1 365 ? -7.993 -5.944 16.650 1.00 86.38 365 GLU A O 1
ATOM 2726 N N . VAL A 1 366 ? -9.473 -4.435 15.860 1.00 84.00 366 VAL A N 1
ATOM 2727 C CA . VAL A 1 366 ? -8.495 -3.553 15.228 1.00 84.00 366 VAL A CA 1
ATOM 2728 C C . VAL A 1 366 ? -8.654 -2.169 15.831 1.00 84.00 366 VAL A C 1
ATOM 2730 O O . VAL A 1 366 ? -9.754 -1.610 15.850 1.00 84.00 366 VAL A O 1
ATOM 2733 N N . VAL A 1 367 ? -7.555 -1.629 16.345 1.00 86.62 367 VAL A N 1
ATOM 2734 C CA . VAL A 1 367 ? -7.560 -0.380 17.101 1.00 86.62 367 VAL A CA 1
ATOM 2735 C C . VAL A 1 367 ? -6.466 0.527 16.578 1.00 86.62 367 VAL A C 1
ATOM 2737 O O . VAL A 1 367 ? -5.305 0.143 16.524 1.00 86.62 367 VAL A O 1
ATOM 2740 N N . PHE A 1 368 ? -6.832 1.749 16.217 1.00 85.62 368 PHE A N 1
ATOM 2741 C CA . PHE A 1 368 ? -5.874 2.804 15.954 1.00 85.62 368 PHE A CA 1
ATOM 2742 C C . PHE A 1 368 ? -5.746 3.711 17.181 1.00 85.62 368 PHE A C 1
ATOM 2744 O O . PHE A 1 368 ? -6.745 4.217 17.697 1.00 85.62 368 PHE A O 1
ATOM 2751 N N . LEU A 1 369 ? -4.521 3.929 17.643 1.00 82.50 369 LEU A N 1
ATOM 2752 C CA . LEU A 1 369 ? -4.195 4.768 18.791 1.00 82.50 369 LEU A CA 1
ATOM 2753 C C . LEU A 1 369 ? -3.398 5.973 18.297 1.00 82.50 369 LEU A C 1
ATOM 2755 O O . LEU A 1 369 ? -2.338 5.829 17.694 1.00 82.50 369 LEU A O 1
ATOM 2759 N N . ASN A 1 370 ? -3.902 7.171 18.569 1.00 78.75 370 ASN A N 1
ATOM 2760 C CA . ASN A 1 370 ? -3.188 8.417 18.351 1.00 78.75 370 ASN A CA 1
ATOM 2761 C C . ASN A 1 370 ? -2.776 8.981 19.708 1.00 78.75 370 ASN A C 1
ATOM 2763 O O . ASN A 1 370 ? -3.616 9.459 20.478 1.00 78.75 370 ASN A O 1
ATOM 2767 N N . TYR A 1 371 ? -1.478 8.916 19.987 1.00 74.50 371 TYR A N 1
ATOM 2768 C CA . TYR A 1 371 ? -0.878 9.553 21.141 1.00 74.50 371 TYR A CA 1
ATOM 2769 C C . TYR A 1 371 ? -0.323 10.911 20.755 1.00 74.50 371 TYR A C 1
ATOM 2771 O O . TYR A 1 371 ? 0.366 11.093 19.742 1.00 74.50 371 TYR A O 1
ATOM 2779 N N . MET A 1 372 ? -0.601 11.861 21.627 1.00 69.44 372 MET A N 1
ATOM 2780 C CA . MET A 1 372 ? -0.142 13.220 21.493 1.00 69.44 372 MET A CA 1
ATOM 2781 C C . MET A 1 372 ? 0.526 13.705 22.754 1.00 69.44 372 MET A C 1
ATOM 2783 O O . MET A 1 372 ? 0.072 13.436 23.869 1.00 69.44 372 MET A O 1
ATOM 2787 N N . ARG A 1 373 ? 1.548 14.524 22.547 1.00 65.19 373 ARG A N 1
ATOM 2788 C CA . ARG A 1 373 ? 2.152 15.317 23.600 1.00 65.19 373 ARG A CA 1
ATOM 2789 C C . ARG A 1 373 ? 2.386 16.711 23.043 1.00 65.19 373 ARG A C 1
ATOM 2791 O O . ARG A 1 373 ? 3.302 16.917 22.256 1.00 65.19 373 ARG A O 1
ATOM 2798 N N . ALA A 1 374 ? 1.543 17.658 23.440 1.00 59.28 374 ALA A N 1
ATOM 2799 C CA . ALA A 1 374 ? 1.794 19.055 23.128 1.00 59.28 374 ALA A CA 1
ATOM 2800 C C . ALA A 1 374 ? 2.941 19.582 24.011 1.00 59.28 374 ALA A C 1
ATOM 2802 O O . ALA A 1 374 ? 2.985 19.240 25.202 1.00 59.28 374 ALA A O 1
ATOM 2803 N N . PRO A 1 375 ? 3.862 20.397 23.464 1.00 60.06 375 PRO A N 1
ATOM 2804 C CA . PRO A 1 375 ? 4.783 21.187 24.268 1.00 60.06 375 PRO A CA 1
ATOM 2805 C C . PRO A 1 375 ? 4.027 22.028 25.301 1.00 60.06 375 PRO A C 1
ATOM 2807 O O . PRO A 1 375 ? 2.880 22.433 25.092 1.00 60.06 375 PRO A O 1
ATOM 2810 N N . GLU A 1 376 ? 4.664 22.278 26.441 1.00 57.09 376 GLU A N 1
ATOM 2811 C CA . GLU A 1 376 ? 4.073 23.090 27.501 1.00 57.09 376 GLU A CA 1
ATOM 2812 C C . GLU A 1 376 ? 3.698 24.487 26.980 1.00 57.09 376 GLU A C 1
ATOM 2814 O O . GLU A 1 376 ? 4.482 25.136 26.296 1.00 57.09 376 GLU A O 1
ATOM 2819 N N . GLY A 1 377 ? 2.481 24.944 27.293 1.00 56.31 377 GLY A N 1
ATOM 2820 C CA . GLY A 1 377 ? 2.002 26.278 26.918 1.00 56.31 377 GLY A CA 1
ATOM 2821 C C . GLY A 1 377 ? 1.450 26.424 25.494 1.00 56.31 377 GLY A C 1
ATOM 2822 O O . GLY A 1 377 ? 0.878 27.471 25.196 1.00 56.31 377 GLY A O 1
ATOM 2823 N N . GLU A 1 378 ? 1.524 25.399 24.638 1.00 61.94 378 GLU A N 1
ATOM 2824 C CA . GLU A 1 378 ? 1.033 25.488 23.257 1.00 61.94 378 GLU A CA 1
ATOM 2825 C C . GLU A 1 378 ? -0.294 24.743 23.047 1.00 61.94 378 GLU A C 1
ATOM 2827 O O . GLU A 1 378 ? -0.388 23.518 23.127 1.00 61.94 378 GLU A O 1
ATOM 2832 N N . ALA A 1 379 ? -1.349 25.500 22.741 1.00 61.72 379 ALA A N 1
ATOM 2833 C CA . ALA A 1 379 ? -2.638 24.968 22.321 1.00 61.72 379 ALA A CA 1
ATOM 2834 C C . ALA A 1 379 ? -2.657 24.842 20.793 1.00 61.72 379 ALA A C 1
ATOM 2836 O O . ALA A 1 379 ? -2.886 25.825 20.092 1.00 61.72 379 ALA A O 1
ATOM 2837 N N . ARG A 1 380 ? -2.447 23.630 20.277 1.00 69.69 380 ARG A N 1
ATOM 2838 C CA . ARG A 1 380 ? -2.474 23.363 18.835 1.00 69.69 380 ARG A CA 1
ATOM 2839 C C . ARG A 1 380 ? -3.582 22.385 18.449 1.00 69.69 380 ARG A C 1
ATOM 2841 O O . ARG A 1 380 ? -3.934 21.486 19.216 1.00 69.69 380 ARG A O 1
ATOM 2848 N N . GLY A 1 381 ? -4.173 22.615 17.281 1.00 74.12 381 GLY A N 1
ATOM 2849 C CA . GLY A 1 381 ? -5.279 21.832 16.735 1.00 74.12 381 GLY A CA 1
ATOM 2850 C C . GLY A 1 381 ? -4.852 21.058 15.496 1.00 74.12 381 GLY A C 1
ATOM 2851 O O . GLY A 1 381 ? -3.909 21.430 14.800 1.00 74.12 381 GLY A O 1
ATOM 2852 N N . TYR A 1 382 ? -5.551 19.967 15.210 1.00 77.81 382 TYR A N 1
ATOM 2853 C CA . TYR A 1 382 ? -5.248 19.146 14.046 1.00 77.81 382 TYR A CA 1
ATOM 2854 C C . TYR A 1 382 ? -6.437 18.300 13.621 1.00 77.81 382 TYR A C 1
ATOM 2856 O O . TYR A 1 382 ? -7.483 18.248 14.275 1.00 77.81 382 TYR A O 1
ATOM 2864 N N . THR A 1 383 ? -6.257 17.620 12.497 1.00 82.06 383 THR A N 1
ATOM 2865 C CA . THR A 1 383 ? -7.212 16.638 12.012 1.00 82.06 383 THR A CA 1
ATOM 2866 C C . THR A 1 383 ? -6.534 15.318 11.702 1.00 82.06 383 THR A C 1
ATOM 2868 O O . THR A 1 383 ? -5.382 15.289 11.264 1.00 82.06 383 THR A O 1
ATOM 2871 N N . VAL A 1 384 ? -7.276 14.232 11.913 1.00 83.19 384 VAL A N 1
ATOM 2872 C CA . VAL A 1 384 ? -6.927 12.900 11.418 1.00 83.19 384 VAL A CA 1
ATOM 2873 C C . VAL A 1 384 ? -8.090 12.389 10.595 1.00 83.19 384 VAL A C 1
ATOM 2875 O O . VAL A 1 384 ? -9.202 12.263 11.102 1.00 83.19 384 VAL A O 1
ATOM 2878 N N . THR A 1 385 ? -7.850 12.099 9.326 1.00 85.88 385 THR A N 1
ATOM 2879 C CA . THR A 1 385 ? -8.822 11.433 8.468 1.00 85.88 385 THR A CA 1
ATOM 2880 C C . THR A 1 385 ? -8.427 9.980 8.313 1.00 85.88 385 THR A C 1
ATOM 2882 O O . THR A 1 385 ? -7.346 9.678 7.824 1.00 85.88 385 THR A O 1
ATOM 2885 N N . PHE A 1 386 ? -9.321 9.082 8.686 1.00 84.06 386 PHE A N 1
ATOM 2886 C CA . PHE A 1 386 ? -9.198 7.660 8.446 1.00 84.06 386 PHE A CA 1
ATOM 2887 C C . PHE A 1 386 ? -9.975 7.260 7.203 1.00 84.06 386 PHE A C 1
ATOM 2889 O O . PHE A 1 386 ? -11.145 7.621 7.034 1.00 84.06 386 PHE A O 1
ATOM 2896 N N . GLU A 1 387 ? -9.335 6.466 6.357 1.00 77.81 387 GLU A N 1
ATOM 2897 C CA . GLU A 1 387 ? -9.982 5.817 5.226 1.00 77.81 387 GLU A CA 1
ATOM 2898 C C . GLU A 1 387 ? -10.103 4.310 5.429 1.00 77.81 387 GLU A C 1
ATOM 2900 O O . GLU A 1 387 ? -9.529 3.746 6.359 1.00 77.81 387 GLU A O 1
ATOM 2905 N N . ARG A 1 388 ? -10.883 3.689 4.535 1.00 73.06 388 ARG A N 1
ATOM 2906 C CA . ARG A 1 388 ? -11.235 2.268 4.466 1.00 73.06 388 ARG A CA 1
ATOM 2907 C C . ARG A 1 388 ? -10.311 1.350 5.273 1.00 73.06 388 ARG A C 1
ATOM 2909 O O . ARG A 1 388 ? -9.207 1.047 4.811 1.00 73.06 388 ARG A O 1
ATOM 2916 N N . PRO A 1 389 ? -10.770 0.849 6.430 1.00 78.44 389 PRO A N 1
ATOM 2917 C CA . PRO A 1 389 ? -10.021 -0.157 7.141 1.00 78.44 389 PRO A CA 1
ATOM 2918 C C . PRO A 1 389 ? -10.059 -1.473 6.375 1.00 78.44 389 PRO A C 1
ATOM 2920 O O . PRO A 1 389 ? -11.028 -1.795 5.679 1.00 78.44 389 PRO A O 1
ATOM 2923 N N . ILE A 1 390 ? -8.996 -2.250 6.519 1.00 77.75 390 ILE A N 1
ATOM 2924 C CA . ILE A 1 390 ? -8.881 -3.561 5.898 1.00 77.75 390 ILE A CA 1
ATOM 2925 C C . ILE A 1 390 ? -8.387 -4.530 6.961 1.00 77.75 390 ILE A C 1
ATOM 2927 O O . ILE A 1 390 ? -7.330 -4.318 7.541 1.00 77.75 390 ILE A O 1
ATOM 2931 N N . LEU A 1 391 ? -9.121 -5.616 7.170 1.00 80.31 391 LEU A N 1
ATOM 2932 C CA . LEU A 1 391 ? -8.658 -6.767 7.936 1.00 80.31 391 LEU A CA 1
ATOM 2933 C C . LEU A 1 391 ? -8.736 -7.991 7.036 1.00 80.31 391 LEU A C 1
ATOM 2935 O O . LEU A 1 391 ? -9.748 -8.178 6.364 1.00 80.31 391 LEU A O 1
ATOM 2939 N N . ARG A 1 392 ? -7.693 -8.817 6.996 1.00 79.88 392 ARG A N 1
ATOM 2940 C CA . ARG A 1 392 ? -7.665 -9.999 6.127 1.00 79.88 392 ARG A CA 1
ATOM 2941 C C . ARG A 1 392 ? -6.974 -11.178 6.768 1.00 79.88 392 ARG A C 1
ATOM 2943 O O . ARG A 1 392 ? -6.076 -11.001 7.588 1.00 79.88 392 ARG A O 1
ATOM 2950 N N . LYS A 1 393 ? -7.346 -12.359 6.278 1.00 79.94 393 LYS A N 1
ATOM 2951 C CA . LYS A 1 393 ? -6.508 -13.551 6.319 1.00 79.94 393 LYS A CA 1
ATOM 2952 C C . LYS A 1 393 ? -5.407 -13.427 5.264 1.00 79.94 393 LYS A C 1
ATOM 2954 O O . LYS A 1 393 ? -5.664 -12.955 4.160 1.00 79.94 393 LYS A O 1
ATOM 2959 N N . ILE A 1 394 ? -4.193 -13.823 5.610 1.00 74.38 394 ILE A N 1
ATOM 2960 C CA . ILE A 1 394 ? -3.039 -13.864 4.710 1.00 74.38 394 ILE A CA 1
ATOM 2961 C C . ILE A 1 394 ? -2.441 -15.270 4.712 1.00 74.38 394 ILE A C 1
ATOM 2963 O O . ILE A 1 394 ? -2.686 -16.063 5.623 1.00 74.38 394 ILE A O 1
ATOM 2967 N N . SER A 1 395 ? -1.650 -15.580 3.687 1.00 74.62 395 SER A N 1
ATOM 2968 C CA . SER A 1 395 ? -0.835 -16.796 3.686 1.00 74.62 395 SER A CA 1
ATOM 2969 C C . SER A 1 395 ? 0.202 -16.757 4.810 1.00 74.62 395 SER A C 1
ATOM 2971 O O . SER A 1 395 ? 0.617 -15.679 5.243 1.00 74.62 395 SER A O 1
ATOM 2973 N N . ASP A 1 396 ? 0.641 -17.936 5.251 1.00 77.12 396 ASP A N 1
ATOM 2974 C CA . A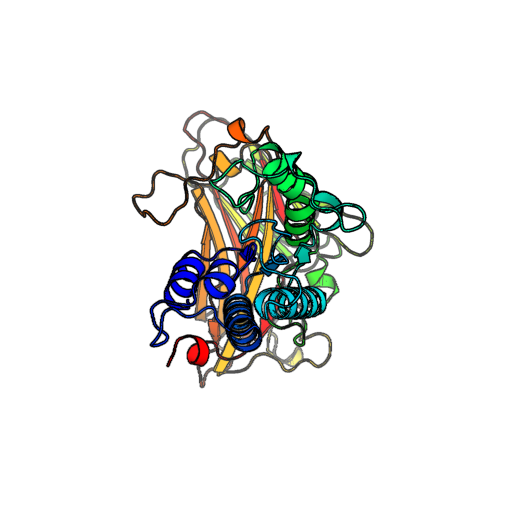SP A 1 396 ? 1.742 -18.068 6.202 1.00 77.12 396 ASP A CA 1
ATOM 2975 C C . ASP A 1 396 ? 2.980 -17.316 5.680 1.00 77.12 396 ASP A C 1
ATOM 2977 O O . ASP A 1 396 ? 3.474 -17.641 4.596 1.00 77.12 396 ASP A O 1
ATOM 2981 N N . PRO A 1 397 ? 3.474 -16.291 6.396 1.00 67.38 397 PRO A N 1
ATOM 2982 C CA . PRO A 1 397 ? 4.603 -15.490 5.946 1.00 67.38 397 PRO A CA 1
ATOM 2983 C C . PRO A 1 397 ? 5.957 -16.170 6.202 1.00 67.38 397 PRO A C 1
ATOM 2985 O O . PRO A 1 397 ? 6.961 -15.728 5.643 1.00 67.38 397 PRO A O 1
ATOM 2988 N N . ARG A 1 398 ? 6.018 -17.230 7.022 1.00 69.81 398 ARG A N 1
ATOM 2989 C CA . ARG A 1 398 ? 7.276 -17.874 7.446 1.00 69.81 398 ARG A CA 1
ATOM 2990 C C . ARG A 1 398 ? 8.119 -18.441 6.295 1.00 69.81 398 ARG A C 1
ATOM 2992 O O . ARG A 1 398 ? 9.330 -18.221 6.333 1.00 69.81 398 ARG A O 1
ATOM 2999 N N . PRO A 1 399 ? 7.546 -19.046 5.232 1.00 63.25 399 PRO A N 1
ATOM 3000 C CA . PRO A 1 399 ? 8.331 -19.473 4.074 1.00 63.25 399 PRO A CA 1
ATOM 3001 C C . PRO A 1 399 ? 9.094 -18.321 3.404 1.00 63.25 399 PRO A C 1
ATOM 3003 O O . PRO A 1 399 ? 10.212 -18.503 2.929 1.00 63.25 399 PRO A O 1
ATOM 3006 N N . ALA A 1 400 ? 8.531 -17.106 3.398 1.00 49.09 400 ALA A N 1
ATOM 3007 C CA . ALA A 1 400 ? 9.203 -15.923 2.854 1.00 49.09 400 ALA A CA 1
ATOM 3008 C C . ALA A 1 400 ? 10.319 -15.389 3.771 1.00 49.09 400 ALA A C 1
ATOM 3010 O O . ALA A 1 400 ? 11.168 -14.620 3.322 1.00 49.09 400 ALA A O 1
ATOM 3011 N N . TRP A 1 401 ? 10.328 -15.789 5.044 1.00 55.25 401 TRP A N 1
ATOM 3012 C CA . TRP A 1 401 ? 11.377 -15.472 6.015 1.00 55.25 401 TRP A CA 1
ATOM 3013 C C . TRP A 1 401 ? 12.522 -16.495 6.013 1.00 55.25 401 TRP A C 1
ATOM 3015 O O . TRP A 1 401 ? 13.525 -16.272 6.685 1.00 55.25 401 TRP A O 1
ATOM 3025 N N . GLY A 1 402 ? 12.399 -17.579 5.236 1.00 40.66 402 GLY A N 1
ATOM 3026 C CA . GLY A 1 402 ? 13.418 -18.623 5.120 1.00 40.66 402 GLY A CA 1
ATOM 3027 C C . GLY A 1 402 ? 13.395 -19.667 6.240 1.00 40.66 402 GLY A C 1
ATOM 3028 O O . GLY A 1 402 ? 14.429 -20.293 6.474 1.00 40.66 402 GLY A O 1
ATOM 3029 N N . TYR A 1 403 ? 12.255 -19.828 6.925 1.00 37.53 403 TYR A N 1
ATOM 3030 C CA . TYR A 1 403 ? 12.015 -20.896 7.905 1.00 37.53 403 TYR A CA 1
ATOM 3031 C C . TYR A 1 403 ? 11.376 -22.133 7.282 1.00 37.53 403 TYR A C 1
ATOM 3033 O O . TYR A 1 403 ? 10.535 -21.961 6.365 1.00 37.53 403 TYR A O 1
#

Foldseek 3Di:
DPPVLVVVLVLVEQEDEAELQCPCCQVQNDPPPDPSRRDALVVSLVVVVVSLVLCLLSLHAYEYEQQADKCFPVQDCPHNSVVSSVVNNVVLVVCVVPQRHQYYQYCCCPQPNVNRGPLVQFDPDPRMSRHGDPNNVVCSCVVGVVVSVCQCQDFPRGRDSDPVWAFLDDLQQLLLDDFCEAEADPAEEGGRPLKYKYWDDDQWHWYWYWDDDPSRIKIKIWTFHPDAFDQDKTKIKIKGQKDFADDPVPDDPVVVVRDDDPRPDPPDRDWAFWKKKKKKKKKKFWCQLVWFQKKKKKKWFFDCPVVDTDTQWMWMFMQGSDPPPPPPSNPNDDDCVVVVRDIDMDMTMTDIIGRHHPDTTGIIIIMMMTIGGDDHGDGTIMMMMMTRMGMTTDPDSVVVVVD

Radius of gyration: 24.89 Å; Cα contacts (8 Å, |Δi|>4): 848; chains: 1; bounding box: 60×51×65 Å

Solvent-accessible surface area (backbone atoms only — not comparable to full-atom values): 22263 Å² total; per-residue (Å²): 126,70,73,59,57,56,56,52,54,73,72,65,53,72,62,47,77,41,71,33,71,51,53,63,30,43,66,44,18,50,91,88,46,100,70,51,49,51,44,58,36,67,62,46,48,54,51,52,53,51,50,52,52,50,39,29,73,73,52,21,30,33,36,40,32,37,62,72,86,62,61,38,73,70,67,50,88,84,37,66,57,54,58,25,51,53,51,41,35,52,54,48,59,66,42,56,83,37,89,42,36,77,38,61,41,78,53,52,76,79,46,18,50,96,79,45,70,46,68,85,28,28,36,89,48,87,81,17,36,66,52,63,23,73,65,30,48,49,51,47,40,64,73,44,48,47,56,48,53,48,52,61,69,33,92,93,44,69,78,60,72,49,86,87,56,67,56,61,51,40,71,56,55,26,24,35,41,72,55,75,22,47,71,41,59,94,59,55,75,37,29,29,40,59,22,34,43,37,49,78,55,57,72,47,43,46,36,35,32,75,48,73,58,97,87,49,30,27,42,33,36,41,36,40,53,71,60,74,61,68,61,59,70,21,42,41,36,44,35,49,51,38,38,41,65,57,61,81,89,76,57,51,82,82,47,67,81,64,67,59,48,62,59,65,79,83,56,83,72,87,48,50,58,39,26,31,39,41,36,35,39,40,33,35,28,72,52,34,67,85,28,32,58,33,36,36,34,36,42,38,34,23,35,49,89,85,80,46,85,41,81,71,37,76,34,66,26,81,48,60,54,60,71,78,57,93,49,94,77,59,74,69,64,79,55,60,81,80,62,76,69,62,63,48,74,44,78,45,56,31,53,80,34,58,38,52,70,95,45,75,56,37,36,38,43,41,37,38,38,44,32,32,40,45,62,78,66,55,67,68,44,28,34,42,35,38,41,54,51,41,36,30,76,50,75,79,61,50,66,82,73,73,101

Sequence (403 aa):
MTKRLEYLLTNKPQIVLLSSPGFNTLNTGDPNVSNSEPAIGDYIIAQIDTELKKIRAAGVWAILSTLYPTLGFNWATTDYRYAALTRINTWIKAQAGRDGVAAIIDCDDLLAPGGIIDQSMFWTDVGSKIHLNTKGALLVGIKKYAPAIAACVSAGSAFNQDPTVSSLLPVSDGQMLGSGGGRSGAQTGAVATDFIVRKSTSVHTVTPSKIGTAGITKQLLTVVPTGAGNTSLQLIQYEFPRITLRPASELTPIDTRWTNPVAPNGGVMPVAGDWLRAHILAEFAGDAPELSTLNELDLIVYDTSAGSKTILSQNRAFWQSNGDSADPKSMNAPSTAELGGTARKHWFSTPPLQIPAGVNPDLIEVVFLNYMRAPEGEARGYTVTFERPILRKISDPRPAWGY

pLDDT: mean 74.31, std 16.41, range [30.55, 97.88]

Mean predicted aligned error: 13.1 Å

Nearest PDB structures (foldseek):
  6x82-assembly1_A  TM=4.059E-01  e=7.475E-03  Homo sapiens
  5mu8-assembly12_X  TM=3.380E-01  e=1.824E-03  Homo sapiens
  8kb6-assembly1_A  TM=3.667E-01  e=3.581E-03  Canis lupus familiaris
  6op0-assembly1_B  TM=3.530E-01  e=7.030E-03  Homo sapiens
  6ds5-assembly1_A  TM=3.736E-01  e=3.064E-02  Homo sapiens